Protein AF-L0D5J2-F1 (afdb_monomer)

InterPro domains:
  IPR009045 Peptidase M74/Hedgehog-like, zinc-binding domain superfamily [G3DSA:3.30.1380.10] (119-221)
  IPR009045 Peptidase M74/Hedgehog-like, zinc-binding domain superfamily [SSF55166] (71-225)
  IPR039561 Peptidase M15C [PF13539] (147-221)

pLDDT: mean 90.29, std 15.2, range [25.28, 98.81]

Solvent-accessible surface area (backbone atoms only — not comparable to full-atom values): 25087 Å² total; per-residue (Å²): 130,90,88,84,87,87,89,84,87,87,83,90,80,81,90,81,80,91,76,83,81,82,81,84,73,85,84,67,82,74,79,60,82,24,36,92,93,39,40,37,73,76,42,85,71,51,67,68,54,56,51,43,62,60,63,86,88,58,53,64,83,47,57,76,36,53,37,73,44,83,44,64,38,26,27,77,88,76,30,26,31,27,17,27,40,34,27,21,60,93,43,52,81,57,52,52,58,34,41,48,49,27,36,75,69,56,45,34,38,76,41,37,42,44,44,41,39,79,89,16,50,51,97,82,28,66,29,68,67,48,33,30,67,66,18,33,23,34,28,37,47,86,40,50,37,89,98,52,89,51,70,31,55,24,38,51,21,32,23,39,34,42,25,20,37,36,11,23,37,38,47,90,90,49,53,38,33,80,91,38,54,74,44,82,88,46,88,43,29,72,43,90,86,33,69,52,52,46,48,40,45,75,70,58,32,48,55,29,59,72,45,90,84,39,33,26,41,18,34,35,35,49,58,75,40,73,67,48,75,49,79,45,80,47,58,32,64,77,28,78,36,41,33,42,38,37,37,17,79,75,42,53,42,34,36,38,26,56,40,37,60,32,58,52,32,48,50,26,50,56,52,46,27,24,53,47,20,15,36,39,38,35,39,48,75,76,69,37,60,52,50,72,32,37,50,95,93,40,77,42,29,35,48,64,60,15,35,61,32,73,64,8,34,53,50,31,21,48,73,61,48,63,78,47,75,66,59,48,50,27,48,44,53,35,38,53,53,50,50,65,70,64,42,63,93,72,31,80,30,41,34,38,38,38,50,36,89,60,76,90,58,38,61,64,42,41,37,89,94,35,93,42,26,67,30,38,70,46,77,46,76,30,97,86,57,62,54,34,41,25,38,44,26,54,43,68,75,57,44,55,54,39,49,75,70,55,38,26,37,34,31,43,23,72,90,59,44,71,81,53,10,24,63,63,57,40,26,34,71,70,74,38,55,34,32,38,46,35,22,30,71,83,41,40,71,58,42,39,47,53,54,50,57,48,50,50,47,54,51,55,58,62,73,62,63,81,132

Structure (mmCIF, N/CA/C/O backbone):
data_AF-L0D5J2-F1
#
_entry.id   AF-L0D5J2-F1
#
loop_
_atom_site.group_PDB
_atom_site.id
_atom_site.type_symbol
_atom_site.label_atom_id
_atom_site.label_alt_id
_atom_site.label_comp_id
_atom_site.label_asym_id
_atom_site.label_entity_id
_atom_site.label_seq_id
_atom_site.pdbx_PDB_ins_code
_atom_site.Cartn_x
_atom_site.Cartn_y
_atom_site.Cartn_z
_atom_site.occupancy
_atom_site.B_iso_or_equiv
_atom_site.auth_seq_id
_atom_site.auth_comp_id
_atom_site.auth_asym_id
_atom_site.auth_atom_id
_atom_site.pdbx_PDB_model_num
ATOM 1 N N . MET A 1 1 ? 104.814 -36.664 -37.011 1.00 35.97 1 MET A N 1
ATOM 2 C CA . MET A 1 1 ? 105.677 -35.527 -36.620 1.00 35.97 1 MET A C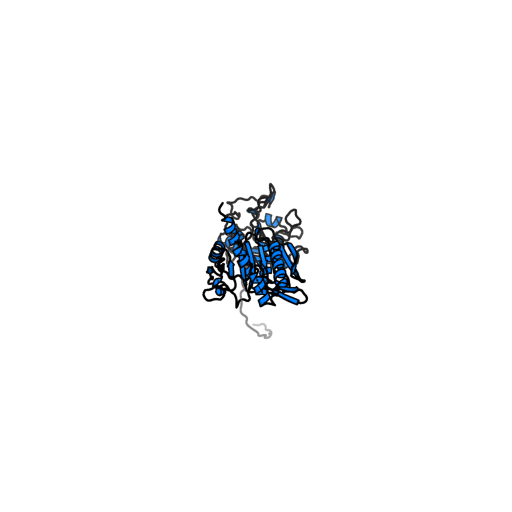A 1
ATOM 3 C C . MET A 1 1 ? 104.803 -34.478 -35.943 1.00 35.97 1 MET A C 1
ATOM 5 O O . MET A 1 1 ? 103.689 -34.309 -36.408 1.00 35.97 1 MET A O 1
ATOM 9 N N . LEU A 1 2 ? 105.285 -33.888 -34.835 1.00 34.88 2 LEU A N 1
ATOM 10 C CA . LEU A 1 2 ? 105.236 -32.454 -34.449 1.00 34.88 2 LEU A CA 1
ATOM 11 C C . LEU A 1 2 ? 104.068 -31.621 -35.044 1.00 34.88 2 LEU A C 1
ATOM 13 O O . LEU A 1 2 ? 103.932 -31.583 -36.255 1.00 34.88 2 LEU A O 1
ATOM 17 N N . HIS A 1 3 ? 103.261 -30.829 -34.332 1.00 33.19 3 HIS A N 1
ATOM 18 C CA . HIS A 1 3 ? 103.298 -30.232 -32.979 1.00 33.19 3 HIS A CA 1
ATOM 19 C C . HIS A 1 3 ? 101.858 -29.676 -32.696 1.00 33.19 3 HIS A C 1
ATOM 21 O O . HIS A 1 3 ? 101.041 -29.708 -33.609 1.00 33.19 3 HIS A O 1
ATOM 27 N N . ARG A 1 4 ? 101.416 -29.141 -31.543 1.00 38.59 4 ARG A N 1
ATOM 28 C CA . ARG A 1 4 ? 101.992 -28.807 -30.219 1.00 38.59 4 ARG A CA 1
ATOM 29 C C . ARG A 1 4 ? 100.847 -28.799 -29.167 1.00 38.59 4 ARG A C 1
ATOM 31 O O . ARG A 1 4 ? 99.684 -28.726 -29.544 1.00 38.59 4 ARG A O 1
ATOM 38 N N . SER A 1 5 ? 101.160 -28.843 -27.871 1.00 34.00 5 SER A N 1
ATOM 39 C CA . SER A 1 5 ? 100.197 -28.783 -26.745 1.00 34.00 5 SER A CA 1
ATOM 40 C C . SER A 1 5 ? 99.791 -27.348 -26.357 1.00 34.00 5 SER A C 1
ATOM 42 O O . SER A 1 5 ? 100.577 -26.439 -26.609 1.00 34.00 5 SER A O 1
ATOM 44 N N . PHE A 1 6 ? 98.687 -27.168 -25.608 1.00 34.91 6 PHE A N 1
ATOM 45 C CA . PHE A 1 6 ? 98.740 -26.633 -24.225 1.00 34.91 6 PHE A CA 1
ATOM 46 C C . PHE A 1 6 ? 97.454 -26.901 -23.402 1.00 34.91 6 PHE A C 1
ATOM 48 O O . PHE A 1 6 ? 96.377 -27.085 -23.959 1.00 34.91 6 PHE A O 1
ATOM 55 N N . LEU A 1 7 ? 97.606 -26.979 -22.072 1.00 33.62 7 LEU A N 1
ATOM 56 C CA . LEU A 1 7 ? 96.569 -27.275 -21.060 1.00 33.62 7 LEU A CA 1
ATOM 57 C C . LEU A 1 7 ? 95.696 -26.050 -20.709 1.00 33.62 7 LEU A C 1
ATOM 59 O O . LEU A 1 7 ? 96.158 -24.921 -20.847 1.00 33.62 7 LEU A O 1
ATOM 63 N N . GLY A 1 8 ? 94.493 -26.276 -20.148 1.00 31.88 8 GLY A N 1
ATOM 64 C CA . GLY A 1 8 ? 93.566 -25.190 -19.777 1.00 31.88 8 GLY A CA 1
ATOM 65 C C . GLY A 1 8 ? 92.416 -25.501 -18.795 1.00 31.88 8 GLY A C 1
ATOM 66 O O . GLY A 1 8 ? 91.331 -24.980 -18.994 1.00 31.88 8 GLY A O 1
ATOM 67 N N . MET A 1 9 ? 92.662 -26.283 -17.734 1.00 33.34 9 MET A N 1
ATOM 68 C CA . MET A 1 9 ? 91.823 -26.443 -16.516 1.00 33.34 9 MET A CA 1
ATOM 69 C C . MET A 1 9 ? 90.380 -27.007 -16.583 1.00 33.34 9 MET A C 1
ATOM 71 O O . MET A 1 9 ? 89.661 -26.958 -17.572 1.00 33.34 9 MET A O 1
ATOM 75 N N . ILE A 1 10 ? 89.995 -27.589 -15.441 1.00 36.34 10 ILE A N 1
ATOM 76 C CA . ILE A 1 10 ? 88.744 -28.302 -15.146 1.00 36.34 10 ILE A CA 1
ATOM 77 C C . ILE A 1 10 ? 87.718 -27.341 -14.524 1.00 36.34 10 ILE A C 1
ATOM 79 O O . ILE A 1 10 ? 88.075 -26.541 -13.663 1.00 36.34 10 ILE A O 1
ATOM 83 N N . GLY A 1 11 ? 86.440 -27.498 -14.881 1.00 32.94 11 GLY A N 1
ATOM 84 C CA . GLY A 1 11 ? 85.307 -26.826 -14.237 1.00 32.94 11 GLY A CA 1
ATOM 85 C C . GLY A 1 11 ? 84.006 -27.596 -14.470 1.00 32.94 11 GLY A C 1
ATOM 86 O O . GLY A 1 11 ? 83.334 -27.398 -15.476 1.00 32.94 11 GLY A O 1
ATOM 87 N N . LEU A 1 12 ? 83.681 -28.518 -13.564 1.00 36.19 12 LEU A N 1
ATOM 88 C CA . LEU A 1 12 ? 82.464 -29.332 -13.607 1.00 36.19 12 LEU A CA 1
ATOM 89 C C . LEU A 1 12 ? 81.248 -28.491 -13.167 1.00 36.19 12 LEU A C 1
ATOM 91 O O . LEU A 1 12 ? 81.346 -27.877 -12.110 1.00 36.19 12 LEU A O 1
ATOM 95 N N . LEU A 1 13 ? 80.112 -28.532 -13.884 1.00 33.19 13 LEU A N 1
ATOM 96 C CA . LEU A 1 13 ? 78.781 -28.775 -13.285 1.00 33.19 13 LEU A CA 1
ATOM 97 C C . LEU A 1 13 ? 77.644 -28.935 -14.325 1.00 33.19 13 LEU A C 1
ATOM 99 O O . LEU A 1 13 ? 77.524 -28.150 -15.256 1.00 33.19 13 LEU A O 1
ATOM 103 N N . SER A 1 14 ? 76.771 -29.910 -14.047 1.00 34.88 14 SER A N 1
ATOM 104 C CA . SER A 1 14 ? 75.347 -30.027 -14.428 1.00 34.88 14 SER A CA 1
ATOM 105 C C . SER A 1 14 ? 74.916 -30.085 -15.905 1.00 34.88 14 SER A C 1
ATOM 107 O O . SER A 1 14 ? 74.902 -29.093 -16.628 1.00 34.88 14 SER A O 1
ATOM 109 N N . LEU A 1 15 ? 74.366 -31.247 -16.290 1.00 43.28 15 LEU A N 1
ATOM 110 C CA . LEU A 1 15 ? 73.416 -31.357 -17.402 1.00 43.28 15 LEU A CA 1
ATOM 111 C C . LEU A 1 15 ? 72.127 -30.589 -17.075 1.00 43.28 15 LEU A C 1
ATOM 113 O O . LEU A 1 15 ? 71.590 -30.730 -15.977 1.00 43.28 15 LEU A O 1
ATOM 117 N N . LEU A 1 16 ? 71.557 -29.919 -18.076 1.00 37.47 16 LEU A N 1
ATOM 118 C CA . LEU A 1 16 ? 70.121 -29.652 -18.152 1.00 37.47 16 LEU A CA 1
ATOM 119 C C . LEU A 1 16 ? 69.671 -29.796 -19.609 1.00 37.47 16 LEU A C 1
ATOM 121 O O . LEU A 1 16 ? 70.294 -29.268 -20.528 1.00 37.47 16 LEU A O 1
ATOM 125 N N . THR A 1 17 ? 68.641 -30.610 -19.812 1.00 40.22 17 THR A N 1
ATOM 126 C CA . THR A 1 17 ? 68.140 -31.023 -21.126 1.00 40.22 17 THR A CA 1
ATOM 127 C C . THR A 1 17 ? 67.281 -29.949 -21.788 1.00 40.22 17 THR A C 1
ATOM 129 O O . THR A 1 17 ? 66.670 -29.121 -21.116 1.00 40.22 17 THR A O 1
ATOM 132 N N . LEU A 1 18 ? 67.213 -30.007 -23.120 1.00 46.91 18 LEU A N 1
ATOM 133 C CA . LEU A 1 18 ? 66.368 -29.166 -23.973 1.00 46.91 18 LEU A CA 1
ATOM 134 C C . LEU A 1 18 ? 64.910 -29.101 -23.489 1.00 46.91 18 LEU A C 1
ATOM 136 O O . LEU A 1 18 ? 64.321 -30.130 -23.168 1.00 46.91 18 LEU A O 1
ATOM 140 N N . ASN A 1 19 ? 64.310 -27.914 -23.590 1.00 40.84 19 ASN A N 1
ATOM 141 C CA . ASN A 1 19 ? 62.863 -27.736 -23.689 1.00 40.84 19 ASN A CA 1
ATOM 142 C C . ASN A 1 19 ? 62.569 -26.830 -24.898 1.00 40.84 19 ASN A C 1
ATOM 144 O O . ASN A 1 19 ? 63.163 -25.751 -24.984 1.00 40.84 19 ASN A O 1
ATOM 148 N N . PRO A 1 20 ? 61.695 -27.230 -25.840 1.00 46.72 20 PRO A N 1
ATOM 149 C CA . PRO A 1 20 ? 61.217 -26.335 -26.886 1.00 46.72 20 PRO A CA 1
ATOM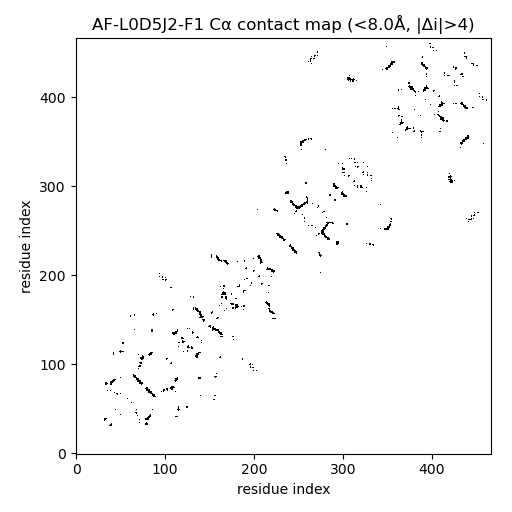 150 C C . PRO A 1 20 ? 60.270 -25.283 -26.290 1.00 46.72 20 PRO A C 1
ATOM 152 O O . PRO A 1 20 ? 59.550 -25.552 -25.328 1.00 46.72 20 PRO A O 1
ATOM 155 N N . SER A 1 21 ? 60.270 -24.082 -26.867 1.00 44.31 21 SER A N 1
ATOM 156 C CA . SER A 1 21 ? 59.431 -22.968 -26.413 1.00 44.31 21 SER A CA 1
ATOM 157 C C . SER A 1 21 ? 57.936 -23.318 -26.458 1.00 44.31 21 SER A C 1
ATOM 159 O O . SER A 1 21 ? 57.493 -23.911 -27.446 1.00 44.31 21 SER A O 1
ATOM 161 N N . PRO A 1 22 ? 57.131 -22.913 -25.458 1.00 45.50 22 PRO A N 1
ATOM 162 C CA . PRO A 1 22 ? 55.684 -23.029 -25.554 1.00 45.50 22 PRO A CA 1
ATOM 163 C C . PRO A 1 22 ? 55.166 -22.096 -26.653 1.00 45.50 22 PRO A C 1
ATOM 165 O O . PRO A 1 22 ? 55.530 -20.919 -26.711 1.00 45.50 22 PRO A O 1
ATOM 168 N N . LEU A 1 23 ? 54.299 -22.623 -27.516 1.00 49.81 23 LEU A N 1
ATOM 169 C CA . LEU A 1 23 ? 53.490 -21.804 -28.412 1.00 49.81 23 LEU A CA 1
ATOM 170 C C . LEU A 1 23 ? 52.545 -20.955 -27.555 1.00 49.81 23 LEU A C 1
ATOM 172 O O . LEU A 1 23 ? 51.772 -21.496 -26.765 1.00 49.81 23 LEU A O 1
ATOM 176 N N . LEU A 1 24 ? 52.617 -19.634 -27.715 1.00 46.59 24 LEU A N 1
ATOM 177 C CA . LEU A 1 24 ? 51.616 -18.717 -27.181 1.00 46.59 24 LEU A CA 1
ATOM 178 C C . LEU A 1 24 ? 50.288 -19.010 -27.888 1.00 46.59 24 LEU A C 1
ATOM 180 O O . LEU A 1 24 ? 50.196 -18.861 -29.105 1.00 46.59 24 LEU A O 1
ATOM 184 N N . GLY A 1 25 ? 49.289 -19.464 -27.133 1.00 47.38 25 GLY A N 1
ATOM 185 C CA . GLY A 1 25 ? 47.916 -19.536 -27.621 1.00 47.38 25 GLY A CA 1
ATOM 186 C C . GLY A 1 25 ? 47.299 -18.140 -27.656 1.00 47.38 25 GLY A C 1
ATOM 187 O O . GLY A 1 25 ? 47.494 -17.359 -26.725 1.00 47.38 25 GLY A O 1
ATOM 188 N N . ASP A 1 26 ? 46.553 -17.835 -28.717 1.00 51.50 26 ASP A N 1
ATOM 189 C CA . ASP A 1 26 ? 45.743 -16.619 -28.802 1.00 51.50 26 ASP A CA 1
ATOM 190 C C . ASP A 1 26 ? 44.562 -16.696 -27.817 1.00 51.50 26 ASP A C 1
ATOM 192 O O . ASP A 1 26 ? 43.464 -17.121 -28.181 1.00 51.50 26 ASP A O 1
ATOM 196 N N . ASP A 1 27 ? 44.763 -16.232 -26.580 1.00 54.69 27 ASP A N 1
ATOM 197 C CA . ASP A 1 27 ? 43.683 -15.920 -25.628 1.00 54.69 27 ASP A CA 1
ATOM 198 C C . ASP A 1 27 ? 42.938 -14.635 -26.060 1.00 54.69 27 ASP A C 1
ATOM 200 O O . ASP A 1 27 ? 42.888 -13.616 -25.368 1.00 54.69 27 ASP A O 1
ATOM 204 N N . GLN A 1 28 ? 42.336 -14.678 -27.251 1.00 56.91 28 GLN A N 1
ATOM 205 C CA . GLN A 1 28 ? 41.264 -13.763 -27.633 1.00 56.91 28 GLN A CA 1
ATOM 206 C C . GLN A 1 28 ? 40.000 -14.177 -26.858 1.00 56.91 28 GLN A C 1
ATOM 208 O O . GLN A 1 28 ? 39.570 -15.328 -26.984 1.00 56.91 28 GLN A O 1
ATOM 213 N N . PRO A 1 29 ? 39.366 -13.286 -26.071 1.00 60.34 29 PRO A N 1
ATOM 214 C CA . PRO A 1 29 ? 38.159 -13.640 -25.332 1.00 60.34 29 PRO A CA 1
ATOM 215 C C . PRO A 1 29 ? 37.051 -14.051 -26.308 1.00 60.34 29 PRO A C 1
ATOM 217 O O . PRO A 1 29 ? 36.612 -13.256 -27.143 1.00 60.34 29 PRO A O 1
ATOM 220 N N . ARG A 1 30 ? 36.596 -15.308 -26.213 1.00 78.44 30 ARG A N 1
ATOM 221 C CA . ARG A 1 30 ? 35.511 -15.823 -27.057 1.00 78.44 30 ARG A CA 1
ATOM 222 C C . ARG A 1 30 ? 34.260 -14.974 -26.836 1.00 78.44 30 ARG A C 1
ATOM 224 O O . ARG A 1 30 ? 33.855 -14.764 -25.696 1.00 78.44 30 ARG A O 1
ATOM 231 N N . ALA A 1 31 ? 33.622 -14.539 -27.921 1.00 82.12 31 ALA A N 1
ATOM 232 C CA . ALA A 1 31 ? 32.327 -13.875 -27.835 1.00 82.12 31 ALA A CA 1
ATOM 233 C C . ALA A 1 31 ? 31.310 -14.763 -27.091 1.00 82.12 31 ALA A C 1
ATOM 235 O O . ALA A 1 31 ? 31.226 -15.970 -27.352 1.00 82.12 31 ALA A O 1
ATOM 236 N N . ALA A 1 32 ? 30.552 -14.152 -26.177 1.00 87.12 32 ALA A N 1
ATOM 237 C CA . ALA A 1 32 ? 29.493 -14.823 -25.432 1.00 87.12 32 ALA A CA 1
ATOM 238 C C . ALA A 1 32 ? 28.446 -15.404 -26.395 1.00 87.12 32 ALA A C 1
ATOM 240 O O . ALA A 1 32 ? 28.070 -14.773 -27.389 1.00 87.12 32 ALA A O 1
ATOM 241 N N . SER A 1 33 ? 27.981 -16.617 -26.107 1.00 92.25 33 SER A N 1
ATOM 242 C CA . SER A 1 33 ? 27.034 -17.343 -26.962 1.00 92.25 33 SER A CA 1
ATOM 243 C C . SER A 1 33 ? 25.627 -16.744 -26.964 1.00 92.25 33 SER A C 1
ATOM 245 O O . SER A 1 33 ? 24.869 -16.999 -27.899 1.00 92.25 33 SER A O 1
ATOM 247 N N . GLY A 1 34 ? 25.282 -15.929 -25.963 1.00 94.75 34 GLY A N 1
ATOM 248 C CA . GLY A 1 34 ? 23.953 -15.338 -25.839 1.00 94.75 34 GLY A CA 1
ATOM 249 C C . GLY A 1 34 ? 22.923 -16.331 -25.304 1.00 94.75 34 GLY A C 1
ATOM 250 O O . GLY A 1 34 ? 21.786 -16.363 -25.773 1.00 94.75 34 GLY A O 1
ATOM 251 N N . THR A 1 35 ? 23.333 -17.172 -24.356 1.00 96.69 35 THR A N 1
ATOM 252 C CA . THR A 1 35 ? 22.486 -18.165 -23.676 1.00 96.69 35 THR A CA 1
ATOM 253 C C . THR A 1 35 ? 22.289 -17.787 -22.204 1.00 96.69 35 THR A C 1
ATOM 255 O O . THR A 1 35 ? 22.863 -16.808 -21.739 1.00 96.69 35 THR A O 1
ATOM 258 N N . LEU A 1 36 ? 21.462 -18.523 -21.452 1.00 94.25 36 LEU A N 1
ATOM 259 C CA . LEU A 1 36 ? 21.282 -18.256 -20.014 1.00 94.25 36 LEU A CA 1
ATOM 260 C C . LEU A 1 36 ? 22.569 -18.485 -19.203 1.00 94.25 36 LEU A C 1
ATOM 262 O O . LEU A 1 36 ? 22.828 -17.734 -18.267 1.00 94.25 36 LEU A O 1
ATOM 266 N N . ASP A 1 37 ? 23.373 -19.480 -19.585 1.00 95.50 37 ASP A N 1
ATOM 267 C CA . ASP A 1 37 ? 24.621 -19.830 -18.894 1.00 95.50 37 ASP A CA 1
ATOM 268 C C . ASP A 1 37 ? 25.819 -18.970 -19.353 1.00 95.50 37 ASP A C 1
ATOM 270 O O . ASP A 1 37 ? 26.802 -18.828 -18.629 1.00 95.50 37 ASP A O 1
ATOM 274 N N . ASP A 1 38 ? 25.734 -18.382 -20.552 1.00 96.88 38 ASP A N 1
ATOM 275 C CA . ASP A 1 38 ? 26.763 -17.541 -21.185 1.00 96.88 38 ASP A CA 1
ATOM 276 C C . ASP A 1 38 ? 26.094 -16.359 -21.937 1.00 96.88 38 ASP A C 1
ATOM 278 O O . ASP A 1 38 ? 25.997 -16.368 -23.175 1.00 96.88 38 ASP A O 1
ATOM 282 N N . PRO A 1 39 ? 25.542 -15.370 -21.197 1.00 97.69 39 PRO A N 1
ATOM 283 C CA . PRO A 1 39 ? 24.799 -14.239 -21.751 1.00 97.69 39 PRO A CA 1
ATOM 284 C C . PRO A 1 39 ? 25.720 -13.109 -22.227 1.00 97.69 39 PRO A C 1
ATOM 286 O O . PRO A 1 39 ? 26.816 -12.905 -21.702 1.00 97.69 39 PRO A O 1
ATOM 289 N N . ILE A 1 40 ? 25.239 -12.292 -23.166 1.00 98.38 40 ILE A N 1
ATOM 290 C CA . ILE A 1 40 ? 25.926 -11.048 -23.548 1.00 98.38 40 ILE A CA 1
ATOM 291 C C . ILE A 1 40 ? 25.727 -10.008 -22.437 1.00 98.38 40 ILE A C 1
ATOM 293 O O . ILE A 1 40 ? 24.598 -9.706 -22.069 1.00 98.38 40 ILE A O 1
ATOM 297 N N . VAL A 1 41 ? 26.810 -9.466 -21.875 1.00 98.12 41 VAL A N 1
ATOM 298 C CA . VAL A 1 41 ? 26.746 -8.539 -20.731 1.00 98.12 41 VAL A CA 1
ATOM 299 C C . VAL A 1 41 ? 26.780 -7.086 -21.210 1.00 98.12 41 VAL A C 1
ATOM 301 O O . VAL A 1 41 ? 27.824 -6.602 -21.642 1.00 98.12 41 VAL A O 1
ATOM 304 N N . ASP A 1 42 ? 25.661 -6.369 -21.085 1.00 97.88 42 ASP A N 1
ATOM 305 C CA . ASP A 1 42 ? 25.554 -4.952 -21.482 1.00 97.88 42 ASP A CA 1
ATOM 306 C C . ASP A 1 42 ? 25.886 -3.975 -20.350 1.00 97.88 42 ASP A C 1
ATOM 308 O O . ASP A 1 42 ? 26.190 -2.806 -20.610 1.00 97.88 42 ASP A O 1
ATOM 312 N N . SER A 1 43 ? 25.790 -4.437 -19.099 1.00 98.00 43 SER A N 1
ATOM 313 C CA . SER A 1 43 ? 26.143 -3.691 -17.889 1.00 98.00 43 SER A CA 1
ATOM 314 C C . SER A 1 43 ? 26.566 -4.643 -16.769 1.00 98.00 43 SER A C 1
ATOM 316 O O . SER A 1 43 ? 25.987 -5.716 -16.598 1.00 98.00 43 SER A O 1
ATOM 318 N N . ALA A 1 44 ? 27.572 -4.231 -15.999 1.00 97.62 44 ALA A N 1
ATOM 319 C CA . ALA A 1 44 ? 28.074 -4.921 -14.808 1.00 97.62 44 ALA A CA 1
ATOM 320 C C . ALA A 1 44 ? 28.648 -3.906 -13.795 1.00 97.62 44 ALA A C 1
ATOM 322 O O . ALA A 1 44 ? 29.729 -4.093 -13.242 1.00 97.62 44 ALA A O 1
ATOM 323 N N . MET A 1 45 ? 27.946 -2.787 -13.609 1.00 97.94 45 MET A N 1
ATOM 324 C CA . MET A 1 45 ? 28.329 -1.708 -12.701 1.00 97.94 45 MET A CA 1
ATOM 325 C C . MET A 1 45 ? 28.210 -2.121 -11.236 1.00 97.94 45 MET A C 1
ATOM 327 O O . MET A 1 45 ? 27.252 -2.780 -10.823 1.00 97.94 45 MET A O 1
ATOM 331 N N . THR A 1 46 ? 29.129 -1.613 -10.422 1.00 98.06 46 THR A N 1
ATOM 332 C CA . THR A 1 46 ? 28.954 -1.500 -8.972 1.00 98.06 46 THR A CA 1
ATOM 333 C C . THR A 1 46 ? 27.895 -0.444 -8.627 1.00 98.06 46 THR A C 1
ATOM 335 O O . THR A 1 46 ? 27.617 0.465 -9.411 1.00 98.06 46 THR A O 1
ATOM 338 N N . ARG A 1 47 ? 27.353 -0.469 -7.397 1.00 95.75 47 ARG A N 1
ATOM 339 C CA . ARG A 1 47 ? 26.453 0.599 -6.908 1.00 95.75 47 ARG A CA 1
ATOM 340 C C . ARG A 1 47 ? 27.092 1.994 -6.970 1.00 95.75 47 ARG A C 1
ATOM 342 O O . ARG A 1 47 ? 26.383 2.971 -7.192 1.00 95.75 47 ARG A O 1
ATOM 349 N N . ALA A 1 48 ? 28.410 2.100 -6.791 1.00 96.44 48 ALA A N 1
ATOM 350 C CA . ALA A 1 48 ? 29.117 3.377 -6.874 1.00 96.44 48 ALA A CA 1
ATOM 351 C C . ALA A 1 48 ? 29.094 3.953 -8.301 1.00 96.44 48 ALA A C 1
ATOM 353 O O . ALA A 1 48 ? 28.798 5.132 -8.480 1.00 96.44 48 ALA A O 1
ATOM 354 N N . GLU A 1 49 ? 29.332 3.123 -9.318 1.00 96.94 49 GLU A N 1
ATOM 355 C CA . GLU A 1 49 ? 29.267 3.518 -10.734 1.00 96.94 49 GLU A CA 1
ATOM 356 C C . GLU A 1 49 ? 27.822 3.772 -11.189 1.00 96.94 49 GLU A C 1
ATOM 358 O O . GLU A 1 49 ? 27.538 4.764 -11.863 1.00 96.94 49 GLU A O 1
ATOM 363 N N . ALA A 1 50 ? 26.885 2.936 -10.737 1.00 96.62 50 ALA A N 1
ATOM 364 C CA . ALA A 1 50 ? 25.457 3.068 -11.011 1.00 96.62 50 ALA A CA 1
ATOM 365 C C . ALA A 1 50 ? 24.831 4.355 -10.422 1.00 96.62 50 ALA A C 1
ATOM 367 O O . ALA A 1 50 ? 23.787 4.806 -10.888 1.00 96.62 50 ALA A O 1
ATOM 368 N N . LEU A 1 51 ? 25.478 4.979 -9.428 1.00 95.31 51 LEU A N 1
ATOM 369 C CA . LEU A 1 51 ? 25.089 6.271 -8.846 1.00 95.31 51 LEU A CA 1
ATOM 370 C C . LEU A 1 51 ? 26.067 7.415 -9.193 1.00 95.31 51 LEU A C 1
ATOM 372 O O . LEU A 1 51 ? 25.883 8.548 -8.740 1.00 95.31 51 LEU A O 1
ATOM 376 N N . ALA A 1 52 ? 27.093 7.168 -10.013 1.00 93.69 52 ALA A N 1
ATOM 377 C CA . ALA A 1 52 ? 28.079 8.180 -10.380 1.00 93.69 52 ALA A CA 1
ATOM 378 C C . ALA A 1 52 ? 27.459 9.264 -11.280 1.00 93.69 52 ALA A C 1
ATOM 380 O O . ALA A 1 52 ? 26.885 8.973 -12.330 1.00 93.69 52 ALA A O 1
ATOM 381 N N . GLY A 1 53 ? 27.610 10.533 -10.891 1.00 89.88 53 GLY A N 1
ATOM 382 C CA . GLY A 1 53 ? 26.996 11.676 -11.582 1.00 89.88 53 GLY A CA 1
ATOM 383 C C . GLY A 1 53 ? 25.551 11.982 -11.164 1.00 89.88 53 GLY A C 1
ATOM 384 O O . GLY A 1 53 ? 24.943 12.874 -11.750 1.00 89.88 53 GLY A O 1
ATOM 385 N N . LEU A 1 54 ? 25.016 11.283 -10.153 1.00 92.50 54 LEU A N 1
ATOM 386 C CA . LEU A 1 54 ? 23.762 11.649 -9.492 1.00 92.50 54 LEU A CA 1
ATOM 387 C C . LEU A 1 54 ? 23.862 13.062 -8.892 1.00 92.50 54 LEU A C 1
ATOM 389 O O . LEU A 1 54 ? 24.872 13.403 -8.273 1.00 92.50 54 LEU A O 1
ATOM 393 N N . ASP A 1 55 ? 22.796 13.853 -9.035 1.00 89.81 55 ASP A N 1
ATOM 394 C CA . ASP A 1 55 ? 22.711 15.218 -8.511 1.00 89.81 55 ASP A CA 1
ATOM 395 C C . ASP A 1 55 ? 23.070 15.273 -7.003 1.00 89.81 55 ASP A C 1
ATOM 397 O O . ASP A 1 55 ? 22.516 14.500 -6.206 1.00 89.81 55 ASP A O 1
ATOM 401 N N . PRO A 1 56 ? 23.989 16.159 -6.568 1.00 88.38 56 PRO A N 1
ATOM 402 C CA . PRO A 1 56 ? 24.291 16.360 -5.150 1.00 88.38 56 PRO A CA 1
ATOM 403 C C . PRO A 1 56 ? 23.069 16.768 -4.314 1.00 88.38 56 PRO A C 1
ATOM 405 O O . PRO A 1 56 ? 23.009 16.436 -3.136 1.00 88.38 56 PRO A O 1
ATOM 408 N N . GLY A 1 57 ? 22.080 17.431 -4.922 1.00 89.75 57 GLY A N 1
ATOM 409 C CA . GLY A 1 57 ? 20.797 17.782 -4.314 1.00 89.75 57 GLY A CA 1
ATOM 410 C C . GLY A 1 57 ? 19.781 16.636 -4.248 1.00 89.75 57 GLY A C 1
ATOM 411 O O . GLY A 1 57 ? 18.636 16.878 -3.868 1.00 89.75 57 GLY A O 1
ATOM 412 N N . CYS A 1 58 ? 20.150 15.404 -4.622 1.00 92.06 58 CYS A N 1
ATOM 413 C CA . CYS A 1 58 ? 19.353 14.212 -4.331 1.00 92.06 58 CYS A CA 1
ATOM 414 C C . CYS A 1 58 ? 19.441 13.866 -2.831 1.00 92.06 58 CYS A C 1
ATOM 416 O O . CYS A 1 58 ? 20.547 13.524 -2.385 1.00 92.06 58 CYS A O 1
ATOM 418 N N . PRO A 1 59 ? 18.313 13.884 -2.084 1.00 91.56 59 PRO A N 1
ATOM 419 C CA . PRO A 1 59 ? 18.267 13.533 -0.666 1.00 91.56 59 PRO A CA 1
ATOM 420 C C . PRO A 1 59 ? 18.855 12.150 -0.374 1.00 91.56 59 PRO A C 1
ATOM 422 O O . PRO A 1 59 ? 18.770 11.230 -1.198 1.00 91.56 59 PRO A O 1
ATOM 425 N N . GLU A 1 60 ? 19.435 12.004 0.814 1.00 90.62 60 GLU A N 1
ATOM 426 C CA . GLU A 1 60 ? 20.067 10.766 1.280 1.00 90.62 60 GLU A CA 1
ATOM 427 C C . GLU A 1 60 ? 19.037 9.633 1.398 1.00 90.62 60 GLU A C 1
ATOM 429 O O . GLU A 1 60 ? 19.276 8.519 0.936 1.00 90.62 60 GLU A O 1
ATOM 434 N N . GLU A 1 61 ? 17.819 9.950 1.842 1.00 86.44 61 GLU A N 1
ATOM 435 C CA . GLU A 1 61 ? 16.701 9.014 1.990 1.00 86.44 61 GLU A CA 1
ATOM 436 C C . GLU A 1 61 ? 16.226 8.428 0.650 1.00 86.44 61 GLU A C 1
ATOM 438 O O . GLU A 1 61 ? 15.659 7.335 0.613 1.00 86.44 61 GLU A O 1
ATOM 443 N N . ILE A 1 62 ? 16.458 9.137 -0.462 1.00 91.12 62 ILE A N 1
ATOM 444 C CA . ILE A 1 62 ? 16.240 8.614 -1.817 1.00 91.12 62 ILE A CA 1
ATOM 445 C C . ILE A 1 62 ? 17.449 7.785 -2.255 1.00 91.12 62 ILE A C 1
ATOM 447 O O . ILE A 1 62 ? 17.277 6.663 -2.736 1.00 91.12 62 ILE A O 1
ATOM 451 N N . ARG A 1 63 ? 18.662 8.326 -2.081 1.00 94.50 63 ARG A N 1
ATOM 452 C CA . ARG A 1 63 ? 19.936 7.725 -2.508 1.00 94.50 63 ARG A CA 1
ATOM 453 C C . ARG A 1 63 ? 20.148 6.335 -1.901 1.00 94.50 63 ARG A C 1
ATOM 455 O O . ARG A 1 63 ? 20.469 5.390 -2.622 1.00 94.50 63 ARG A O 1
ATOM 462 N N . ASP A 1 64 ? 19.909 6.187 -0.604 1.00 94.19 64 ASP A N 1
ATOM 463 C CA . ASP A 1 64 ? 20.161 4.953 0.151 1.00 94.19 64 ASP A CA 1
ATOM 464 C C . ASP A 1 64 ? 19.147 3.843 -0.100 1.00 94.19 64 ASP A C 1
ATOM 466 O O . ASP A 1 64 ? 19.419 2.670 0.159 1.00 94.19 64 ASP A O 1
ATOM 470 N N . ARG A 1 65 ? 17.999 4.187 -0.682 1.00 95.19 65 ARG A N 1
ATOM 471 C CA . ARG A 1 65 ? 17.014 3.204 -1.133 1.00 95.19 65 ARG A CA 1
ATOM 472 C C . ARG A 1 65 ? 17.340 2.609 -2.500 1.00 95.19 65 ARG A C 1
ATOM 474 O O . ARG A 1 65 ? 16.735 1.601 -2.844 1.00 95.19 65 ARG A O 1
ATOM 481 N N . GLN A 1 66 ? 18.280 3.182 -3.256 1.00 97.69 66 GLN A N 1
ATOM 482 C CA . GLN A 1 66 ? 18.622 2.693 -4.593 1.00 97.69 66 GLN A CA 1
ATOM 483 C C . GLN A 1 66 ? 19.566 1.485 -4.541 1.00 97.69 66 GLN A C 1
ATOM 485 O O . GLN A 1 66 ? 20.684 1.579 -4.019 1.00 97.69 66 GLN A O 1
ATOM 490 N N . VAL A 1 67 ? 19.135 0.374 -5.140 1.00 98.00 67 VAL A N 1
ATOM 491 C CA . VAL A 1 67 ? 19.906 -0.865 -5.328 1.00 98.00 67 VAL A CA 1
ATOM 492 C C . VAL A 1 67 ? 20.081 -1.169 -6.814 1.00 98.00 67 VAL A C 1
ATOM 494 O O . VAL A 1 67 ? 19.233 -0.810 -7.629 1.00 98.00 67 VAL A O 1
ATOM 497 N N . VAL A 1 68 ? 21.190 -1.824 -7.165 1.00 98.50 68 VAL A N 1
ATOM 498 C CA . VAL A 1 68 ? 21.448 -2.324 -8.525 1.00 98.50 68 VAL A CA 1
ATOM 499 C C . VAL A 1 68 ? 20.993 -3.776 -8.589 1.00 98.50 68 VAL A C 1
ATOM 501 O O . VAL A 1 68 ? 21.368 -4.561 -7.720 1.00 98.50 68 VAL A O 1
ATOM 504 N N . ILE A 1 69 ? 20.206 -4.132 -9.603 1.00 98.25 69 ILE A N 1
ATOM 505 C CA . ILE A 1 69 ? 19.733 -5.501 -9.824 1.00 98.25 69 ILE A CA 1
ATOM 506 C C . ILE A 1 69 ? 20.145 -5.995 -11.212 1.00 98.25 69 ILE A C 1
ATOM 508 O O . ILE A 1 69 ? 19.821 -5.368 -12.220 1.00 98.25 69 ILE A O 1
ATOM 512 N N . ASP A 1 70 ? 20.845 -7.129 -11.267 1.00 98.25 70 ASP A N 1
ATOM 513 C CA . ASP A 1 70 ? 21.156 -7.819 -12.522 1.00 98.25 70 ASP A CA 1
ATOM 514 C C . ASP A 1 70 ? 19.931 -8.579 -13.040 1.00 98.25 70 ASP A C 1
ATOM 516 O O . ASP A 1 70 ? 19.235 -9.256 -12.273 1.00 98.25 70 ASP A O 1
ATOM 520 N N . LEU A 1 71 ? 19.672 -8.468 -14.342 1.00 98.25 71 LEU A N 1
ATOM 521 C CA . LEU A 1 71 ? 18.496 -9.022 -15.011 1.00 98.25 71 LEU A CA 1
ATOM 522 C C . LEU A 1 71 ? 18.912 -9.684 -16.329 1.00 98.25 71 LEU A C 1
ATOM 524 O O . LEU A 1 71 ? 19.547 -9.053 -17.175 1.00 98.25 71 LEU A O 1
ATOM 528 N N . HIS A 1 72 ? 18.529 -10.950 -16.508 1.00 98.50 72 HIS A N 1
ATOM 529 C CA . HIS A 1 72 ? 18.601 -11.625 -17.803 1.00 98.50 72 HIS A CA 1
ATOM 530 C C . HIS A 1 72 ? 17.367 -11.278 -18.635 1.00 98.50 72 HIS A C 1
ATOM 532 O O . HIS A 1 72 ? 16.257 -11.232 -18.104 1.00 98.50 72 HIS A O 1
ATOM 538 N N . TYR A 1 73 ? 17.550 -11.048 -19.932 1.00 98.62 73 TYR A N 1
ATOM 539 C CA . TYR A 1 73 ? 16.464 -10.692 -20.840 1.00 98.62 73 TYR A CA 1
ATOM 540 C C . TYR A 1 73 ? 16.711 -11.223 -22.255 1.00 98.62 73 TYR A C 1
ATOM 542 O O . TYR A 1 73 ? 17.848 -11.477 -22.650 1.00 98.62 73 TYR A O 1
ATOM 550 N N . PHE A 1 74 ? 15.630 -11.400 -23.014 1.00 98.62 74 PHE A N 1
ATOM 551 C CA . PHE A 1 74 ? 15.692 -11.710 -24.440 1.00 98.62 74 PHE A CA 1
ATOM 552 C C . PHE A 1 74 ? 15.857 -10.403 -25.227 1.00 98.62 74 PHE A C 1
ATOM 554 O O . PHE A 1 74 ? 15.137 -9.435 -24.982 1.00 98.62 74 PHE A O 1
ATOM 561 N N . SER A 1 75 ? 16.820 -10.357 -26.141 1.00 98.56 75 SER A N 1
ATOM 562 C CA . SER A 1 75 ? 17.155 -9.182 -26.953 1.00 98.56 75 SER A CA 1
ATOM 563 C C . SER A 1 75 ? 16.521 -9.256 -28.348 1.00 98.56 75 SER A C 1
ATOM 565 O O . SER A 1 75 ? 16.192 -10.336 -28.842 1.00 98.56 75 SER A O 1
ATOM 567 N N . PHE A 1 76 ? 16.381 -8.109 -29.023 1.00 98.38 76 PHE A N 1
ATOM 568 C CA . PHE A 1 76 ? 15.968 -8.050 -30.435 1.00 98.38 76 PHE A CA 1
ATOM 569 C C . PHE A 1 76 ? 16.924 -8.787 -31.398 1.00 98.38 76 PHE A C 1
ATOM 571 O O . PHE A 1 76 ? 16.510 -9.140 -32.500 1.00 98.38 76 PHE A O 1
ATOM 578 N N . ASP A 1 77 ? 18.175 -9.063 -31.007 1.00 97.62 77 ASP A N 1
ATOM 579 C CA . ASP A 1 77 ? 19.096 -9.925 -31.776 1.00 97.62 77 ASP A CA 1
ATOM 580 C C . ASP A 1 77 ? 18.852 -11.438 -31.559 1.00 97.62 77 ASP A C 1
ATOM 582 O O . ASP A 1 77 ? 19.608 -12.273 -32.057 1.00 97.62 77 ASP A O 1
ATOM 586 N N . GLN A 1 78 ? 17.771 -11.781 -30.847 1.00 97.31 78 GLN A N 1
ATOM 587 C CA . GLN A 1 78 ? 17.319 -13.127 -30.479 1.00 97.31 78 GLN A CA 1
ATOM 588 C C . GLN A 1 78 ? 18.237 -13.889 -29.512 1.00 97.31 78 GLN A C 1
ATOM 590 O O . GLN A 1 78 ? 18.122 -15.112 -29.381 1.00 97.31 78 GLN A O 1
ATOM 595 N N . LYS A 1 79 ? 19.117 -13.185 -28.794 1.00 98.12 79 LYS A N 1
ATOM 596 C CA . LYS A 1 79 ? 19.979 -13.767 -27.760 1.00 98.12 79 LYS A CA 1
ATOM 597 C C . LYS A 1 79 ? 19.537 -13.404 -26.352 1.00 98.12 79 LYS A C 1
ATOM 599 O O . LYS A 1 79 ? 18.761 -12.475 -26.131 1.00 98.12 79 LYS A O 1
ATOM 604 N N . ILE A 1 80 ? 20.070 -14.143 -25.384 1.00 98.56 80 ILE A N 1
ATOM 605 C CA . ILE A 1 80 ? 20.004 -13.785 -23.972 1.00 98.56 80 ILE A CA 1
ATOM 606 C C . ILE A 1 80 ? 21.120 -12.799 -23.645 1.00 98.56 80 ILE A C 1
ATOM 608 O O . ILE A 1 80 ? 22.308 -13.056 -23.864 1.00 98.56 80 ILE A O 1
ATOM 612 N N . HIS A 1 81 ? 20.705 -11.677 -23.082 1.00 98.75 81 HIS A N 1
ATOM 613 C CA . HIS A 1 81 ? 21.561 -10.634 -22.558 1.00 98.75 81 HIS A CA 1
ATOM 614 C C . HIS A 1 81 ? 21.441 -10.562 -21.032 1.00 98.75 81 HIS A C 1
ATOM 616 O O . HIS A 1 81 ? 20.459 -11.027 -20.447 1.00 98.75 81 HIS A O 1
ATOM 622 N N . ARG A 1 82 ? 22.435 -9.951 -20.385 1.00 98.62 82 ARG A N 1
ATOM 623 C CA . ARG A 1 82 ? 22.416 -9.573 -18.973 1.00 98.62 82 ARG A CA 1
ATOM 624 C C . ARG A 1 82 ? 22.700 -8.083 -18.844 1.00 98.62 82 ARG A C 1
ATOM 626 O O . ARG A 1 82 ? 23.771 -7.601 -19.213 1.00 98.62 82 ARG A O 1
ATOM 633 N N . GLY A 1 83 ? 21.732 -7.376 -18.283 1.00 98.62 83 GLY A N 1
ATOM 634 C CA . GLY A 1 83 ? 21.795 -5.947 -18.017 1.00 98.62 83 GLY A CA 1
ATOM 635 C C . GLY A 1 83 ? 21.473 -5.642 -16.560 1.00 98.62 83 GLY A C 1
ATOM 636 O O . GLY A 1 83 ? 21.349 -6.550 -15.736 1.00 98.62 83 GLY A O 1
ATOM 637 N N . GLN A 1 84 ? 21.335 -4.359 -16.243 1.00 98.75 84 GLN A N 1
ATOM 638 C CA . GLN A 1 84 ? 21.094 -3.890 -14.884 1.00 98.75 84 GLN A CA 1
ATOM 639 C C . GLN A 1 84 ? 20.064 -2.766 -14.839 1.00 98.75 84 GLN A C 1
ATOM 641 O O . GLN A 1 84 ? 20.081 -1.852 -15.664 1.00 98.75 84 GLN A O 1
ATOM 646 N N . LEU A 1 85 ? 19.218 -2.792 -13.810 1.00 98.56 85 LEU A N 1
ATOM 647 C CA . LEU A 1 85 ? 18.416 -1.642 -13.402 1.00 98.56 85 LEU A CA 1
ATOM 648 C C . LEU A 1 85 ? 18.868 -1.137 -12.034 1.00 98.56 85 LEU A C 1
ATOM 650 O O . LEU A 1 85 ? 19.328 -1.902 -11.191 1.00 98.56 85 LEU A O 1
ATOM 654 N N . VAL A 1 86 ? 18.681 0.162 -11.815 1.00 98.56 86 VAL A N 1
ATOM 655 C CA . VAL A 1 86 ? 18.745 0.780 -10.489 1.00 98.56 86 VAL A CA 1
ATOM 656 C C . VAL A 1 86 ? 17.314 1.069 -10.056 1.00 98.56 86 VAL A C 1
ATOM 658 O O . VAL A 1 86 ? 16.597 1.766 -10.776 1.00 98.56 86 VAL A O 1
ATOM 661 N N . VAL A 1 87 ? 16.888 0.509 -8.926 1.00 98.38 87 VAL A N 1
ATOM 662 C CA . VAL A 1 87 ? 15.505 0.587 -8.426 1.00 98.38 87 VAL A CA 1
ATOM 663 C C . VAL A 1 87 ? 15.473 0.868 -6.928 1.00 98.38 87 VAL A C 1
ATOM 665 O O . VAL A 1 87 ? 16.458 0.652 -6.221 1.00 98.38 87 VAL A O 1
ATOM 668 N N . ASP A 1 88 ? 14.316 1.298 -6.433 1.00 96.94 88 ASP A N 1
ATOM 669 C CA . ASP A 1 88 ? 14.023 1.291 -5.003 1.00 96.94 88 ASP A CA 1
ATOM 670 C C . ASP A 1 88 ? 14.054 -0.154 -4.470 1.00 96.94 88 ASP A C 1
ATOM 672 O O . ASP A 1 88 ? 13.413 -1.046 -5.030 1.00 96.94 88 ASP A O 1
ATOM 676 N N . ARG A 1 89 ? 14.792 -0.387 -3.380 1.00 93.75 89 ARG A N 1
ATOM 677 C CA . ARG A 1 89 ? 15.018 -1.717 -2.789 1.00 93.75 89 ARG A CA 1
ATOM 678 C C . ARG A 1 89 ? 13.736 -2.484 -2.453 1.00 93.75 89 ARG A C 1
ATOM 680 O O . ARG A 1 89 ? 13.718 -3.705 -2.565 1.00 93.75 89 ARG A O 1
ATOM 687 N N . ASP A 1 90 ? 12.653 -1.789 -2.099 1.00 88.38 90 ASP A N 1
ATOM 688 C CA . ASP A 1 90 ? 11.387 -2.432 -1.731 1.00 88.38 90 ASP A CA 1
ATOM 689 C C . ASP A 1 90 ? 10.596 -2.884 -2.987 1.00 88.38 90 ASP A C 1
ATOM 691 O O . ASP A 1 90 ? 9.508 -3.447 -2.863 1.00 88.38 90 ASP A O 1
ATOM 695 N N . LEU A 1 91 ? 11.124 -2.637 -4.198 1.00 95.00 91 LEU A N 1
ATOM 696 C CA . LEU A 1 91 ? 10.546 -3.031 -5.490 1.00 95.00 91 LEU A CA 1
ATOM 697 C C . LEU A 1 91 ? 11.348 -4.109 -6.231 1.00 95.00 91 LEU A C 1
ATOM 699 O O . LEU A 1 91 ? 10.880 -4.597 -7.258 1.00 95.00 91 LEU A O 1
ATOM 703 N N . GLU A 1 92 ? 12.504 -4.546 -5.724 1.00 94.88 92 GLU A N 1
ATOM 704 C CA . GLU A 1 92 ? 13.264 -5.657 -6.324 1.00 94.88 92 GLU A CA 1
ATOM 705 C C . GLU A 1 92 ? 12.396 -6.922 -6.489 1.00 94.88 92 GLU A C 1
ATOM 707 O O . GLU A 1 92 ? 12.447 -7.589 -7.526 1.00 94.88 92 GLU A O 1
ATOM 712 N N . GLN A 1 93 ? 11.544 -7.199 -5.495 1.00 88.56 93 GLN A N 1
ATOM 713 C CA . GLN A 1 93 ? 10.619 -8.337 -5.488 1.00 88.56 93 GLN A CA 1
ATOM 714 C C . GLN A 1 93 ? 9.455 -8.203 -6.485 1.00 88.56 93 GLN A C 1
ATOM 716 O O . GLN A 1 93 ? 8.880 -9.222 -6.855 1.00 88.56 93 GLN A O 1
ATOM 721 N N . ASP A 1 94 ? 9.143 -6.995 -6.966 1.00 92.81 94 ASP A N 1
ATOM 722 C CA . ASP A 1 94 ? 8.180 -6.790 -8.056 1.00 92.81 94 ASP A CA 1
ATOM 723 C C . ASP A 1 94 ? 8.873 -6.891 -9.427 1.00 92.81 94 ASP A C 1
ATOM 725 O O . ASP A 1 94 ? 8.373 -7.505 -10.370 1.00 92.81 94 ASP A O 1
ATOM 729 N N . VAL A 1 95 ? 10.046 -6.264 -9.557 1.00 97.12 95 VAL A N 1
ATOM 730 C CA . VAL A 1 95 ? 10.713 -6.079 -10.851 1.00 97.12 95 VAL A CA 1
ATOM 731 C C . VAL A 1 95 ? 11.314 -7.385 -11.367 1.00 97.12 95 VAL A C 1
ATOM 733 O O . VAL A 1 95 ? 11.190 -7.674 -12.558 1.00 97.12 95 VAL A O 1
ATOM 736 N N . ARG A 1 96 ? 11.903 -8.220 -10.498 1.00 97.44 96 ARG A N 1
ATOM 737 C CA . ARG A 1 96 ? 12.475 -9.513 -10.917 1.00 97.44 96 ARG A CA 1
ATOM 738 C C . ARG A 1 96 ? 11.425 -10.452 -11.545 1.00 97.44 96 ARG A C 1
ATOM 740 O O . ARG A 1 96 ? 11.669 -10.886 -12.671 1.00 97.44 96 ARG A O 1
ATOM 747 N N . PRO A 1 97 ? 10.247 -10.710 -10.935 1.0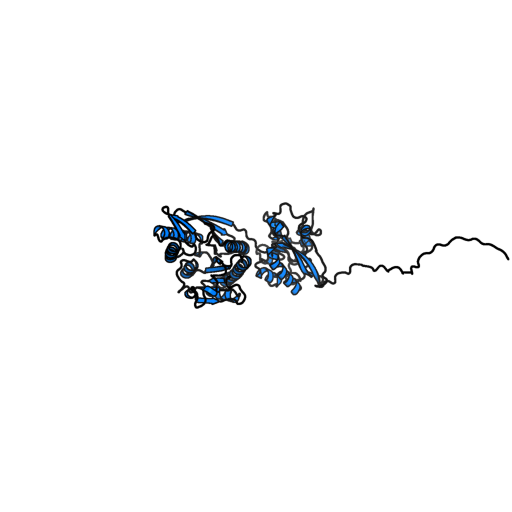0 95.06 97 PRO A N 1
ATOM 748 C CA . PRO A 1 97 ? 9.180 -11.480 -11.583 1.00 95.06 97 PRO A CA 1
ATOM 749 C C . PRO A 1 97 ? 8.677 -10.872 -12.897 1.00 95.06 97 PRO A C 1
ATOM 751 O O . PRO A 1 97 ? 8.400 -11.607 -13.842 1.00 95.06 97 PRO A O 1
ATOM 754 N N . ALA A 1 98 ? 8.580 -9.542 -13.004 1.00 96.69 98 ALA A N 1
ATOM 755 C CA . ALA A 1 98 ? 8.137 -8.907 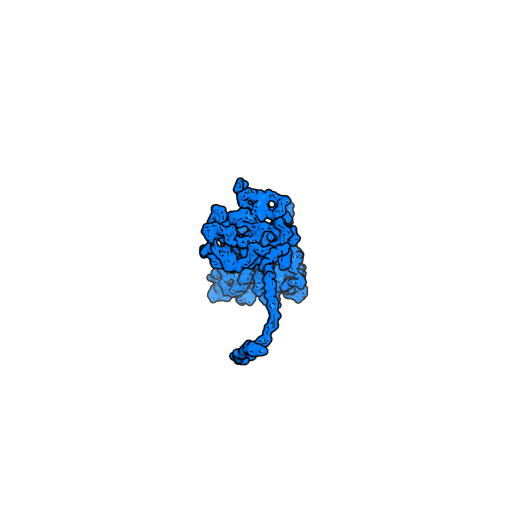-14.245 1.00 96.69 98 ALA A CA 1
ATOM 756 C C . ALA A 1 98 ? 9.135 -9.111 -15.403 1.00 96.69 98 ALA A C 1
ATOM 758 O O . ALA A 1 98 ? 8.723 -9.383 -16.531 1.00 96.69 98 ALA A O 1
ATOM 759 N N . PHE A 1 99 ? 10.441 -9.042 -15.126 1.00 98.12 99 PHE A N 1
ATOM 760 C CA . PHE A 1 99 ? 11.487 -9.363 -16.103 1.00 98.12 99 PHE A CA 1
ATOM 761 C C . PHE A 1 99 ? 11.567 -10.862 -16.413 1.00 98.12 99 PHE A C 1
ATOM 763 O O . PHE A 1 99 ? 11.787 -11.224 -17.566 1.00 98.12 99 PHE A O 1
ATOM 770 N N . GLN A 1 100 ? 11.304 -11.737 -15.438 1.00 97.69 100 GLN A N 1
ATOM 771 C CA . GLN A 1 100 ? 11.148 -13.170 -15.693 1.00 97.69 100 GLN A CA 1
ATOM 772 C C . GLN A 1 100 ? 9.994 -13.435 -16.677 1.00 97.69 100 GLN A C 1
ATOM 774 O O . GLN A 1 100 ? 10.185 -14.161 -17.647 1.00 97.69 100 GLN A O 1
ATOM 779 N N . VAL A 1 101 ? 8.844 -12.766 -16.517 1.00 97.94 101 VAL A N 1
ATOM 780 C CA . VAL A 1 101 ? 7.733 -12.841 -17.485 1.00 97.94 101 VAL A CA 1
ATOM 781 C C . VAL A 1 101 ? 8.156 -12.348 -18.876 1.00 97.94 101 VAL A C 1
ATOM 783 O O . VAL A 1 101 ? 7.784 -12.977 -19.866 1.00 97.94 101 VAL A O 1
ATOM 786 N N . MET A 1 102 ? 8.942 -11.268 -18.991 1.00 98.31 102 MET A N 1
ATOM 787 C CA . MET A 1 102 ? 9.486 -10.820 -20.289 1.00 98.31 102 MET A CA 1
ATOM 788 C C . MET A 1 102 ? 10.380 -11.891 -20.928 1.00 98.31 102 MET A C 1
ATOM 790 O O . MET A 1 102 ? 10.199 -12.227 -22.095 1.00 98.31 102 MET A O 1
ATOM 794 N N . LEU A 1 103 ? 11.308 -12.456 -20.154 1.00 98.06 103 LEU A N 1
ATOM 795 C CA . LEU A 1 103 ? 12.262 -13.473 -20.592 1.00 98.06 103 LEU A CA 1
ATOM 796 C C . LEU A 1 103 ? 11.566 -14.770 -21.045 1.00 98.06 103 LEU A C 1
ATOM 798 O O . LEU A 1 103 ? 11.837 -15.263 -22.138 1.00 98.06 103 LEU A O 1
ATOM 802 N N . GLU A 1 104 ? 10.631 -15.290 -20.246 1.00 97.25 104 GLU A N 1
ATOM 803 C CA . GLU A 1 104 ? 9.866 -16.510 -20.544 1.00 97.25 104 GLU A CA 1
ATOM 804 C C . GLU A 1 104 ? 8.935 -16.339 -21.752 1.00 97.25 104 GLU A C 1
ATOM 806 O O . GLU A 1 104 ? 8.817 -17.243 -22.579 1.00 97.25 104 GLU A O 1
ATOM 811 N N . SER A 1 105 ? 8.310 -15.163 -21.897 1.00 96.50 105 SER A N 1
ATOM 812 C CA . SER A 1 105 ? 7.483 -14.832 -23.069 1.00 96.50 105 SER A CA 1
ATOM 813 C C . SER A 1 105 ? 8.289 -14.408 -24.303 1.00 96.50 105 SER A C 1
ATOM 815 O O . SER A 1 105 ? 7.691 -14.145 -25.345 1.00 96.50 105 SER A O 1
ATOM 817 N N . LYS A 1 106 ? 9.629 -14.357 -24.207 1.00 97.19 106 LYS A N 1
ATOM 818 C CA . LYS A 1 106 ? 10.544 -13.839 -25.241 1.00 97.19 106 LYS A CA 1
ATOM 819 C C . LYS A 1 106 ? 10.173 -12.435 -25.732 1.00 97.19 106 LYS A C 1
ATOM 821 O O . LYS A 1 106 ? 10.341 -12.120 -26.905 1.00 97.19 106 LYS A O 1
ATOM 826 N N . PHE A 1 107 ? 9.677 -11.582 -24.839 1.00 98.31 107 PHE A N 1
ATOM 827 C CA . PHE A 1 107 ? 9.450 -10.171 -25.131 1.00 98.31 107 PHE A CA 1
ATOM 828 C C . PHE A 1 107 ? 10.809 -9.470 -25.305 1.00 98.31 107 PHE A C 1
ATOM 830 O O . PHE A 1 107 ? 11.561 -9.392 -24.329 1.00 98.31 107 PHE A O 1
ATOM 837 N N . PRO A 1 108 ? 11.162 -8.988 -26.513 1.00 98.44 108 PRO A N 1
ATOM 838 C CA . PRO A 1 108 ? 12.501 -8.480 -26.763 1.00 98.44 108 PRO A CA 1
ATOM 839 C C . PRO A 1 108 ? 12.692 -7.086 -26.167 1.00 98.44 108 PRO A C 1
ATOM 841 O O . PRO A 1 108 ? 11.834 -6.211 -26.308 1.00 98.44 108 PRO A O 1
ATOM 844 N N . LEU A 1 109 ? 13.845 -6.861 -25.540 1.00 98.81 109 LEU A N 1
ATOM 845 C CA . LEU A 1 109 ? 14.308 -5.539 -25.112 1.00 98.81 109 LEU A CA 1
ATOM 846 C C . LEU A 1 109 ? 15.518 -5.112 -25.951 1.00 98.81 109 LEU A C 1
ATOM 848 O O . LEU A 1 109 ? 16.321 -5.953 -26.348 1.00 98.81 109 LEU A O 1
ATOM 852 N N . GLN A 1 110 ? 15.679 -3.813 -26.224 1.00 98.56 110 GLN A N 1
ATOM 853 C CA . GLN A 1 110 ? 16.885 -3.343 -26.928 1.00 98.56 110 GLN A CA 1
ATOM 854 C C . GLN A 1 110 ? 18.120 -3.368 -26.030 1.00 98.56 110 GLN A C 1
ATOM 856 O O . GLN A 1 110 ? 19.195 -3.769 -26.473 1.00 98.56 110 GLN A O 1
ATOM 861 N N . SER A 1 111 ? 17.966 -2.883 -24.802 1.00 98.56 111 SER A N 1
ATOM 862 C CA . SER A 1 111 ? 18.997 -2.905 -23.777 1.00 98.56 111 SER A CA 1
ATOM 863 C C . SER A 1 111 ? 18.393 -2.655 -22.396 1.00 98.56 111 SER A C 1
ATOM 865 O O . SER A 1 111 ? 17.306 -2.082 -22.290 1.00 98.56 111 SER A O 1
ATOM 867 N N . VAL A 1 112 ? 19.093 -3.087 -21.344 1.00 98.75 112 VAL A N 1
ATOM 868 C CA . VAL A 1 112 ? 18.733 -2.840 -19.937 1.00 98.75 112 VAL A CA 1
ATOM 869 C C . VAL A 1 112 ? 19.962 -2.293 -19.212 1.00 98.75 112 VAL A C 1
ATOM 871 O O . VAL A 1 112 ? 20.809 -3.051 -18.738 1.00 98.75 112 VAL A O 1
ATOM 874 N N . ILE A 1 113 ? 20.123 -0.971 -19.208 1.00 98.69 113 ILE A N 1
ATOM 875 C CA . ILE A 1 113 ? 21.342 -0.296 -18.737 1.00 98.69 113 ILE A CA 1
ATOM 876 C C . ILE A 1 113 ? 20.959 0.894 -17.831 1.00 98.69 113 ILE A C 1
ATOM 878 O O . ILE A 1 113 ? 20.058 1.660 -18.192 1.00 98.69 113 ILE A O 1
ATOM 882 N N . PRO A 1 114 ? 21.644 1.124 -16.690 1.00 98.44 114 PRO A N 1
ATOM 883 C CA . PRO A 1 114 ? 21.417 2.304 -15.852 1.00 98.44 114 PRO A CA 1
ATOM 884 C C . PRO A 1 114 ? 21.637 3.628 -16.604 1.00 98.44 114 PRO A C 1
ATOM 886 O O . PRO A 1 114 ? 22.596 3.771 -17.359 1.00 98.44 114 PRO A O 1
ATOM 889 N N . VAL A 1 115 ? 20.808 4.649 -16.349 1.00 97.25 115 VAL A N 1
ATOM 890 C CA . VAL A 1 115 ? 20.930 5.977 -17.005 1.00 97.25 115 VAL A CA 1
ATOM 891 C C . VAL A 1 115 ? 22.238 6.702 -16.628 1.00 97.25 115 VAL A C 1
ATOM 893 O O . VAL A 1 115 ? 22.658 7.639 -17.304 1.00 97.25 115 VAL A O 1
ATOM 896 N N . SER A 1 116 ? 22.925 6.246 -15.577 1.00 96.56 116 SER A N 1
ATOM 897 C CA . SER A 1 116 ? 24.248 6.734 -15.182 1.00 96.56 116 SER A CA 1
ATOM 898 C C . SER A 1 116 ? 25.379 6.333 -16.137 1.00 96.56 116 SER A C 1
ATOM 900 O O . SER A 1 116 ? 26.481 6.881 -16.019 1.00 96.56 116 SER A O 1
ATOM 902 N N . ASP A 1 117 ? 25.142 5.397 -17.060 1.00 97.56 117 ASP A N 1
ATOM 903 C CA . ASP A 1 117 ? 26.138 4.889 -18.002 1.00 97.56 117 ASP A CA 1
ATOM 904 C C . ASP A 1 117 ? 26.768 6.008 -18.851 1.00 97.56 117 ASP A C 1
ATOM 906 O O . ASP A 1 117 ? 26.050 6.904 -19.305 1.00 97.56 117 ASP A O 1
ATOM 910 N N . PRO A 1 118 ? 28.090 5.979 -19.120 1.00 95.56 118 PRO A N 1
ATOM 911 C CA . PRO A 1 118 ? 28.744 6.939 -20.009 1.00 95.56 118 PRO A CA 1
ATOM 912 C C . PRO A 1 118 ? 28.054 7.138 -21.371 1.00 95.56 118 PRO A C 1
ATOM 914 O O . PRO A 1 118 ? 28.062 8.259 -21.877 1.00 95.56 118 PRO A O 1
ATOM 917 N N . ARG A 1 119 ? 27.406 6.102 -21.931 1.00 96.06 119 ARG A N 1
ATOM 918 C CA . ARG A 1 119 ? 26.613 6.158 -23.177 1.00 96.06 119 ARG A CA 1
ATOM 919 C C . ARG A 1 119 ? 25.455 7.158 -23.119 1.00 96.06 119 ARG A C 1
ATOM 921 O O . ARG A 1 119 ? 25.058 7.682 -24.156 1.00 96.06 119 ARG A O 1
ATOM 928 N N . PHE A 1 120 ? 24.927 7.437 -21.928 1.00 96.94 120 PHE A N 1
ATOM 929 C CA . PHE A 1 120 ? 23.775 8.317 -21.712 1.00 96.94 120 PHE A CA 1
ATOM 930 C C . PHE A 1 120 ? 24.149 9.600 -20.965 1.00 96.94 120 PHE A C 1
ATOM 932 O O . PHE A 1 120 ? 23.287 10.247 -20.371 1.00 96.94 120 PHE A O 1
ATOM 939 N N . ARG A 1 121 ? 25.425 10.006 -20.991 1.00 93.44 121 ARG A N 1
ATOM 940 C CA . ARG A 1 121 ? 25.866 11.273 -20.394 1.00 93.44 121 ARG A CA 1
ATOM 941 C C . ARG A 1 121 ? 25.925 12.398 -21.418 1.00 93.44 121 ARG A C 1
ATOM 943 O O . ARG A 1 121 ? 26.462 12.243 -22.510 1.00 93.44 121 ARG A O 1
ATOM 950 N N . LYS A 1 122 ? 25.445 13.572 -21.013 1.00 92.19 122 LYS A N 1
ATOM 951 C CA . LYS A 1 122 ? 25.588 14.834 -21.742 1.00 92.19 122 LYS A CA 1
ATOM 952 C C . LYS A 1 122 ? 25.996 15.929 -20.762 1.00 92.19 122 LYS A C 1
ATOM 954 O O . LYS A 1 122 ? 25.410 16.049 -19.690 1.00 92.19 122 LYS A O 1
ATOM 959 N N . ASP A 1 123 ? 27.027 16.697 -21.107 1.00 89.62 123 ASP A N 1
ATOM 960 C CA . ASP A 1 123 ? 27.557 17.796 -20.283 1.00 89.62 123 ASP A CA 1
ATOM 961 C C . ASP A 1 123 ? 27.844 17.371 -18.823 1.00 89.62 123 ASP A C 1
ATOM 963 O O . ASP A 1 123 ? 27.502 18.061 -17.863 1.00 89.62 123 ASP A O 1
ATOM 967 N N . GLY A 1 124 ? 28.414 16.169 -18.658 1.00 83.25 124 GLY A N 1
ATOM 968 C CA . GLY A 1 124 ? 28.742 15.561 -17.361 1.00 83.25 124 GLY A CA 1
ATOM 969 C C . GLY A 1 124 ? 27.555 15.013 -16.554 1.00 83.25 124 GLY A C 1
ATOM 970 O O . GLY A 1 124 ? 27.777 14.412 -15.506 1.00 83.25 124 GLY A O 1
ATOM 971 N N . ARG A 1 125 ? 26.314 15.178 -17.029 1.00 88.88 125 ARG A N 1
ATOM 972 C CA . ARG A 1 125 ? 25.076 14.765 -16.346 1.00 88.88 125 ARG A CA 1
ATOM 973 C C . ARG A 1 125 ? 24.362 13.632 -17.082 1.00 88.88 125 ARG A C 1
ATOM 975 O O . ARG A 1 125 ? 24.603 13.399 -18.264 1.00 88.88 125 ARG A O 1
ATOM 982 N N . TRP A 1 126 ? 23.485 12.928 -16.372 1.00 94.50 126 TRP A N 1
ATOM 983 C CA . TRP A 1 126 ? 22.626 11.883 -16.936 1.00 94.50 126 TRP A CA 1
ATOM 984 C C . TRP A 1 126 ? 21.636 12.489 -17.945 1.00 94.50 126 TRP A C 1
ATOM 986 O O . TRP A 1 126 ? 21.086 13.566 -17.707 1.00 94.50 126 TRP A O 1
ATOM 996 N N . SER A 1 127 ? 21.405 11.811 -19.069 1.00 94.69 127 SER A N 1
ATOM 997 C CA . SER A 1 127 ? 20.545 12.280 -20.157 1.00 94.69 127 SER A CA 1
ATOM 998 C C . SER A 1 127 ? 19.486 11.239 -20.508 1.00 94.69 127 SER A C 1
ATOM 1000 O O . SER A 1 127 ? 19.739 10.235 -21.173 1.00 94.69 127 SER A O 1
ATOM 1002 N N . ASP A 1 128 ? 18.266 11.538 -20.072 1.00 93.62 128 ASP A N 1
ATOM 1003 C CA . ASP A 1 128 ? 17.053 10.771 -20.356 1.00 93.62 128 ASP A CA 1
ATOM 1004 C C . ASP A 1 128 ? 16.814 10.635 -21.873 1.00 93.62 128 ASP A C 1
ATOM 1006 O O . ASP A 1 128 ? 16.591 9.536 -22.374 1.00 93.62 128 ASP A O 1
ATOM 1010 N N . ASP A 1 129 ? 16.994 11.734 -22.618 1.00 95.31 129 ASP A N 1
ATOM 1011 C CA . ASP A 1 129 ? 16.867 11.780 -24.080 1.00 95.31 129 ASP A CA 1
ATOM 1012 C C . ASP A 1 129 ? 17.820 10.807 -24.796 1.00 95.31 129 ASP A C 1
ATOM 1014 O O . ASP A 1 129 ? 17.421 10.174 -25.774 1.00 95.31 129 ASP A O 1
ATOM 1018 N N . LEU A 1 130 ? 19.069 10.663 -24.325 1.00 97.50 130 LEU A N 1
ATOM 1019 C CA . LEU A 1 130 ? 20.032 9.717 -24.909 1.00 97.50 130 LEU A CA 1
ATOM 1020 C C . LEU A 1 130 ? 19.634 8.262 -24.624 1.00 97.50 130 LEU A C 1
ATOM 1022 O O . LEU A 1 130 ? 19.700 7.432 -25.530 1.00 97.50 130 LEU A O 1
ATOM 1026 N N . SER A 1 131 ? 19.174 7.970 -23.401 1.00 97.81 131 SER A N 1
ATOM 1027 C CA . SER A 1 131 ? 18.642 6.652 -23.021 1.00 97.81 131 SER A CA 1
ATOM 1028 C C . SER A 1 131 ? 17.433 6.277 -23.893 1.00 97.81 131 SER A C 1
ATOM 1030 O O . SER A 1 131 ? 17.429 5.229 -24.544 1.00 97.81 131 SER A O 1
ATOM 1032 N N . MET A 1 132 ? 16.450 7.179 -24.015 1.00 97.31 132 MET A N 1
ATOM 1033 C CA . MET A 1 132 ? 15.265 6.966 -24.853 1.00 97.31 132 MET A CA 1
ATOM 1034 C C . MET A 1 132 ? 15.607 6.824 -26.341 1.00 97.31 132 MET A C 1
ATOM 1036 O O . MET A 1 132 ? 15.100 5.919 -27.005 1.00 97.31 132 MET A O 1
ATOM 1040 N N . ALA A 1 133 ? 16.482 7.673 -26.892 1.00 97.69 133 ALA A N 1
ATOM 1041 C CA . ALA A 1 133 ? 16.879 7.598 -28.301 1.00 97.69 133 ALA A CA 1
ATOM 1042 C C . ALA A 1 133 ? 17.575 6.266 -28.647 1.00 97.69 133 ALA A C 1
ATOM 1044 O O . ALA A 1 133 ? 17.339 5.708 -29.727 1.00 97.69 133 ALA A O 1
ATOM 1045 N N . ALA A 1 134 ? 18.365 5.733 -27.708 1.00 98.25 134 ALA A N 1
ATOM 1046 C CA . ALA A 1 134 ? 18.983 4.409 -27.772 1.00 98.25 134 ALA A CA 1
ATOM 1047 C C . ALA A 1 134 ? 18.000 3.240 -27.546 1.00 98.25 134 ALA A C 1
ATOM 1049 O O . ALA A 1 134 ? 18.414 2.088 -27.625 1.00 98.25 134 ALA A O 1
ATOM 1050 N N . ASN A 1 135 ? 16.711 3.520 -27.308 1.00 98.56 135 ASN A N 1
ATOM 1051 C CA . ASN A 1 135 ? 15.665 2.545 -26.983 1.00 98.56 135 ASN A CA 1
ATOM 1052 C C . ASN A 1 135 ? 15.910 1.765 -25.671 1.00 98.56 135 ASN A C 1
ATOM 1054 O O . ASN A 1 135 ? 15.374 0.674 -25.488 1.00 98.56 135 ASN A O 1
ATOM 1058 N N . ASN A 1 136 ? 16.722 2.312 -24.766 1.00 98.75 136 ASN A N 1
ATOM 1059 C CA . ASN A 1 136 ? 17.147 1.632 -23.548 1.00 98.75 136 ASN A CA 1
ATOM 1060 C C . ASN A 1 136 ? 16.005 1.523 -22.526 1.00 98.75 136 ASN A C 1
ATOM 1062 O O . ASN A 1 136 ? 15.320 2.504 -22.236 1.00 98.75 136 ASN A O 1
ATOM 1066 N N . THR A 1 137 ? 15.842 0.336 -21.942 1.00 98.75 137 THR A N 1
ATOM 1067 C CA . THR A 1 137 ? 14.932 0.104 -20.817 1.00 98.75 137 THR A CA 1
ATOM 1068 C C . THR A 1 137 ? 15.621 0.532 -19.524 1.00 98.75 137 THR A C 1
ATOM 1070 O O . THR A 1 137 ? 16.712 0.052 -19.213 1.00 98.75 137 THR A O 1
ATOM 1073 N N . SER A 1 138 ? 15.018 1.455 -18.770 1.00 98.19 138 SER A N 1
ATOM 1074 C CA . SER A 1 138 ? 15.686 2.106 -17.630 1.00 98.19 138 SER A CA 1
ATOM 1075 C C . SER A 1 138 ? 14.731 2.503 -16.499 1.00 98.19 138 SER A C 1
ATOM 1077 O O . SER A 1 138 ? 13.523 2.585 -16.703 1.00 98.19 138 SER A O 1
ATOM 1079 N N . ALA A 1 139 ? 15.273 2.707 -15.291 1.00 98.12 139 ALA A N 1
ATOM 1080 C CA . ALA A 1 139 ? 14.492 2.875 -14.061 1.00 98.12 139 ALA A CA 1
ATOM 1081 C C . ALA A 1 139 ? 14.862 4.140 -13.259 1.00 98.12 139 ALA A C 1
ATOM 1083 O O . ALA A 1 139 ? 14.254 5.187 -13.468 1.00 98.12 139 ALA A O 1
ATOM 1084 N N . PHE A 1 140 ? 15.842 4.104 -12.349 1.00 97.88 140 PHE A N 1
ATOM 1085 C CA . PHE A 1 140 ? 16.217 5.300 -11.581 1.00 97.88 140 PHE A CA 1
ATOM 1086 C C . PHE A 1 140 ? 16.805 6.414 -12.465 1.00 97.88 140 PHE A C 1
ATOM 1088 O O . PHE A 1 140 ? 17.803 6.221 -13.161 1.00 97.88 140 PHE A O 1
ATOM 1095 N N . ASN A 1 141 ? 16.206 7.603 -12.379 1.00 96.00 141 ASN A N 1
ATOM 1096 C CA . ASN A 1 141 ? 16.725 8.846 -12.945 1.00 96.00 141 ASN A CA 1
ATOM 1097 C C . ASN A 1 141 ? 16.241 10.028 -12.087 1.00 96.00 141 ASN A C 1
ATOM 1099 O O . ASN A 1 141 ? 15.046 10.342 -12.073 1.00 96.00 141 ASN A O 1
ATOM 1103 N N . TYR A 1 142 ? 17.146 10.675 -11.346 1.00 94.62 142 TYR A N 1
ATOM 1104 C CA . TYR A 1 142 ? 16.795 11.776 -10.444 1.00 94.62 142 TYR A CA 1
ATOM 1105 C C . TYR A 1 142 ? 16.523 13.074 -11.212 1.00 94.62 142 TYR A C 1
ATOM 1107 O O . TYR A 1 142 ? 17.415 13.887 -11.448 1.00 94.62 142 TYR A O 1
ATOM 1115 N N . ARG A 1 143 ? 15.259 13.260 -11.608 1.00 91.38 143 ARG A N 1
ATOM 1116 C CA . ARG A 1 143 ? 14.782 14.442 -12.337 1.00 91.38 143 ARG A CA 1
ATOM 1117 C C . ARG A 1 143 ? 13.344 14.838 -11.975 1.00 91.38 143 ARG A C 1
ATOM 1119 O O . ARG A 1 143 ? 12.530 13.979 -11.611 1.00 91.38 143 ARG A O 1
ATOM 1126 N N . PRO A 1 144 ? 12.974 16.122 -12.131 1.00 86.19 144 PRO A N 1
ATOM 1127 C CA . PRO A 1 144 ? 11.573 16.507 -12.207 1.00 86.19 144 PRO A CA 1
ATOM 1128 C C . PRO A 1 144 ? 10.893 15.925 -13.456 1.00 86.19 144 PRO A C 1
ATOM 1130 O O . PRO A 1 144 ? 11.532 15.596 -14.459 1.00 86.19 144 PRO A O 1
ATOM 1133 N N . ILE A 1 145 ? 9.565 15.835 -13.413 1.00 83.94 145 ILE A N 1
ATOM 1134 C CA . ILE A 1 145 ? 8.735 15.584 -14.593 1.00 83.94 145 ILE A CA 1
ATOM 1135 C C . ILE A 1 145 ? 8.875 16.783 -15.535 1.00 83.94 145 ILE A C 1
ATOM 1137 O O . ILE A 1 145 ? 8.769 17.931 -15.091 1.00 83.94 145 ILE A O 1
ATOM 1141 N N . ALA A 1 146 ? 9.084 16.511 -16.826 1.00 78.75 146 ALA A N 1
ATOM 1142 C CA . ALA A 1 146 ? 9.348 17.516 -17.851 1.00 78.75 146 ALA A CA 1
ATOM 1143 C C . ALA A 1 146 ? 8.340 18.683 -17.812 1.00 78.75 146 ALA A C 1
ATOM 1145 O O . ALA A 1 146 ? 7.123 18.485 -17.835 1.00 78.75 146 ALA A O 1
ATOM 1146 N N . GLY A 1 147 ? 8.861 19.913 -17.743 1.00 74.44 147 GLY A N 1
ATOM 1147 C CA . GLY A 1 147 ? 8.055 21.136 -17.654 1.00 74.44 147 GLY A CA 1
ATOM 1148 C C . GLY A 1 147 ? 7.419 21.409 -16.282 1.00 74.44 147 GLY A C 1
ATOM 1149 O O . GLY A 1 147 ? 6.522 22.244 -16.195 1.00 74.44 147 GLY A O 1
ATOM 1150 N N . THR A 1 148 ? 7.844 20.728 -15.213 1.00 81.31 148 THR A N 1
ATOM 1151 C CA . THR A 1 148 ? 7.340 20.942 -13.844 1.00 81.31 148 THR A CA 1
ATOM 1152 C C . THR A 1 148 ? 8.476 20.986 -12.816 1.00 81.31 148 THR A C 1
ATOM 1154 O O . THR A 1 148 ? 9.613 20.647 -13.125 1.00 81.31 148 THR A O 1
ATOM 1157 N N . VAL A 1 149 ? 8.157 21.352 -11.569 1.00 78.69 149 VAL A N 1
ATOM 1158 C CA . VAL A 1 149 ? 9.060 21.215 -10.405 1.00 78.69 149 VAL A CA 1
ATOM 1159 C C . VAL A 1 149 ? 8.810 19.935 -9.590 1.00 78.69 149 VAL A C 1
ATOM 1161 O O . VAL A 1 149 ? 9.458 19.711 -8.573 1.00 78.69 149 VAL A O 1
ATOM 1164 N N . ARG A 1 150 ? 7.844 19.095 -9.991 1.00 81.75 150 ARG A N 1
ATOM 1165 C CA . ARG A 1 150 ? 7.494 17.868 -9.262 1.00 81.75 150 ARG A CA 1
ATOM 1166 C C . ARG A 1 150 ? 8.453 16.754 -9.667 1.00 81.75 150 ARG A C 1
ATOM 1168 O O . ARG A 1 150 ? 8.579 16.485 -10.858 1.00 81.75 150 ARG A O 1
ATOM 1175 N N . LEU A 1 151 ? 9.076 16.084 -8.698 1.00 87.25 151 LEU A N 1
ATOM 1176 C CA . LEU A 1 151 ? 9.896 14.895 -8.958 1.00 87.25 151 LEU A CA 1
ATOM 1177 C C . LEU A 1 151 ? 9.099 13.808 -9.699 1.00 87.25 151 LEU A C 1
ATOM 1179 O O . LEU A 1 151 ? 7.899 13.627 -9.471 1.00 87.25 151 LEU A O 1
ATOM 1183 N N . SER A 1 152 ? 9.778 13.115 -10.611 1.00 89.81 152 SER A N 1
ATOM 1184 C CA . SER A 1 152 ? 9.262 11.921 -11.285 1.00 89.81 152 SER A CA 1
ATOM 1185 C C . SER A 1 152 ? 9.317 10.703 -10.355 1.00 89.81 152 SER A C 1
ATOM 1187 O O . SER A 1 152 ? 10.167 10.659 -9.468 1.00 89.81 152 SER A O 1
ATOM 1189 N N . ASN A 1 153 ? 8.493 9.671 -10.569 1.00 92.56 153 ASN A N 1
ATOM 1190 C CA . ASN A 1 153 ? 8.654 8.408 -9.831 1.00 92.56 153 ASN A CA 1
ATOM 1191 C C . ASN A 1 153 ? 9.999 7.719 -10.161 1.00 92.56 153 ASN A C 1
ATOM 1193 O O . ASN A 1 153 ? 10.596 7.099 -9.273 1.00 92.56 153 ASN A O 1
ATOM 1197 N N . HIS A 1 154 ? 10.563 7.960 -11.355 1.00 96.00 154 HIS A N 1
ATOM 1198 C CA . HIS A 1 154 ? 11.959 7.624 -11.693 1.00 96.00 154 HIS A CA 1
ATOM 1199 C C . HIS A 1 154 ? 12.967 8.219 -10.703 1.00 96.00 154 HIS A C 1
ATOM 1201 O O . HIS A 1 154 ? 13.953 7.566 -10.371 1.00 96.00 154 HIS A O 1
ATOM 1207 N N . ALA A 1 155 ? 12.702 9.410 -10.157 1.00 94.38 155 ALA A N 1
ATOM 1208 C CA . ALA A 1 155 ? 13.588 10.069 -9.198 1.00 94.38 155 ALA A CA 1
ATOM 1209 C C . ALA A 1 155 ? 13.583 9.417 -7.809 1.00 94.38 155 ALA A C 1
ATOM 1211 O O . ALA A 1 155 ? 14.332 9.838 -6.938 1.00 94.38 155 ALA A O 1
ATOM 1212 N N . SER A 1 156 ? 12.761 8.387 -7.605 1.00 93.25 156 SER A N 1
ATOM 1213 C CA . SER A 1 156 ? 12.763 7.549 -6.404 1.00 93.25 156 SER A CA 1
ATOM 1214 C C . SER A 1 156 ? 13.093 6.081 -6.686 1.00 93.25 156 SER A C 1
ATOM 1216 O O . SER A 1 156 ? 13.097 5.286 -5.756 1.00 93.25 156 SER A O 1
ATOM 1218 N N . GLY A 1 157 ? 13.368 5.710 -7.945 1.00 96.44 157 GLY A N 1
ATOM 1219 C CA . GLY A 1 157 ? 13.605 4.316 -8.350 1.00 96.44 157 GLY A CA 1
ATOM 1220 C C . GLY A 1 157 ? 12.321 3.494 -8.471 1.00 96.44 157 GLY A C 1
ATOM 1221 O O . GLY A 1 157 ? 12.360 2.268 -8.397 1.00 96.44 157 GLY A O 1
ATOM 1222 N N . ARG A 1 158 ? 11.174 4.172 -8.613 1.00 96.44 158 ARG A N 1
ATOM 1223 C CA . ARG A 1 158 ? 9.823 3.587 -8.568 1.00 96.44 158 ARG A CA 1
ATOM 1224 C C . ARG A 1 158 ? 9.098 3.591 -9.910 1.00 96.44 158 ARG A C 1
ATOM 1226 O O . ARG A 1 158 ? 7.879 3.451 -9.944 1.00 96.44 158 ARG A O 1
ATOM 1233 N N . ALA A 1 159 ? 9.829 3.783 -10.998 1.00 97.69 159 ALA A N 1
ATOM 1234 C CA . ALA A 1 159 ? 9.300 3.689 -12.347 1.00 97.69 159 ALA A CA 1
ATOM 1235 C C . ALA A 1 159 ? 10.296 2.985 -13.268 1.00 97.69 159 ALA A C 1
ATOM 1237 O O . ALA A 1 159 ? 11.493 2.970 -12.976 1.00 97.69 159 ALA A O 1
ATOM 1238 N N . ILE A 1 160 ? 9.784 2.399 -14.347 1.00 98.50 160 ILE A N 1
ATOM 1239 C CA . ILE A 1 160 ? 10.540 1.731 -15.404 1.00 98.50 160 ILE A CA 1
ATOM 1240 C C . ILE A 1 160 ? 9.940 2.160 -16.742 1.00 98.50 160 ILE A C 1
ATOM 1242 O O . ILE A 1 160 ? 8.738 2.000 -16.950 1.00 98.50 160 ILE A O 1
ATOM 1246 N N . ASP A 1 161 ? 10.787 2.657 -17.639 1.00 98.62 161 ASP A N 1
ATOM 1247 C CA . ASP A 1 161 ? 10.448 2.901 -19.040 1.00 98.62 161 ASP A CA 1
ATOM 1248 C C . ASP A 1 161 ? 10.992 1.737 -19.880 1.00 98.62 161 ASP A C 1
ATOM 1250 O O . ASP A 1 161 ? 12.178 1.415 -19.782 1.00 98.62 161 ASP A O 1
ATOM 1254 N N . ILE A 1 162 ? 10.136 1.089 -20.678 1.00 98.75 162 ILE A N 1
ATOM 1255 C CA . ILE A 1 162 ? 10.455 -0.119 -21.464 1.00 98.75 162 ILE A CA 1
ATOM 1256 C C . ILE A 1 162 ? 10.390 0.167 -22.968 1.00 98.75 162 ILE A C 1
ATOM 1258 O O . ILE A 1 162 ? 9.344 0.576 -23.471 1.00 98.75 162 ILE A O 1
ATOM 1262 N N . ASN A 1 163 ? 11.472 -0.131 -23.700 1.00 98.62 163 ASN A N 1
ATOM 1263 C CA . ASN A 1 163 ? 11.617 0.083 -25.153 1.00 98.62 163 ASN A CA 1
ATOM 1264 C C . ASN A 1 163 ? 10.968 1.399 -25.664 1.00 98.62 163 ASN A C 1
ATOM 1266 O O . ASN A 1 163 ? 9.984 1.348 -26.416 1.00 98.62 163 ASN A O 1
ATOM 1270 N N . PRO A 1 164 ? 11.489 2.582 -25.283 1.00 98.44 164 PRO A N 1
ATOM 1271 C CA . PRO A 1 164 ? 10.911 3.892 -25.614 1.00 98.44 164 PRO A CA 1
ATOM 1272 C C . PRO A 1 164 ? 10.518 4.118 -27.087 1.00 98.44 164 PRO A C 1
ATOM 1274 O O . PRO A 1 164 ? 9.574 4.853 -27.368 1.00 98.44 164 PRO A O 1
ATOM 1277 N N . ARG A 1 165 ? 11.193 3.488 -28.060 1.00 98.50 165 ARG A N 1
ATOM 1278 C CA . ARG A 1 165 ? 10.889 3.648 -29.496 1.00 98.50 165 ARG A CA 1
ATOM 1279 C C . ARG A 1 165 ? 9.688 2.831 -29.977 1.00 98.50 165 ARG A C 1
ATOM 1281 O O . ARG A 1 165 ? 8.995 3.293 -30.884 1.00 98.50 165 ARG A O 1
ATOM 1288 N N . GLN A 1 166 ? 9.437 1.663 -29.383 1.00 98.50 166 GLN A N 1
ATOM 1289 C CA . GLN A 1 166 ? 8.201 0.888 -29.571 1.00 98.50 166 GLN A CA 1
ATOM 1290 C C . GLN A 1 166 ? 7.049 1.459 -28.734 1.00 98.50 166 GLN A C 1
ATOM 1292 O O . GLN A 1 166 ? 5.887 1.413 -29.140 1.00 98.50 166 GLN A O 1
ATOM 1297 N N . ASN A 1 167 ? 7.379 2.025 -27.572 1.00 98.56 167 ASN A N 1
ATOM 1298 C CA . ASN A 1 167 ? 6.427 2.450 -26.553 1.00 98.56 167 ASN A CA 1
ATOM 1299 C C . ASN A 1 167 ? 6.526 3.958 -26.248 1.00 98.56 167 ASN A C 1
ATOM 1301 O O . ASN A 1 167 ? 6.746 4.336 -25.101 1.00 98.56 167 ASN A O 1
ATOM 1305 N N . PRO A 1 168 ? 6.355 4.855 -27.231 1.00 98.12 168 PRO A N 1
ATOM 1306 C CA . PRO A 1 168 ? 6.618 6.273 -27.021 1.00 98.12 168 PRO A CA 1
ATOM 1307 C C . PRO A 1 168 ? 5.709 6.944 -25.988 1.00 98.12 168 PRO A C 1
ATOM 1309 O O . PRO A 1 168 ? 4.535 6.596 -25.821 1.00 98.12 168 PRO A O 1
ATOM 1312 N N . TYR A 1 169 ? 6.231 8.017 -25.401 1.00 97.12 169 TYR A N 1
ATOM 1313 C CA . TYR A 1 169 ? 5.426 9.075 -24.808 1.00 97.12 169 TYR A CA 1
ATOM 1314 C C . TYR A 1 169 ? 4.708 9.867 -25.905 1.00 97.12 169 TYR A C 1
ATOM 1316 O O . TYR A 1 169 ? 5.338 10.337 -26.852 1.00 97.12 169 TYR A O 1
ATOM 1324 N N . ILE A 1 170 ? 3.398 10.074 -25.761 1.00 96.25 170 ILE A N 1
ATOM 1325 C CA . ILE A 1 170 ? 2.562 10.852 -26.679 1.00 96.25 170 ILE A CA 1
ATOM 1326 C C . ILE A 1 170 ? 1.688 11.845 -25.900 1.00 96.25 170 ILE A C 1
ATOM 1328 O O . ILE A 1 170 ? 0.838 11.466 -25.086 1.00 96.25 170 ILE A O 1
ATOM 1332 N N . LYS A 1 171 ? 1.832 13.138 -26.213 1.00 94.06 171 LYS A N 1
ATOM 1333 C CA . LYS A 1 171 ? 0.988 14.230 -25.702 1.00 94.06 171 LYS A CA 1
ATOM 1334 C C . LYS A 1 171 ? 0.609 15.189 -26.827 1.00 94.06 171 LYS A C 1
ATOM 1336 O O . LYS A 1 171 ? 1.392 16.051 -27.227 1.00 94.06 171 LYS A O 1
ATOM 1341 N N . GLY A 1 172 ? -0.621 15.065 -27.322 1.00 91.56 172 GLY A N 1
ATOM 1342 C CA . GLY A 1 172 ? -1.070 15.815 -28.497 1.00 91.56 172 GLY A CA 1
ATOM 1343 C C . GLY A 1 172 ? -0.229 15.435 -29.717 1.00 91.56 172 GLY A C 1
ATOM 1344 O O . GLY A 1 172 ? -0.241 14.280 -30.124 1.00 91.56 172 GLY A O 1
ATOM 1345 N N . GLN A 1 173 ? 0.509 16.399 -30.271 1.00 92.19 173 GLN A N 1
ATOM 1346 C CA . GLN A 1 173 ? 1.443 16.182 -31.386 1.00 92.19 173 GLN A CA 1
ATOM 1347 C C . GLN A 1 173 ? 2.883 15.870 -30.938 1.00 92.19 173 GLN A C 1
ATOM 1349 O O . GLN A 1 173 ? 3.716 15.529 -31.772 1.00 92.19 173 GLN A O 1
ATOM 1354 N N . VAL A 1 174 ? 3.200 15.992 -29.643 1.00 94.19 174 VAL A N 1
ATOM 1355 C CA . VAL A 1 174 ? 4.538 15.672 -29.125 1.00 94.19 174 VAL A CA 1
ATOM 1356 C C . VAL A 1 174 ? 4.660 14.163 -28.962 1.00 94.19 174 VAL A C 1
ATOM 1358 O O . VAL A 1 174 ? 3.881 13.564 -28.220 1.00 94.19 174 VAL A O 1
ATOM 1361 N N . VAL A 1 175 ? 5.656 13.580 -29.627 1.00 96.88 175 VAL A N 1
ATOM 1362 C CA . VAL A 1 175 ? 6.055 12.174 -29.499 1.00 96.88 175 VAL A CA 1
ATOM 1363 C C . VAL A 1 175 ? 7.507 12.130 -29.032 1.00 96.88 175 VAL A C 1
ATOM 1365 O O . VAL A 1 175 ? 8.355 12.799 -29.629 1.00 96.88 175 VAL A O 1
ATOM 1368 N N . GLN A 1 176 ? 7.795 11.370 -27.976 1.00 95.62 176 GLN A N 1
ATOM 1369 C CA . GLN A 1 176 ? 9.160 11.126 -27.509 1.00 95.62 176 GLN A CA 1
ATOM 1370 C C . GLN A 1 176 ? 9.440 9.625 -27.328 1.00 95.62 176 GLN A C 1
ATOM 1372 O O . GLN A 1 176 ? 8.562 8.915 -26.838 1.00 95.62 176 GLN A O 1
ATOM 1377 N N . PRO A 1 177 ? 10.640 9.145 -27.712 1.00 97.12 177 PRO A N 1
ATOM 1378 C CA . PRO A 1 177 ? 11.697 9.884 -28.412 1.00 97.12 177 PRO A CA 1
ATOM 1379 C C . PRO A 1 177 ? 11.286 10.259 -29.857 1.00 97.12 177 PRO A C 1
ATOM 1381 O O . PRO A 1 177 ? 10.383 9.640 -30.423 1.00 97.12 177 PRO A O 1
ATOM 1384 N N . PRO A 1 178 ? 11.896 11.289 -30.475 1.00 96.88 178 PRO A N 1
ATOM 1385 C CA . PRO A 1 178 ? 11.521 11.729 -31.819 1.00 96.88 178 PRO A CA 1
ATOM 1386 C C . PRO A 1 178 ? 11.609 10.603 -32.861 1.00 96.88 178 PRO A C 1
ATOM 1388 O O . PRO A 1 178 ? 12.589 9.863 -32.908 1.00 96.88 178 PRO A O 1
ATOM 1391 N N . GLY A 1 179 ? 10.584 10.482 -33.708 1.00 95.69 179 GLY A N 1
ATOM 1392 C CA . GLY A 1 179 ? 10.496 9.436 -34.736 1.00 95.69 179 GLY A CA 1
ATOM 1393 C C . GLY A 1 179 ? 10.042 8.058 -34.235 1.00 95.69 179 GLY A C 1
ATOM 1394 O O . GLY A 1 179 ? 9.856 7.161 -35.054 1.00 95.69 179 GLY A O 1
ATOM 1395 N N . ALA A 1 180 ? 9.827 7.880 -32.928 1.00 97.81 180 ALA A N 1
ATOM 1396 C CA . ALA A 1 180 ? 9.173 6.693 -32.383 1.00 97.81 180 ALA A CA 1
ATOM 1397 C C . ALA A 1 180 ? 7.701 6.602 -32.814 1.00 97.81 180 ALA A C 1
ATOM 1399 O O . ALA A 1 180 ? 7.059 7.609 -33.130 1.00 97.81 180 ALA A O 1
ATOM 1400 N N . LYS A 1 181 ? 7.145 5.387 -32.798 1.00 96.88 181 LYS A N 1
ATOM 1401 C CA . LYS A 1 181 ? 5.755 5.134 -33.186 1.00 96.88 181 LYS A CA 1
ATOM 1402 C C . LYS A 1 181 ? 5.202 3.955 -32.397 1.00 96.88 181 LYS A C 1
ATOM 1404 O O . LYS A 1 181 ? 5.818 2.899 -32.340 1.00 96.88 181 LYS A O 1
ATOM 1409 N N . TYR A 1 182 ? 4.024 4.144 -31.811 1.00 97.81 182 TYR A N 1
ATOM 1410 C CA . TYR A 1 182 ? 3.320 3.085 -31.099 1.00 97.81 182 TYR A CA 1
ATOM 1411 C C . TYR A 1 182 ? 2.573 2.188 -32.093 1.00 97.81 182 TYR A C 1
ATOM 1413 O O . TYR A 1 182 ? 1.611 2.628 -32.727 1.00 97.81 182 TYR A O 1
ATOM 1421 N N . GLU A 1 183 ? 3.017 0.939 -32.228 1.00 97.94 183 GLU A N 1
ATOM 1422 C CA . GLU A 1 183 ? 2.446 -0.049 -33.152 1.00 97.94 183 GLU A CA 1
ATOM 1423 C C . GLU A 1 183 ? 2.159 -1.366 -32.404 1.00 97.94 183 GLU A C 1
ATOM 1425 O O . GLU A 1 183 ? 3.077 -2.165 -32.214 1.00 97.94 183 GLU A O 1
ATOM 1430 N N . PRO A 1 184 ? 0.903 -1.620 -31.970 1.00 96.19 184 PRO A N 1
ATOM 1431 C CA . PRO A 1 184 ? 0.541 -2.735 -31.075 1.00 96.19 184 PRO A CA 1
ATOM 1432 C C . PRO A 1 184 ? 0.913 -4.152 -31.530 1.00 96.19 184 PRO A C 1
ATOM 1434 O O . PRO A 1 184 ? 0.881 -5.070 -30.717 1.00 96.19 184 PRO A O 1
ATOM 1437 N N . ASN A 1 185 ? 1.220 -4.329 -32.817 1.00 96.06 185 ASN A N 1
ATOM 1438 C CA . ASN A 1 185 ? 1.536 -5.618 -33.436 1.00 96.06 185 ASN A CA 1
ATOM 1439 C C . ASN A 1 185 ? 3.045 -5.803 -33.695 1.00 96.06 185 ASN A C 1
ATOM 1441 O O . ASN A 1 185 ? 3.434 -6.790 -34.314 1.00 96.06 185 ASN A O 1
ATOM 1445 N N . VAL A 1 186 ? 3.883 -4.843 -33.290 1.00 97.25 186 VAL A N 1
ATOM 1446 C CA . VAL A 1 186 ? 5.346 -4.908 -33.418 1.00 97.25 186 VAL A CA 1
ATOM 1447 C C . VAL A 1 186 ? 5.940 -5.505 -32.142 1.00 97.25 186 VAL A C 1
ATOM 1449 O O . VAL A 1 186 ? 5.481 -5.220 -31.035 1.00 97.25 186 VAL A O 1
ATOM 1452 N N . GLU A 1 187 ? 6.963 -6.345 -32.291 1.00 97.25 187 GLU A N 1
ATOM 1453 C CA . GLU A 1 187 ? 7.657 -6.955 -31.156 1.00 97.25 187 GLU A CA 1
ATOM 1454 C C . GLU A 1 187 ? 8.279 -5.895 -30.235 1.00 97.25 187 GLU A C 1
ATOM 1456 O O . GLU A 1 187 ? 8.790 -4.870 -30.689 1.00 97.25 187 GLU A O 1
ATOM 1461 N N . GLY A 1 188 ? 8.224 -6.132 -28.923 1.00 97.38 188 GLY A N 1
ATOM 1462 C CA . GLY A 1 188 ? 8.674 -5.172 -27.913 1.00 97.38 188 GLY A CA 1
ATOM 1463 C C . GLY A 1 188 ? 7.696 -4.020 -27.633 1.00 97.38 188 GLY A C 1
ATOM 1464 O O . GLY A 1 188 ? 7.998 -3.185 -26.775 1.00 97.38 188 GLY A O 1
ATOM 1465 N N . THR A 1 189 ? 6.528 -3.974 -28.291 1.00 98.56 189 THR A N 1
ATOM 1466 C CA . THR A 1 189 ? 5.434 -3.047 -27.953 1.00 98.56 189 THR A CA 1
ATOM 1467 C C . THR A 1 189 ? 4.559 -3.601 -26.820 1.00 98.56 189 THR A C 1
ATOM 1469 O O . THR A 1 189 ? 4.015 -4.703 -26.900 1.00 98.56 189 THR A O 1
ATOM 1472 N N . LEU A 1 190 ? 4.374 -2.817 -25.759 1.00 98.38 190 LEU A N 1
ATOM 1473 C CA . LEU A 1 190 ? 3.464 -3.095 -24.652 1.00 98.38 190 LEU A CA 1
ATOM 1474 C C . LEU A 1 190 ? 2.021 -2.756 -25.039 1.00 98.38 190 LEU A C 1
ATOM 1476 O O . LEU A 1 190 ? 1.731 -1.669 -25.527 1.00 98.38 190 LEU A O 1
ATOM 1480 N N . THR A 1 191 ? 1.084 -3.649 -24.733 1.00 97.38 191 THR A N 1
ATOM 1481 C CA . THR A 1 191 ? -0.357 -3.391 -24.872 1.00 97.38 191 THR A CA 1
ATOM 1482 C C . THR A 1 191 ? -1.082 -3.697 -23.562 1.00 97.38 191 THR A C 1
ATOM 1484 O O . THR A 1 191 ? -0.577 -4.454 -22.734 1.00 97.38 191 THR A O 1
ATOM 1487 N N . LYS A 1 192 ? -2.300 -3.164 -23.377 1.00 94.69 192 LYS A N 1
ATOM 1488 C CA . LYS A 1 192 ? -3.137 -3.419 -22.182 1.00 94.69 192 LYS A CA 1
ATOM 1489 C C . LYS A 1 192 ? -3.279 -4.910 -21.852 1.00 94.69 192 LYS A C 1
ATOM 1491 O O . LYS A 1 192 ? -3.340 -5.290 -20.686 1.00 94.69 192 LYS A O 1
ATOM 1496 N N . GLU A 1 193 ? -3.361 -5.750 -22.881 1.00 94.81 193 GLU A N 1
ATOM 1497 C CA . GLU A 1 193 ? -3.586 -7.184 -22.715 1.00 94.81 193 GLU A CA 1
ATOM 1498 C C . GLU A 1 193 ? -2.291 -7.998 -22.576 1.00 94.81 193 GLU A C 1
ATOM 1500 O O . GLU A 1 193 ? -2.370 -9.193 -22.278 1.00 94.81 193 GLU A O 1
ATOM 1505 N N . HIS A 1 194 ? -1.127 -7.363 -22.746 1.00 95.31 194 HIS A N 1
ATOM 1506 C CA . HIS A 1 194 ? 0.179 -8.010 -22.743 1.00 95.31 194 HIS A CA 1
ATOM 1507 C C . HIS A 1 194 ? 0.527 -8.598 -21.358 1.00 95.31 194 HIS A C 1
ATOM 1509 O O . HIS A 1 194 ? 0.313 -7.918 -20.346 1.00 95.31 194 HIS A O 1
ATOM 1515 N N . PRO A 1 195 ? 1.103 -9.817 -21.272 1.00 95.94 195 PRO A N 1
ATOM 1516 C CA . PRO A 1 195 ? 1.440 -10.459 -19.996 1.00 95.94 195 PRO A CA 1
ATOM 1517 C C . PRO A 1 195 ? 2.313 -9.596 -19.078 1.00 95.94 195 PRO A C 1
ATOM 1519 O O . PRO A 1 195 ? 2.067 -9.545 -17.878 1.00 95.94 195 PRO A O 1
ATOM 1522 N N . VAL A 1 196 ? 3.270 -8.858 -19.648 1.00 96.19 196 VAL A N 1
ATOM 1523 C CA . VAL A 1 196 ? 4.166 -7.947 -18.911 1.00 96.19 196 VAL A CA 1
ATOM 1524 C C . VAL A 1 196 ? 3.386 -6.834 -18.207 1.00 96.19 196 VAL A C 1
ATOM 1526 O O . VAL A 1 196 ? 3.549 -6.635 -17.006 1.00 96.19 196 VAL A O 1
ATOM 1529 N N . VAL A 1 197 ? 2.484 -6.149 -18.922 1.00 97.50 197 VAL A N 1
ATOM 1530 C CA . VAL A 1 197 ? 1.639 -5.093 -18.338 1.00 97.50 197 VAL A CA 1
ATOM 1531 C C . VAL A 1 197 ? 0.750 -5.692 -17.247 1.00 97.50 197 VAL A C 1
ATOM 1533 O O . VAL A 1 197 ? 0.686 -5.159 -16.142 1.00 97.50 197 VAL A O 1
ATOM 1536 N N . LYS A 1 198 ? 0.128 -6.849 -17.504 1.00 95.19 198 LYS A N 1
ATOM 1537 C CA . LYS A 1 198 ? -0.699 -7.557 -16.513 1.00 95.19 198 LYS A CA 1
ATOM 1538 C C . LYS A 1 198 ? 0.077 -7.969 -15.259 1.00 95.19 198 LYS A C 1
ATOM 1540 O O . LYS A 1 198 ? -0.481 -7.864 -14.170 1.00 95.19 198 LYS A O 1
ATOM 1545 N N . ALA A 1 199 ? 1.336 -8.391 -15.384 1.00 94.12 199 ALA A N 1
ATOM 1546 C CA . ALA A 1 199 ? 2.186 -8.732 -14.245 1.00 94.12 199 ALA A CA 1
ATOM 1547 C C . ALA A 1 199 ? 2.410 -7.511 -13.338 1.00 94.12 199 ALA A C 1
ATOM 1549 O O . ALA A 1 199 ? 2.097 -7.569 -12.149 1.00 94.12 199 ALA A O 1
ATOM 1550 N N . PHE A 1 200 ? 2.847 -6.382 -13.905 1.00 95.56 200 PHE A N 1
ATOM 1551 C CA . PHE A 1 200 ? 3.019 -5.128 -13.163 1.00 95.56 200 PHE A CA 1
ATOM 1552 C C . PHE A 1 200 ? 1.713 -4.635 -12.517 1.00 95.56 200 PHE A C 1
ATOM 1554 O O . PHE A 1 200 ? 1.692 -4.336 -11.321 1.00 95.56 200 PHE A O 1
ATOM 1561 N N . LEU A 1 201 ? 0.605 -4.607 -13.270 1.00 91.00 201 LEU A N 1
ATOM 1562 C CA . LEU A 1 201 ? -0.702 -4.178 -12.752 1.00 91.00 201 LEU A CA 1
ATOM 1563 C C . LEU A 1 201 ? -1.194 -5.072 -11.600 1.00 91.00 201 LEU A C 1
ATOM 1565 O O . LEU A 1 201 ? -1.722 -4.554 -10.618 1.00 91.00 201 LEU A O 1
ATOM 1569 N N . LYS A 1 202 ? -0.976 -6.396 -11.672 1.00 84.75 202 LYS A N 1
ATOM 1570 C CA . LYS A 1 202 ? -1.296 -7.338 -10.581 1.00 84.75 202 LYS A CA 1
ATOM 1571 C C . LYS A 1 202 ? -0.506 -7.035 -9.303 1.00 84.75 202 LYS A C 1
ATOM 1573 O O . LYS A 1 202 ? -0.998 -7.278 -8.210 1.00 84.75 202 LYS A O 1
ATOM 1578 N N . MET A 1 203 ? 0.696 -6.479 -9.429 1.00 85.44 203 MET A N 1
ATOM 1579 C CA . MET A 1 203 ? 1.511 -6.029 -8.297 1.00 85.44 203 MET A CA 1
ATOM 1580 C C . MET A 1 203 ? 1.183 -4.586 -7.871 1.00 85.44 203 MET A C 1
ATOM 1582 O O . MET A 1 203 ? 1.923 -3.991 -7.092 1.00 85.44 203 MET A O 1
ATOM 1586 N N . GLY A 1 204 ? 0.095 -3.982 -8.360 1.00 83.44 204 GLY A N 1
ATOM 1587 C CA . GLY A 1 204 ? -0.325 -2.631 -7.975 1.00 83.44 204 GLY A CA 1
ATOM 1588 C C . GLY A 1 204 ? 0.552 -1.507 -8.536 1.00 83.44 204 GLY A C 1
ATOM 1589 O O . GLY A 1 204 ? 0.622 -0.432 -7.937 1.00 83.44 204 GLY A O 1
ATOM 1590 N N . TRP A 1 205 ? 1.243 -1.748 -9.654 1.00 93.25 205 TRP A N 1
ATOM 1591 C CA . TRP A 1 205 ? 1.805 -0.677 -10.481 1.00 93.25 205 TRP A CA 1
ATOM 1592 C C . TRP A 1 205 ? 0.704 -0.045 -11.345 1.00 93.25 205 TRP A C 1
ATOM 1594 O O . TRP A 1 205 ? -0.338 -0.650 -11.596 1.00 93.25 205 TRP A O 1
ATOM 1604 N N . GLU A 1 206 ? 0.948 1.165 -11.835 1.00 93.56 206 GLU A N 1
ATOM 1605 C CA . GLU A 1 206 ? 0.150 1.834 -12.861 1.00 93.56 206 GLU A CA 1
ATOM 1606 C C . GLU A 1 206 ? 0.920 1.841 -14.193 1.00 93.56 206 GLU A C 1
ATOM 1608 O O . GLU A 1 206 ? 2.148 1.916 -14.212 1.00 93.56 206 GLU A O 1
ATOM 1613 N N . TRP A 1 207 ? 0.200 1.762 -15.318 1.00 97.88 207 TRP A N 1
ATOM 1614 C CA . TRP A 1 207 ? 0.775 1.836 -16.668 1.00 97.88 207 TRP A CA 1
ATOM 1615 C C . TRP A 1 207 ? 0.346 3.130 -17.362 1.00 97.88 207 TRP A C 1
ATOM 1617 O O . TRP A 1 207 ? -0.853 3.394 -17.506 1.00 97.88 207 TRP A O 1
ATOM 1627 N N . GLY A 1 208 ? 1.313 3.909 -17.845 1.00 96.44 208 GLY A N 1
ATOM 1628 C CA . GLY A 1 208 ? 1.092 5.199 -18.495 1.00 96.44 208 GLY A CA 1
ATOM 1629 C C . GLY A 1 208 ? 0.297 5.119 -19.802 1.00 96.44 208 GLY A C 1
ATOM 1630 O O . GLY A 1 208 ? -0.355 6.090 -20.197 1.00 96.44 208 GLY A O 1
ATOM 1631 N N . GLY A 1 209 ? 0.225 3.940 -20.430 1.00 96.19 209 GLY A N 1
ATOM 1632 C CA . GLY A 1 209 ? -0.686 3.672 -21.546 1.00 96.19 209 GLY A CA 1
ATOM 1633 C C . GLY A 1 209 ? -2.172 3.838 -21.185 1.00 96.19 209 GLY A C 1
ATOM 1634 O O . GLY A 1 209 ? -2.986 4.152 -22.057 1.00 96.19 209 GLY A O 1
ATOM 1635 N N . HIS A 1 210 ? -2.554 3.712 -19.907 1.00 94.38 210 HIS A N 1
ATOM 1636 C CA . HIS A 1 210 ? -3.933 3.924 -19.447 1.00 94.38 210 HIS A CA 1
ATOM 1637 C C . HIS A 1 210 ? -4.314 5.400 -19.243 1.00 94.38 210 HIS A C 1
ATOM 1639 O O . HIS A 1 210 ? -5.507 5.726 -19.282 1.00 94.38 210 HIS A O 1
ATOM 1645 N N . TRP A 1 211 ? -3.347 6.303 -19.062 1.00 93.00 211 TRP A N 1
ATOM 1646 C CA . TRP A 1 211 ? -3.600 7.712 -18.753 1.00 93.00 211 TRP A CA 1
ATOM 1647 C C . TRP A 1 211 ? -4.387 8.433 -19.867 1.00 93.00 211 TRP A C 1
ATOM 1649 O O . TRP A 1 211 ? -4.203 8.192 -21.056 1.00 93.00 211 TRP A O 1
ATOM 1659 N N . LYS A 1 212 ? -5.335 9.306 -19.493 1.00 86.06 212 LYS A N 1
ATOM 1660 C CA . LYS A 1 212 ? -6.318 9.865 -20.449 1.00 86.06 212 LYS A CA 1
ATOM 1661 C C . LYS A 1 212 ? -5.793 11.038 -21.284 1.00 86.06 212 LYS A C 1
ATOM 1663 O O . LYS A 1 212 ? -6.169 11.162 -22.444 1.00 86.06 212 LYS A O 1
ATOM 1668 N N . THR A 1 213 ? -4.984 11.910 -20.686 1.00 84.75 213 THR A N 1
ATOM 1669 C CA . THR A 1 213 ? -4.512 13.186 -21.269 1.00 84.75 213 THR A CA 1
ATOM 1670 C C . THR A 1 213 ? -3.145 13.087 -21.949 1.00 84.75 213 THR A C 1
ATOM 1672 O O . THR A 1 213 ? -2.780 13.950 -22.744 1.00 84.75 213 THR A O 1
ATOM 1675 N N . THR A 1 214 ? -2.396 12.040 -21.627 1.00 91.44 214 THR A N 1
ATOM 1676 C CA . THR A 1 214 ? -1.064 11.689 -22.130 1.00 91.44 214 THR A CA 1
ATOM 1677 C C . THR A 1 214 ? -1.030 10.176 -22.238 1.00 91.44 214 THR A C 1
ATOM 1679 O O . THR A 1 214 ? -1.536 9.524 -21.330 1.00 91.44 214 THR A O 1
ATOM 1682 N N . ARG A 1 215 ? -0.453 9.607 -23.295 1.00 95.88 215 ARG A N 1
ATOM 1683 C CA . ARG A 1 215 ? -0.203 8.162 -23.379 1.00 95.88 215 ARG A CA 1
ATOM 1684 C C . ARG A 1 215 ? 1.286 7.949 -23.215 1.00 95.88 215 ARG A C 1
ATOM 1686 O O . ARG A 1 215 ? 2.039 8.376 -24.076 1.00 95.88 215 ARG A O 1
ATOM 1693 N N . ASP A 1 216 ? 1.695 7.350 -22.110 1.00 96.94 216 ASP A N 1
ATOM 1694 C CA . ASP A 1 216 ? 3.104 7.077 -21.835 1.00 96.94 216 ASP A CA 1
ATOM 1695 C C . ASP A 1 216 ? 3.314 5.564 -21.887 1.00 96.94 216 ASP A C 1
ATOM 1697 O O . ASP A 1 216 ? 3.165 4.867 -20.886 1.00 96.94 216 ASP A O 1
ATOM 1701 N N . TYR A 1 217 ? 3.475 5.023 -23.099 1.00 98.31 217 TYR A N 1
ATOM 1702 C CA . TYR A 1 217 ? 3.374 3.574 -23.309 1.00 98.31 217 TYR A CA 1
ATOM 1703 C C . TYR A 1 217 ? 4.553 2.805 -22.705 1.00 98.31 217 TYR A C 1
ATOM 1705 O O . TYR A 1 217 ? 4.374 1.665 -22.280 1.00 98.31 217 TYR A O 1
ATOM 1713 N N . GLN A 1 218 ? 5.735 3.420 -22.648 1.00 98.12 218 GLN A N 1
ATOM 1714 C CA . GLN A 1 2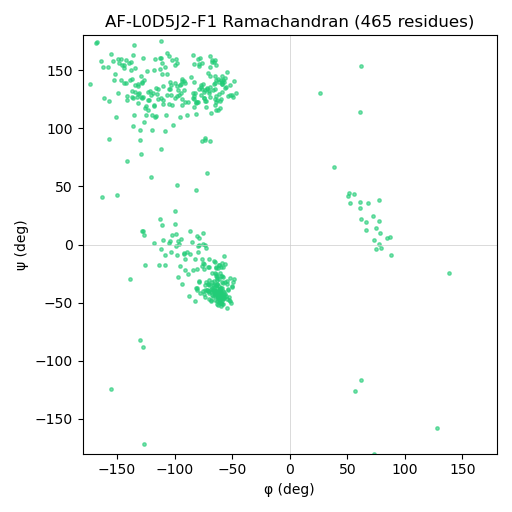18 ? 6.946 2.886 -22.016 1.00 98.12 218 GLN A CA 1
ATOM 1715 C C . GLN A 1 218 ? 6.774 2.742 -20.505 1.00 98.12 218 GLN A C 1
ATOM 1717 O O . GLN A 1 218 ? 7.360 1.841 -19.910 1.00 98.12 218 GLN A O 1
ATOM 1722 N N . HIS A 1 219 ? 5.967 3.622 -19.911 1.00 98.00 219 HIS A N 1
ATOM 1723 C CA . HIS A 1 219 ? 6.075 3.982 -18.512 1.00 98.00 219 HIS A CA 1
ATOM 1724 C C . HIS A 1 219 ? 5.226 3.104 -17.599 1.00 98.00 219 HIS A C 1
ATOM 1726 O O . HIS A 1 219 ? 3.996 3.043 -17.709 1.00 98.00 219 HIS A O 1
ATOM 1732 N N . LEU A 1 220 ? 5.887 2.463 -16.645 1.00 98.25 220 LEU A N 1
ATOM 1733 C CA . LEU A 1 220 ? 5.284 1.710 -15.555 1.00 98.25 220 LEU A CA 1
ATOM 1734 C C . LEU A 1 220 ? 5.773 2.312 -14.242 1.00 98.25 220 LEU A C 1
ATOM 1736 O O . LEU A 1 220 ? 6.977 2.366 -14.014 1.00 98.25 220 LEU A O 1
ATOM 1740 N N . GLU A 1 221 ? 4.867 2.728 -13.357 1.00 95.75 221 GLU A N 1
ATOM 1741 C CA . GLU A 1 221 ? 5.228 3.301 -12.053 1.00 95.75 221 GLU A CA 1
ATOM 1742 C C . GLU A 1 221 ? 4.542 2.597 -10.881 1.00 95.75 221 GLU A C 1
ATOM 1744 O O . GLU A 1 221 ? 3.368 2.238 -10.947 1.00 95.75 221 GLU A O 1
ATOM 1749 N N . LYS A 1 222 ? 5.261 2.428 -9.767 1.00 92.56 222 LYS A N 1
ATOM 1750 C CA . LYS A 1 222 ? 4.685 2.033 -8.481 1.00 92.56 222 LYS A CA 1
ATOM 1751 C C . LYS A 1 222 ? 4.281 3.297 -7.717 1.00 92.56 222 LYS A C 1
ATOM 1753 O O . LYS A 1 222 ? 5.172 4.010 -7.232 1.00 92.56 222 LYS A O 1
ATOM 1758 N N . PRO A 1 223 ? 2.977 3.565 -7.516 1.00 86.25 223 PRO A N 1
ATOM 1759 C CA . PRO A 1 223 ? 2.525 4.795 -6.882 1.00 86.25 223 PRO A CA 1
ATOM 1760 C C . PRO A 1 223 ? 3.210 5.066 -5.537 1.00 86.25 223 PRO A C 1
ATOM 1762 O O . PRO A 1 223 ? 3.389 4.171 -4.704 1.00 86.25 223 PRO A O 1
ATOM 1765 N N . ASN A 1 224 ? 3.586 6.326 -5.330 1.00 83.81 224 ASN A N 1
ATOM 1766 C CA . ASN A 1 224 ? 4.009 6.872 -4.046 1.00 83.81 224 ASN A CA 1
ATOM 1767 C C . ASN A 1 224 ? 3.214 8.153 -3.789 1.00 83.81 224 ASN A C 1
ATOM 1769 O O . ASN A 1 224 ? 3.661 9.266 -4.071 1.00 83.81 224 ASN A O 1
ATOM 1773 N N . ARG A 1 225 ? 1.958 7.990 -3.370 1.00 82.31 225 ARG A N 1
ATOM 1774 C CA . ARG A 1 225 ? 1.035 9.114 -3.231 1.00 82.31 225 ARG A CA 1
ATOM 1775 C C . ARG A 1 225 ? 1.401 9.919 -1.981 1.00 82.31 225 ARG A C 1
ATOM 1777 O O . ARG A 1 225 ? 1.580 9.325 -0.917 1.00 82.31 225 ARG A O 1
ATOM 1784 N N . PRO A 1 226 ? 1.514 11.257 -2.082 1.00 82.81 226 PRO A N 1
ATOM 1785 C CA . PRO A 1 226 ? 1.880 12.089 -0.946 1.00 82.81 226 PRO A CA 1
ATOM 1786 C C . PRO A 1 226 ? 0.787 12.008 0.119 1.00 82.81 226 PRO A C 1
ATOM 1788 O O . PRO A 1 226 ? -0.364 12.373 -0.135 1.00 82.81 226 PRO A O 1
ATOM 1791 N N . VAL A 1 227 ? 1.170 11.538 1.303 1.00 89.06 227 VAL A N 1
ATOM 1792 C CA . VAL A 1 227 ? 0.319 11.522 2.493 1.00 89.06 227 VAL A CA 1
ATOM 1793 C C . VAL A 1 227 ? 0.369 12.899 3.142 1.00 89.06 227 VAL A C 1
ATOM 1795 O O . VAL A 1 227 ? 1.449 13.451 3.355 1.00 89.06 227 VAL A O 1
ATOM 1798 N N . LYS A 1 228 ? -0.799 13.458 3.453 1.00 93.50 228 LYS A N 1
ATOM 1799 C CA . LYS A 1 228 ? -0.931 14.629 4.322 1.00 93.50 228 LYS A CA 1
ATOM 1800 C C . LYS A 1 228 ? -1.411 14.168 5.686 1.00 93.50 228 LYS A C 1
ATOM 1802 O O . LYS A 1 228 ? -2.427 13.489 5.749 1.00 93.50 228 LYS A O 1
ATOM 1807 N N . THR A 1 229 ? -0.722 14.575 6.744 1.00 95.38 229 THR A N 1
ATOM 1808 C CA . THR A 1 229 ? -1.105 14.253 8.122 1.00 95.38 229 THR A CA 1
ATOM 1809 C C . THR A 1 229 ? -1.497 15.524 8.866 1.00 95.38 229 THR A C 1
ATOM 1811 O O . THR A 1 229 ? -0.801 16.537 8.782 1.00 95.38 229 THR A O 1
ATOM 1814 N N . SER A 1 230 ? -2.613 15.474 9.588 1.00 96.94 230 SER A N 1
ATOM 1815 C CA . SER A 1 230 ? -3.107 16.542 10.460 1.00 96.94 230 SER A CA 1
ATOM 1816 C C . SER A 1 230 ? -3.491 15.982 11.823 1.00 96.94 230 SER A C 1
ATOM 1818 O O . SER A 1 230 ? -4.171 14.960 11.901 1.00 96.94 230 SER A O 1
ATOM 1820 N N . THR A 1 231 ? -3.104 16.675 12.892 1.00 97.44 231 THR A N 1
ATOM 1821 C CA . THR A 1 231 ? -3.452 16.293 14.265 1.00 97.44 231 THR A CA 1
ATOM 1822 C C . THR A 1 231 ? -4.717 17.012 14.715 1.00 97.44 231 THR A C 1
ATOM 1824 O O . THR A 1 231 ? -4.776 18.242 14.710 1.00 97.44 231 THR A O 1
ATOM 1827 N N . HIS A 1 232 ? -5.708 16.246 15.156 1.00 97.50 232 HIS A N 1
ATOM 1828 C CA . HIS A 1 232 ? -6.859 16.740 15.904 1.00 97.50 232 HIS A CA 1
ATOM 1829 C C . HIS A 1 232 ? -6.646 16.476 17.397 1.00 97.50 232 HIS A C 1
ATOM 1831 O O . HIS A 1 232 ? -5.931 15.548 17.771 1.00 97.50 232 HIS A O 1
ATOM 1837 N N . VAL A 1 233 ? -7.281 17.274 18.253 1.00 97.62 233 VAL A N 1
ATOM 1838 C CA . VAL A 1 233 ? -7.279 17.062 19.705 1.00 97.62 233 VAL A CA 1
ATOM 1839 C C . VAL A 1 233 ? -8.714 16.817 20.142 1.00 97.62 233 VAL A C 1
ATOM 1841 O O . VAL A 1 233 ? -9.567 17.682 19.952 1.00 97.62 233 VAL A O 1
ATOM 1844 N N . LEU A 1 234 ? -8.968 15.643 20.711 1.00 97.69 234 LEU A N 1
ATOM 1845 C CA . LEU A 1 234 ? -10.226 15.302 21.365 1.00 97.69 234 LEU A CA 1
ATOM 1846 C C . LEU A 1 234 ? -10.064 15.375 22.884 1.00 97.69 234 LEU A C 1
ATOM 1848 O O . LEU A 1 234 ? -8.954 15.307 23.413 1.00 97.69 234 LEU A O 1
ATOM 1852 N N . GLN A 1 235 ? -11.183 15.525 23.583 1.00 97.31 235 GLN A N 1
ATOM 1853 C CA . GLN A 1 235 ? -11.227 15.691 25.031 1.00 97.31 235 GLN A CA 1
ATOM 1854 C C . GLN A 1 235 ? -11.956 14.498 25.659 1.00 97.31 235 GLN A C 1
ATOM 1856 O O . GLN A 1 235 ? -13.026 14.112 25.194 1.00 97.31 235 GLN A O 1
ATOM 1861 N N . VAL A 1 236 ? -11.401 13.936 26.731 1.00 97.56 236 VAL A N 1
ATOM 1862 C CA . VAL A 1 236 ? -12.071 12.943 27.579 1.00 97.56 236 VAL A CA 1
ATOM 1863 C C . VAL A 1 236 ? -11.827 13.306 29.043 1.00 97.56 236 VAL A C 1
ATOM 1865 O O . VAL A 1 236 ? -10.696 13.319 29.528 1.00 97.56 236 VAL A O 1
ATOM 1868 N N . GLY A 1 237 ? -12.897 13.712 29.729 1.00 96.31 237 GLY A N 1
ATOM 1869 C CA . GLY A 1 237 ? -12.798 14.383 31.026 1.00 96.31 237 GLY A CA 1
ATOM 1870 C C . GLY A 1 237 ? -11.921 15.636 30.933 1.00 96.31 237 GLY A C 1
ATOM 1871 O O . GLY A 1 237 ? -12.120 16.492 30.072 1.00 96.31 237 GLY A O 1
ATOM 1872 N N . GLU A 1 238 ? -10.910 15.725 31.788 1.00 97.19 238 GLU A N 1
ATOM 1873 C CA . GLU A 1 238 ? -9.918 16.807 31.821 1.00 97.19 238 GLU A CA 1
ATOM 1874 C C . GLU A 1 238 ? -8.724 16.550 30.876 1.00 97.19 238 GLU A C 1
ATOM 1876 O O . GLU A 1 238 ? -7.915 17.448 30.629 1.00 97.19 238 GLU A O 1
ATOM 1881 N N . THR A 1 239 ? -8.618 15.357 30.281 1.00 97.06 239 THR A N 1
ATOM 1882 C CA . THR A 1 239 ? -7.475 14.952 29.450 1.00 97.06 239 THR A CA 1
ATOM 1883 C C . THR A 1 239 ? -7.699 15.187 27.957 1.00 97.06 239 THR A C 1
ATOM 1885 O O . THR A 1 239 ? -8.755 14.894 27.399 1.00 97.06 239 THR A O 1
ATOM 1888 N N . LYS A 1 240 ? -6.646 15.681 27.299 1.00 97.06 240 LYS A N 1
ATOM 1889 C CA . LYS A 1 240 ? -6.546 15.819 25.843 1.00 97.06 240 LYS A CA 1
ATOM 1890 C C . LYS A 1 240 ? -5.914 14.570 25.241 1.00 97.06 240 LYS A C 1
ATOM 1892 O O . LYS A 1 240 ? -4.871 14.129 25.716 1.00 97.06 240 LYS A O 1
ATOM 1897 N N . VAL A 1 241 ? -6.514 14.052 24.178 1.00 97.19 241 VAL A N 1
ATOM 1898 C CA . VAL A 1 241 ? -6.022 12.911 23.398 1.00 97.19 241 VAL A CA 1
ATOM 1899 C C . VAL A 1 241 ? -5.823 13.362 21.955 1.00 97.19 241 VAL A C 1
ATOM 1901 O O . VAL A 1 241 ? -6.698 14.010 21.378 1.00 97.19 241 VAL A O 1
ATOM 1904 N N . ASN A 1 242 ? -4.672 13.037 21.369 1.00 97.31 242 ASN A N 1
ATOM 1905 C CA . ASN A 1 242 ? -4.379 13.396 19.988 1.00 97.31 242 ASN A CA 1
ATOM 1906 C C . ASN A 1 242 ? -4.941 12.332 19.038 1.00 97.31 242 ASN A C 1
ATOM 1908 O O . ASN A 1 242 ? -4.907 11.134 19.312 1.00 97.31 242 ASN A O 1
ATOM 1912 N N . VAL A 1 243 ? -5.427 12.776 17.885 1.00 97.88 243 VAL A N 1
ATOM 1913 C CA . VAL A 1 243 ? -5.873 11.914 16.791 1.00 97.88 243 VAL A CA 1
ATOM 1914 C C . VAL A 1 243 ? -5.105 12.330 15.542 1.00 97.88 243 VAL A C 1
ATOM 1916 O O . VAL A 1 243 ? -5.302 13.433 15.028 1.00 97.88 243 VAL A O 1
ATOM 1919 N N . SER A 1 244 ? -4.209 11.467 15.070 1.00 97.56 244 SER A N 1
ATOM 1920 C CA . SER A 1 244 ? -3.532 11.637 13.781 1.00 97.56 244 SER A CA 1
ATOM 1921 C C . SER A 1 244 ? -4.506 11.256 12.672 1.00 97.56 244 SER A C 1
ATOM 1923 O O . SER A 1 244 ? -5.120 10.192 12.721 1.00 97.56 244 SER A O 1
ATOM 1925 N N . VAL A 1 245 ? -4.674 12.126 11.680 1.00 98.00 245 VAL A N 1
ATOM 1926 C CA . VAL A 1 245 ? -5.458 11.857 10.471 1.00 98.00 245 VAL A CA 1
ATOM 1927 C C . VAL A 1 245 ? -4.522 11.987 9.279 1.00 98.00 245 VAL A C 1
ATOM 1929 O O . VAL A 1 245 ? -4.072 13.086 8.964 1.00 98.00 245 VAL A O 1
ATOM 1932 N N . SER A 1 246 ? -4.234 10.864 8.629 1.00 97.50 246 SER A N 1
ATOM 1933 C CA . SER A 1 246 ? -3.344 10.751 7.475 1.00 97.50 246 SER A CA 1
ATOM 1934 C C . SER A 1 246 ? -4.152 10.439 6.211 1.00 97.50 246 SER A C 1
ATOM 1936 O O . SER A 1 246 ? -4.884 9.455 6.157 1.00 97.50 246 SER A O 1
ATOM 1938 N N . GLU A 1 247 ? -4.025 11.256 5.166 1.00 96.06 247 GLU A N 1
ATOM 1939 C CA . GLU A 1 247 ? -4.847 11.185 3.949 1.00 96.06 247 GLU A CA 1
ATOM 1940 C C . GLU A 1 247 ? -4.003 11.139 2.673 1.00 96.06 247 GLU A C 1
ATOM 1942 O O . GLU A 1 247 ? -3.054 11.908 2.506 1.00 96.06 247 GLU A O 1
ATOM 1947 N N . ALA A 1 248 ? -4.408 10.296 1.720 1.00 92.25 248 ALA A N 1
ATOM 1948 C CA . ALA A 1 248 ? -3.877 10.293 0.360 1.00 92.25 248 ALA A CA 1
ATOM 1949 C C . ALA A 1 248 ? -4.995 10.012 -0.655 1.00 92.25 248 ALA A C 1
ATOM 1951 O O . ALA A 1 248 ? -5.856 9.157 -0.452 1.00 92.25 248 ALA A O 1
ATOM 1952 N N . ARG A 1 249 ? -4.985 10.720 -1.790 1.00 88.00 249 ARG A N 1
ATOM 1953 C CA . ARG A 1 249 ? -5.973 10.506 -2.865 1.00 88.00 249 ARG A CA 1
ATOM 1954 C C . ARG A 1 249 ? -5.822 9.107 -3.465 1.00 88.00 249 ARG A C 1
ATOM 1956 O O . ARG A 1 249 ? -4.699 8.657 -3.644 1.00 88.00 249 ARG A O 1
ATOM 1963 N N . GLY A 1 250 ? -6.928 8.478 -3.857 1.00 82.44 250 GLY A N 1
ATOM 1964 C CA . GLY A 1 250 ? -6.923 7.223 -4.627 1.00 82.44 250 GLY A CA 1
ATOM 1965 C C . GLY A 1 250 ? -7.966 6.204 -4.176 1.00 82.44 250 GLY A C 1
ATOM 1966 O O . GLY A 1 250 ? -8.415 5.407 -4.992 1.00 82.44 250 GLY A O 1
ATOM 1967 N N . SER A 1 251 ? -8.405 6.277 -2.918 1.00 88.56 251 SER A N 1
ATOM 1968 C CA . SER A 1 251 ? -9.392 5.363 -2.345 1.00 88.56 251 SER A CA 1
ATOM 1969 C C . SER A 1 251 ? -10.285 6.067 -1.319 1.00 88.56 251 SER A C 1
ATOM 1971 O O . SER A 1 251 ? -9.923 7.112 -0.778 1.00 88.56 251 SER A O 1
ATOM 1973 N N . SER A 1 252 ? -11.444 5.468 -1.071 1.00 92.12 252 SER A N 1
ATOM 1974 C CA . SER A 1 252 ? -12.488 5.807 -0.092 1.00 92.12 252 SER A CA 1
ATOM 1975 C C . SER A 1 252 ? -12.448 4.894 1.146 1.00 92.12 252 SER A C 1
ATOM 1977 O O . SER A 1 252 ? -13.351 4.933 1.979 1.00 92.12 252 SER A O 1
ATOM 1979 N N . LEU A 1 253 ? -11.419 4.050 1.273 1.00 95.88 253 LEU A N 1
ATOM 1980 C CA . LEU A 1 253 ? -11.211 3.187 2.437 1.00 95.88 253 LEU A CA 1
ATOM 1981 C C . LEU A 1 253 ? -10.779 3.997 3.666 1.00 95.88 253 LEU A C 1
ATOM 1983 O O . LEU A 1 253 ? -9.887 4.849 3.576 1.00 95.88 253 LEU A O 1
ATOM 1987 N N . LEU A 1 254 ? -11.395 3.686 4.808 1.00 97.75 254 LEU A N 1
ATOM 1988 C CA . LEU A 1 254 ? -11.025 4.203 6.121 1.00 97.75 254 LEU A CA 1
ATOM 1989 C C . LEU A 1 254 ? -10.233 3.136 6.879 1.00 97.75 254 LEU A C 1
ATOM 1991 O O . LEU A 1 254 ? -10.771 2.076 7.177 1.00 97.75 254 LEU A O 1
ATOM 1995 N N . TYR A 1 255 ? -9.000 3.450 7.249 1.00 98.12 255 TYR A N 1
ATOM 1996 C CA . TYR A 1 255 ? -8.175 2.663 8.156 1.00 98.12 255 TYR A CA 1
ATOM 1997 C C . TYR A 1 255 ? -8.215 3.285 9.559 1.00 98.12 255 TYR A C 1
ATOM 1999 O O . TYR A 1 255 ? -8.158 4.511 9.685 1.00 98.12 255 TYR A O 1
ATOM 2007 N N . VAL A 1 256 ? -8.299 2.471 10.612 1.00 97.81 256 VAL A N 1
ATOM 2008 C CA . VAL A 1 256 ? -8.365 2.945 12.007 1.00 97.81 256 VAL A CA 1
ATOM 2009 C C . VAL A 1 256 ? -7.382 2.162 12.875 1.00 97.81 256 VAL A C 1
ATOM 2011 O O . VAL A 1 256 ? -7.454 0.940 12.905 1.00 97.81 256 VAL A O 1
ATOM 2014 N N . ASN A 1 257 ? -6.507 2.853 13.608 1.00 96.62 257 ASN A N 1
ATOM 2015 C CA . ASN A 1 257 ? -5.586 2.257 14.584 1.00 96.62 257 ASN A CA 1
ATOM 2016 C C . ASN A 1 257 ? -5.928 2.806 15.980 1.00 96.62 257 ASN A C 1
ATOM 2018 O O . ASN A 1 257 ? -5.759 4.002 16.229 1.00 96.62 257 ASN A O 1
ATOM 2022 N N . LEU A 1 258 ? -6.478 1.963 16.861 1.00 93.69 258 LEU A N 1
ATOM 2023 C CA . LEU A 1 258 ? -7.066 2.405 18.137 1.00 93.69 258 LEU A CA 1
ATOM 2024 C C . LEU A 1 258 ? -6.109 2.351 19.329 1.00 93.69 258 LEU A C 1
ATOM 2026 O O . LEU A 1 258 ? -6.233 3.197 20.210 1.00 93.69 258 LEU A O 1
ATOM 2030 N N . HIS A 1 259 ? -5.193 1.382 19.375 1.00 93.12 259 HIS A N 1
ATOM 2031 C CA . HIS A 1 259 ? -4.232 1.253 20.469 1.00 93.12 259 HIS A CA 1
ATOM 2032 C C . HIS A 1 259 ? -2.900 1.902 20.074 1.00 93.12 259 HIS A C 1
ATOM 2034 O O . HIS A 1 259 ? -2.387 1.684 18.975 1.00 93.12 259 HIS A O 1
ATOM 2040 N N . ASP A 1 260 ? -2.337 2.706 20.971 1.00 90.00 260 ASP A N 1
ATOM 2041 C CA . ASP A 1 260 ? -1.130 3.505 20.716 1.00 90.00 260 ASP A CA 1
ATOM 2042 C C . ASP A 1 260 ? 0.177 2.692 20.820 1.00 90.00 260 ASP A C 1
ATOM 2044 O O . ASP A 1 260 ? 1.246 3.211 20.520 1.00 90.00 260 ASP A O 1
ATOM 2048 N N . ASP A 1 261 ? 0.103 1.423 21.243 1.00 87.56 261 ASP A N 1
ATOM 2049 C CA . ASP A 1 261 ? 1.211 0.455 21.263 1.00 87.56 261 ASP A CA 1
ATOM 2050 C C . ASP A 1 261 ? 1.233 -0.496 20.042 1.00 87.56 261 ASP A C 1
ATOM 2052 O O . ASP A 1 261 ? 2.115 -1.350 19.918 1.00 87.56 261 ASP A O 1
ATOM 2056 N N . GLU A 1 262 ? 0.312 -0.316 19.091 1.00 86.69 262 GLU A N 1
ATOM 2057 C CA . GLU A 1 262 ? 0.226 -1.073 17.834 1.00 86.69 262 GLU A CA 1
ATOM 2058 C C . GLU A 1 262 ? 0.889 -0.294 16.668 1.00 86.69 262 GLU A C 1
ATOM 2060 O O . GLU A 1 262 ? 0.311 -0.082 15.602 1.00 86.69 262 GLU A O 1
ATOM 2065 N N . ASP A 1 263 ? 2.135 0.166 16.867 1.00 85.31 263 ASP A N 1
ATOM 2066 C CA . ASP A 1 263 ? 2.876 0.977 15.877 1.00 85.31 263 ASP A CA 1
ATOM 2067 C C . ASP A 1 263 ? 3.152 0.223 14.550 1.00 85.31 263 ASP A C 1
ATOM 2069 O O . ASP A 1 263 ? 3.277 0.850 13.496 1.00 85.31 263 ASP A O 1
ATOM 2073 N N . THR A 1 264 ? 3.237 -1.118 14.561 1.00 86.69 264 THR A N 1
ATOM 2074 C CA . THR A 1 264 ? 3.475 -1.910 13.331 1.00 86.69 264 THR A CA 1
ATOM 2075 C C . THR A 1 264 ? 2.273 -1.843 12.384 1.00 86.69 264 THR A C 1
ATOM 2077 O O . THR A 1 264 ? 2.454 -1.662 11.177 1.00 86.69 264 THR A O 1
ATOM 2080 N N . SER A 1 265 ? 1.049 -1.918 12.909 1.00 89.69 265 SER A N 1
ATOM 2081 C CA . SER A 1 265 ? -0.174 -1.823 12.116 1.00 89.69 265 SER A CA 1
ATOM 2082 C C . SER A 1 265 ? -0.435 -0.392 11.641 1.00 89.69 265 SER A C 1
ATOM 2084 O O . SER A 1 265 ? -0.815 -0.199 10.483 1.00 89.69 265 SER A O 1
ATOM 2086 N N . ALA A 1 266 ? -0.091 0.620 12.445 1.00 90.38 266 ALA A N 1
ATOM 2087 C CA . ALA A 1 266 ? -0.073 2.017 12.005 1.00 90.38 266 ALA A CA 1
ATOM 2088 C C . ALA A 1 266 ? 0.908 2.237 10.831 1.00 90.38 266 ALA A C 1
ATOM 2090 O O . ALA A 1 266 ? 0.547 2.835 9.810 1.00 90.38 266 ALA A O 1
ATOM 2091 N N . GLN A 1 267 ? 2.125 1.681 10.916 1.00 89.62 267 GLN A N 1
ATOM 2092 C CA . GLN A 1 267 ? 3.111 1.728 9.832 1.00 89.62 267 GLN A CA 1
ATOM 2093 C C . GLN A 1 267 ? 2.612 1.019 8.561 1.00 89.62 267 GLN A C 1
ATOM 2095 O O . GLN A 1 267 ? 2.747 1.576 7.465 1.00 89.62 267 GLN A O 1
ATOM 2100 N N . ALA A 1 268 ? 1.997 -0.163 8.692 1.00 90.06 268 ALA A N 1
ATOM 2101 C CA . ALA A 1 268 ? 1.398 -0.890 7.572 1.00 90.06 268 ALA A CA 1
ATOM 2102 C C . ALA A 1 268 ? 0.302 -0.058 6.882 1.00 90.06 268 ALA A C 1
ATOM 2104 O O . ALA A 1 268 ? 0.298 0.083 5.655 1.00 90.06 268 ALA A O 1
ATOM 2105 N N . GLY A 1 269 ? -0.573 0.575 7.673 1.00 93.38 269 GLY A N 1
ATOM 2106 C CA . GLY A 1 269 ? -1.601 1.496 7.192 1.00 93.38 269 GLY A CA 1
ATOM 2107 C C . GLY A 1 269 ? -1.019 2.670 6.402 1.00 93.38 269 GLY A C 1
ATOM 2108 O O . GLY A 1 269 ? -1.479 2.953 5.296 1.00 93.38 269 GLY A O 1
ATOM 2109 N N . LEU A 1 270 ? 0.034 3.322 6.909 1.00 91.75 270 LEU A N 1
ATOM 2110 C CA . LEU A 1 270 ? 0.720 4.424 6.218 1.00 91.75 270 LEU A CA 1
ATOM 2111 C C . LEU A 1 270 ? 1.399 3.994 4.910 1.00 91.75 270 LEU A C 1
ATOM 2113 O O . LEU A 1 270 ? 1.470 4.778 3.958 1.00 91.75 270 LEU A O 1
ATOM 2117 N N . GLU A 1 271 ? 1.939 2.779 4.838 1.00 88.31 271 GLU A N 1
ATOM 2118 C CA . GLU A 1 271 ? 2.520 2.259 3.601 1.00 88.31 271 GLU A CA 1
ATOM 2119 C C . GLU A 1 271 ? 1.447 1.966 2.545 1.00 88.31 271 GLU A C 1
ATOM 2121 O O . GLU A 1 271 ? 1.572 2.393 1.392 1.00 88.31 271 GLU A O 1
ATOM 2126 N N . VAL A 1 272 ? 0.363 1.297 2.936 1.00 89.31 272 VAL A N 1
ATOM 2127 C CA . VAL A 1 272 ? -0.775 1.024 2.049 1.00 89.31 272 VAL A CA 1
ATOM 2128 C C . VAL A 1 272 ? -1.412 2.335 1.591 1.00 89.31 272 VAL A C 1
ATOM 2130 O O . VAL A 1 272 ? -1.650 2.507 0.399 1.00 89.31 272 VAL A O 1
ATOM 2133 N N . LEU A 1 273 ? -1.555 3.324 2.475 1.00 91.31 273 LEU A N 1
ATOM 2134 C CA . LEU A 1 273 ? -2.061 4.658 2.153 1.00 91.31 273 LEU A CA 1
ATOM 2135 C C . LEU A 1 273 ? -1.250 5.352 1.039 1.00 91.31 273 LEU A C 1
ATOM 2137 O O . LEU A 1 273 ? -1.841 5.897 0.104 1.00 91.31 273 LEU A O 1
ATOM 2141 N N . ARG A 1 274 ? 0.091 5.272 1.064 1.00 86.75 274 ARG A N 1
ATOM 2142 C CA . ARG A 1 274 ? 0.953 5.759 -0.039 1.00 86.75 274 ARG A CA 1
ATOM 2143 C C . ARG A 1 274 ? 0.714 4.992 -1.348 1.00 86.75 274 ARG A C 1
ATOM 2145 O O . ARG A 1 274 ? 0.793 5.579 -2.427 1.00 86.75 274 ARG A O 1
ATOM 2152 N N . ARG A 1 275 ? 0.410 3.692 -1.268 1.00 82.62 275 ARG A N 1
ATOM 2153 C CA . ARG A 1 275 ? 0.259 2.776 -2.415 1.00 82.62 275 ARG A CA 1
ATOM 2154 C C . ARG A 1 275 ? -1.156 2.716 -3.010 1.00 82.62 275 ARG A C 1
ATOM 2156 O O . ARG A 1 275 ? -1.277 2.473 -4.208 1.00 82.62 275 ARG A O 1
ATOM 2163 N N . THR A 1 276 ? -2.224 3.007 -2.259 1.00 84.06 276 THR A N 1
ATOM 2164 C CA . THR A 1 276 ? -3.633 2.948 -2.730 1.00 84.06 276 THR A CA 1
ATOM 2165 C C . THR A 1 276 ? -4.439 4.232 -2.525 1.00 84.06 276 THR A C 1
ATOM 2167 O O . THR A 1 276 ? -5.476 4.405 -3.161 1.00 84.06 276 THR A O 1
ATOM 2170 N N . GLY A 1 277 ? -3.993 5.144 -1.659 1.00 90.06 277 GLY A N 1
ATOM 2171 C CA . GLY A 1 277 ? -4.857 6.196 -1.125 1.00 90.06 277 GLY A CA 1
ATOM 2172 C C . GLY A 1 277 ? -5.858 5.663 -0.094 1.00 90.06 277 GLY A C 1
ATOM 2173 O O . GLY A 1 277 ? -5.879 4.466 0.208 1.00 90.06 277 GLY A O 1
ATOM 2174 N N . GLY A 1 278 ? -6.683 6.564 0.437 1.00 94.38 278 GLY A N 1
ATOM 2175 C CA . GLY A 1 278 ? -7.602 6.324 1.551 1.00 94.38 278 GLY A CA 1
ATOM 2176 C C . GLY A 1 278 ? -7.425 7.369 2.653 1.00 94.38 278 GLY A C 1
ATOM 2177 O O . GLY A 1 278 ? -6.888 8.460 2.422 1.00 94.38 278 GLY A O 1
ATOM 2178 N N . ARG A 1 279 ? -7.846 7.008 3.864 1.00 97.25 279 ARG A N 1
ATOM 2179 C CA . ARG A 1 279 ? -7.683 7.810 5.080 1.00 97.25 279 ARG A CA 1
ATOM 2180 C C . ARG A 1 279 ? -7.354 6.896 6.251 1.00 97.25 279 ARG A C 1
ATOM 2182 O O . ARG A 1 279 ? -8.106 5.968 6.505 1.00 97.25 279 ARG A O 1
ATOM 2189 N N . LEU A 1 280 ? -6.246 7.141 6.936 1.00 97.88 280 LEU A N 1
ATOM 2190 C CA . LEU A 1 280 ? -5.846 6.458 8.164 1.00 97.88 280 LEU A CA 1
ATOM 2191 C C . LEU A 1 280 ? -6.085 7.391 9.351 1.00 97.88 280 LEU A C 1
ATOM 2193 O O . LEU A 1 280 ? -5.734 8.569 9.285 1.00 97.88 280 LEU A O 1
ATOM 2197 N N . ILE A 1 281 ? -6.683 6.871 10.419 1.00 97.94 281 ILE A N 1
ATOM 2198 C CA . ILE A 1 281 ? -6.923 7.610 11.658 1.00 97.94 281 ILE A CA 1
ATOM 2199 C C . ILE A 1 281 ? -6.326 6.827 12.824 1.00 97.94 281 ILE A C 1
ATOM 2201 O O . ILE A 1 281 ? -6.745 5.705 13.101 1.00 97.94 281 ILE A O 1
ATOM 2205 N N . GLU A 1 282 ? -5.346 7.423 13.495 1.00 97.38 282 GLU A N 1
ATOM 2206 C CA . GLU A 1 282 ? -4.578 6.797 14.575 1.00 97.38 282 GLU A CA 1
ATOM 2207 C C . GLU A 1 282 ? -4.853 7.544 15.880 1.00 97.38 282 GLU A C 1
ATOM 2209 O O . GLU A 1 282 ? -4.739 8.775 15.939 1.00 97.38 282 GLU A O 1
ATOM 2214 N N . LEU A 1 283 ? -5.192 6.812 16.938 1.00 95.75 283 LEU A N 1
ATOM 2215 C CA . LEU A 1 283 ? -5.315 7.382 18.272 1.00 95.75 283 LEU A CA 1
ATOM 2216 C C . LEU A 1 283 ? -3.930 7.450 18.928 1.00 95.75 283 LEU A C 1
ATOM 2218 O O . LEU A 1 283 ? -3.295 6.421 19.125 1.00 95.75 283 LEU A O 1
ATOM 2222 N N . ARG A 1 284 ? -3.456 8.656 19.262 1.00 93.50 284 ARG A N 1
ATOM 2223 C CA . ARG A 1 284 ? -2.141 8.882 19.886 1.00 93.50 284 ARG A CA 1
ATOM 2224 C C . ARG A 1 284 ? -2.349 9.469 21.283 1.00 93.50 284 ARG A C 1
ATOM 2226 O O . ARG A 1 284 ? -2.812 10.604 21.427 1.00 93.50 284 ARG A O 1
ATOM 2233 N N . HIS A 1 285 ? -2.051 8.690 22.319 1.00 89.69 285 HIS A N 1
ATOM 2234 C CA . HIS A 1 285 ? -2.327 9.036 23.712 1.00 89.69 285 HIS A CA 1
ATOM 2235 C C . HIS A 1 285 ? -1.111 8.869 24.626 1.00 89.69 285 HIS A C 1
ATOM 2237 O O . HIS A 1 285 ? -0.466 9.861 24.962 1.00 89.69 285 HIS A O 1
ATOM 2243 N N . SER A 1 286 ? -0.837 7.653 25.095 1.00 81.19 286 SER A N 1
ATOM 2244 C CA . SER A 1 286 ? 0.104 7.394 26.192 1.00 81.19 286 SER A CA 1
ATOM 2245 C C . SER A 1 286 ? 1.189 6.364 25.869 1.00 81.19 286 SER A C 1
ATOM 2247 O O . SER A 1 286 ? 1.887 5.950 26.791 1.00 81.19 286 SER A O 1
ATOM 2249 N N . GLY A 1 287 ? 1.312 5.920 24.613 1.00 85.50 287 GLY A N 1
ATOM 2250 C CA . GLY A 1 287 ? 2.225 4.845 24.199 1.00 85.50 287 GLY A CA 1
ATOM 2251 C C . GLY A 1 287 ? 1.925 3.500 24.872 1.00 85.50 287 GLY A C 1
ATOM 2252 O O . GLY A 1 287 ? 2.837 2.748 25.199 1.00 85.50 287 GLY A O 1
ATOM 2253 N N . LEU A 1 288 ? 0.651 3.248 25.182 1.00 89.12 288 LEU A N 1
ATOM 2254 C CA . LEU A 1 288 ? 0.147 2.064 25.883 1.00 89.12 288 LEU A CA 1
ATOM 2255 C C . LEU A 1 288 ? -1.195 1.672 25.264 1.00 89.12 288 LEU A C 1
ATOM 2257 O O . LEU A 1 288 ? -1.889 2.547 24.759 1.00 89.12 288 LEU A O 1
ATOM 2261 N N . ARG A 1 289 ? -1.618 0.417 25.432 1.00 92.06 289 ARG A N 1
ATOM 2262 C CA . ARG A 1 289 ? -2.928 -0.070 24.979 1.00 92.06 289 ARG A CA 1
ATOM 2263 C C . ARG A 1 289 ? -4.140 0.761 25.417 1.00 92.06 289 ARG A C 1
ATOM 2265 O O . ARG A 1 289 ? -5.017 1.050 24.610 1.00 92.06 289 ARG A O 1
ATOM 2272 N N . ASP A 1 290 ? -4.214 1.101 26.704 1.00 95.75 290 ASP A N 1
ATOM 2273 C CA . ASP A 1 290 ? -5.410 1.709 27.301 1.00 95.75 290 ASP A CA 1
ATOM 2274 C C . ASP A 1 290 ? -5.282 3.231 27.395 1.00 95.75 290 ASP A C 1
ATOM 2276 O O . ASP A 1 290 ? -4.266 3.753 27.874 1.00 95.75 290 ASP A O 1
ATOM 2280 N N . VAL A 1 291 ? -6.350 3.950 27.048 1.00 96.50 291 VAL A N 1
ATOM 2281 C CA . VAL A 1 291 ? -6.434 5.399 27.249 1.00 96.50 291 VAL A CA 1
ATOM 2282 C C . VAL A 1 291 ? -6.559 5.683 28.743 1.00 96.50 291 VAL A C 1
ATOM 2284 O O . VAL A 1 291 ? -7.373 5.072 29.438 1.00 96.50 291 VAL A O 1
ATOM 2287 N N . ARG A 1 292 ? -5.759 6.628 29.246 1.00 96.69 292 ARG A N 1
ATOM 2288 C CA . ARG A 1 292 ? -5.826 7.128 30.627 1.00 96.69 292 ARG A CA 1
ATOM 2289 C C . ARG A 1 292 ? -6.348 8.558 30.623 1.00 96.69 292 ARG A C 1
ATOM 2291 O O . ARG A 1 292 ? -5.877 9.357 29.818 1.00 96.69 292 ARG A O 1
ATOM 2298 N N . PHE A 1 293 ? -7.263 8.891 31.530 1.00 97.44 293 PHE A N 1
ATOM 2299 C CA . PHE A 1 293 ? -7.790 10.250 31.639 1.00 97.44 293 PHE A CA 1
ATOM 2300 C C . PHE A 1 293 ? -8.070 10.682 33.079 1.00 97.44 293 PHE A C 1
ATOM 2302 O O . PHE A 1 293 ? -8.349 9.855 33.945 1.00 97.44 293 PHE A O 1
ATOM 2309 N N . ALA A 1 294 ? -7.985 11.986 33.326 1.00 97.19 294 ALA A N 1
ATOM 2310 C CA . ALA A 1 294 ? -8.320 12.617 34.595 1.00 97.19 294 ALA A CA 1
ATOM 2311 C C . ALA A 1 294 ? -9.773 13.115 34.590 1.00 97.19 294 ALA A C 1
ATOM 2313 O O . ALA A 1 294 ? -10.257 13.629 33.579 1.00 97.19 294 ALA A O 1
ATOM 2314 N N . LEU A 1 295 ? -10.462 12.961 35.719 1.00 97.44 295 LEU A N 1
ATOM 2315 C CA . LEU A 1 295 ? -11.793 13.513 35.957 1.00 97.44 295 LEU A CA 1
ATOM 2316 C C . LEU A 1 295 ? -12.040 13.646 37.466 1.00 97.44 295 LEU A C 1
ATOM 2318 O O . LEU A 1 295 ? -11.951 12.658 38.199 1.00 97.44 295 LEU A O 1
ATOM 2322 N N . GLY A 1 296 ? -12.352 14.853 37.938 1.00 93.88 296 GLY A N 1
ATOM 2323 C CA . GLY A 1 296 ? -12.707 15.110 39.337 1.00 93.88 296 GLY A CA 1
ATOM 2324 C C . GLY A 1 296 ? -11.582 14.756 40.314 1.00 93.88 296 GLY A C 1
ATOM 2325 O O . GLY A 1 296 ? -11.838 14.193 41.378 1.00 93.88 296 GLY A O 1
ATOM 2326 N N . GLY A 1 297 ? -10.325 15.001 39.924 1.00 93.75 297 GLY A N 1
ATOM 2327 C CA . GLY A 1 297 ? -9.137 14.650 40.713 1.00 93.75 297 GLY A CA 1
ATOM 2328 C C . GLY A 1 297 ? -8.790 13.153 40.756 1.00 93.75 297 GLY A C 1
ATOM 2329 O O . GLY A 1 297 ? -7.844 12.773 41.444 1.00 93.75 297 GLY A O 1
ATOM 2330 N N . GLN A 1 298 ? -9.514 12.299 40.026 1.00 95.75 298 GLN A N 1
ATOM 2331 C CA . GLN A 1 298 ? -9.251 10.860 39.918 1.00 95.75 298 GLN A CA 1
ATOM 2332 C C . GLN A 1 298 ? -8.761 10.492 38.512 1.00 95.75 298 GLN A C 1
ATOM 2334 O O . GLN A 1 298 ? -9.031 11.200 37.545 1.00 95.75 298 GLN A O 1
ATOM 2339 N N . THR A 1 299 ? -8.031 9.378 38.392 1.00 96.62 299 THR A N 1
ATOM 2340 C CA . THR A 1 299 ? -7.568 8.840 37.100 1.00 96.62 299 THR A CA 1
ATOM 2341 C C . THR A 1 299 ? -8.359 7.592 36.728 1.00 96.62 299 THR A C 1
ATOM 2343 O O . THR A 1 299 ? -8.433 6.649 37.513 1.00 96.62 299 THR A O 1
ATOM 2346 N N . TYR A 1 300 ? -8.891 7.577 35.511 1.00 97.62 300 TYR A N 1
ATOM 2347 C CA . TYR A 1 300 ? -9.666 6.491 34.920 1.00 97.62 300 TYR A CA 1
ATOM 2348 C C . TYR A 1 300 ? -8.950 5.917 33.691 1.00 97.62 300 TYR A C 1
ATOM 2350 O O . TYR A 1 300 ? -8.091 6.567 33.085 1.00 97.62 300 TYR A O 1
ATOM 2358 N N . ARG A 1 301 ? -9.305 4.686 33.316 1.00 97.62 301 ARG A N 1
ATOM 2359 C CA . ARG A 1 301 ? -8.773 3.950 32.164 1.00 97.62 301 ARG A CA 1
ATOM 2360 C C . ARG A 1 301 ? -9.878 3.233 31.404 1.00 97.62 301 ARG A C 1
ATOM 2362 O O . ARG A 1 301 ? -10.767 2.650 32.022 1.00 97.62 301 ARG A O 1
ATOM 2369 N N . PHE A 1 302 ? -9.765 3.206 30.082 1.00 97.56 302 PHE A N 1
ATOM 2370 C CA . PHE A 1 302 ? -10.605 2.391 29.208 1.00 97.56 302 PHE A CA 1
ATOM 2371 C C . PHE A 1 302 ? -9.803 1.856 28.013 1.00 97.56 302 PHE A C 1
ATOM 2373 O O . PHE A 1 302 ? -8.804 2.450 27.608 1.00 97.56 302 PHE A O 1
ATOM 2380 N N . ASP A 1 303 ? -10.253 0.735 27.454 1.00 97.44 303 ASP A N 1
ATOM 2381 C CA . ASP A 1 303 ? -9.746 0.185 26.196 1.00 97.44 303 ASP A CA 1
ATOM 2382 C C . ASP A 1 303 ? -10.444 0.946 25.043 1.00 97.44 303 ASP A C 1
ATOM 2384 O O . ASP A 1 303 ? -11.682 0.989 25.000 1.00 97.44 303 ASP A O 1
ATOM 2388 N N . PRO A 1 304 ? -9.697 1.604 24.134 1.00 97.06 304 PRO A N 1
ATOM 2389 C CA . PRO A 1 304 ? -10.267 2.446 23.082 1.00 97.06 304 PRO A CA 1
ATOM 2390 C C . PRO A 1 304 ? -11.090 1.670 22.041 1.00 97.06 304 PRO A C 1
ATOM 2392 O O . PRO A 1 304 ? -11.874 2.289 21.325 1.00 97.06 304 PRO A O 1
ATOM 2395 N N . ASN A 1 305 ? -10.990 0.336 21.981 1.00 97.25 305 ASN A N 1
ATOM 2396 C CA . ASN A 1 305 ? -11.865 -0.523 21.179 1.00 97.25 305 ASN A CA 1
ATOM 2397 C C . ASN A 1 305 ? -12.980 -1.183 22.017 1.00 97.25 305 ASN A C 1
ATOM 2399 O O . ASN A 1 305 ? -13.442 -2.279 21.699 1.00 97.25 305 ASN A O 1
ATOM 2403 N N . ARG A 1 306 ? -13.422 -0.531 23.103 1.00 98.25 306 ARG A N 1
ATOM 2404 C CA . ARG A 1 306 ? -14.571 -0.950 23.936 1.00 98.25 306 ARG A CA 1
ATOM 2405 C C . ARG A 1 306 ? -15.599 0.161 24.167 1.00 98.25 306 ARG A C 1
ATOM 2407 O O . ARG A 1 306 ? -16.486 0.018 25.000 1.00 98.25 306 ARG A O 1
ATOM 2414 N N . ILE A 1 307 ? -15.501 1.277 23.443 1.00 98.25 307 ILE A N 1
ATOM 2415 C CA . ILE A 1 307 ? -16.265 2.506 23.729 1.00 98.25 307 ILE A CA 1
ATOM 2416 C C . ILE A 1 307 ? -17.464 2.762 22.808 1.00 98.25 307 ILE A C 1
ATOM 2418 O O . ILE A 1 307 ? -18.223 3.697 23.040 1.00 98.25 307 ILE A O 1
ATOM 2422 N N . PHE A 1 308 ? -17.666 1.960 21.763 1.00 98.31 308 PHE A N 1
ATOM 2423 C CA . PHE A 1 308 ? -18.668 2.241 20.725 1.00 98.31 308 PHE A CA 1
ATOM 2424 C C . PHE A 1 308 ? -20.085 1.755 21.076 1.00 98.31 308 PHE A C 1
ATOM 2426 O O . PHE A 1 308 ? -21.019 1.921 20.289 1.00 98.31 308 PHE A O 1
ATOM 2433 N N . THR A 1 309 ? -20.274 1.187 22.271 1.00 98.12 309 THR A N 1
ATOM 2434 C CA . THR A 1 309 ? -21.590 0.917 22.863 1.00 98.12 309 THR A CA 1
ATOM 2435 C C . THR A 1 309 ? -21.579 1.282 24.344 1.00 98.12 309 THR A C 1
ATOM 2437 O O . THR A 1 309 ? -20.562 1.146 25.023 1.00 98.12 309 THR A O 1
ATOM 2440 N N . ARG A 1 310 ? -22.736 1.695 24.881 1.00 97.19 310 ARG A N 1
ATOM 2441 C CA . ARG A 1 310 ? -22.887 1.993 26.315 1.00 97.19 310 ARG A CA 1
ATOM 2442 C C . ARG A 1 310 ? -22.418 0.824 27.192 1.00 97.19 310 ARG A C 1
ATOM 2444 O O . ARG A 1 310 ? -21.680 1.035 28.144 1.00 97.19 310 ARG A O 1
ATOM 2451 N N . ARG A 1 311 ? -22.809 -0.407 26.847 1.00 97.50 311 ARG A N 1
ATOM 2452 C CA . ARG A 1 311 ? -22.429 -1.617 27.590 1.00 97.50 311 ARG A CA 1
ATOM 2453 C C . ARG A 1 311 ? -20.913 -1.821 27.625 1.00 97.50 311 ARG A C 1
ATOM 2455 O O . ARG A 1 311 ? -20.389 -2.136 28.689 1.00 97.50 311 ARG A O 1
ATOM 2462 N N . GLY A 1 312 ? -20.223 -1.612 26.505 1.00 98.06 312 GLY A N 1
ATOM 2463 C CA . GLY A 1 312 ? -18.766 -1.702 26.458 1.00 98.06 312 GLY A CA 1
ATOM 2464 C C . GLY A 1 312 ? -18.074 -0.656 27.330 1.00 98.06 312 GLY A C 1
ATOM 2465 O O . GLY A 1 312 ? -17.167 -1.009 28.080 1.00 98.06 312 GLY A O 1
ATOM 2466 N N . ILE A 1 313 ? -18.554 0.595 27.326 1.00 98.44 313 ILE A N 1
ATOM 2467 C CA . ILE A 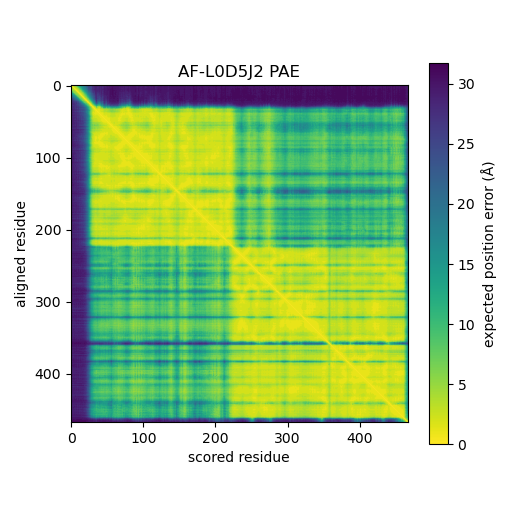1 313 ? -18.034 1.665 28.197 1.00 98.44 313 ILE A CA 1
ATOM 2468 C C . ILE A 1 313 ? -18.149 1.256 29.673 1.00 98.44 313 ILE A C 1
ATOM 2470 O O . ILE A 1 313 ? -17.155 1.283 30.403 1.00 98.44 313 ILE A O 1
ATOM 2474 N N . GLU A 1 314 ? -19.344 0.825 30.095 1.00 97.75 314 GLU A N 1
ATOM 2475 C CA . GLU A 1 314 ? -19.616 0.368 31.465 1.00 97.75 314 GLU A CA 1
ATOM 2476 C C . GLU A 1 314 ? -18.689 -0.794 31.871 1.00 97.75 314 GLU A C 1
ATOM 2478 O O . GLU A 1 314 ? -18.107 -0.787 32.959 1.00 97.75 314 GLU A O 1
ATOM 2483 N N . GLN A 1 315 ? -18.511 -1.782 30.987 1.00 97.50 315 GLN A N 1
ATOM 2484 C CA . GLN A 1 315 ? -17.653 -2.946 31.226 1.00 97.50 315 GLN A CA 1
ATOM 2485 C C . GLN A 1 315 ? -16.159 -2.600 31.227 1.00 97.50 315 GLN A C 1
ATOM 2487 O O . GLN A 1 315 ? -15.414 -3.107 32.068 1.00 97.50 315 GLN A O 1
ATOM 2492 N N . SER A 1 316 ? -15.705 -1.732 30.323 1.00 97.56 316 SER A N 1
ATOM 2493 C CA . SER A 1 316 ? -14.300 -1.339 30.222 1.00 97.56 316 SER A CA 1
ATOM 2494 C C . SER A 1 316 ? -13.857 -0.524 31.433 1.00 97.56 316 SER A C 1
ATOM 2496 O O . SER A 1 316 ? -12.779 -0.789 31.967 1.00 97.56 316 SER A O 1
ATOM 2498 N N . LEU A 1 317 ? -14.676 0.431 31.888 1.00 97.56 317 LEU A N 1
ATOM 2499 C CA . LEU A 1 317 ? -14.389 1.216 33.092 1.00 97.56 317 LEU A CA 1
ATOM 2500 C C . LEU A 1 317 ? -14.431 0.338 34.349 1.00 97.56 317 LEU A C 1
ATOM 2502 O O . LEU A 1 317 ? -13.550 0.459 35.197 1.00 97.56 317 LEU A O 1
ATOM 2506 N N . ALA A 1 318 ? -15.381 -0.601 34.445 1.00 96.81 318 ALA A N 1
ATOM 2507 C CA . ALA A 1 318 ? -15.433 -1.567 35.545 1.00 96.81 318 ALA A CA 1
ATOM 2508 C C . ALA A 1 318 ? -14.215 -2.512 35.588 1.00 96.81 318 ALA A C 1
ATOM 2510 O O . ALA A 1 318 ? -13.791 -2.911 36.669 1.00 96.81 318 ALA A O 1
ATOM 2511 N N . LYS A 1 319 ? -13.656 -2.883 34.427 1.00 96.81 319 LYS A N 1
ATOM 2512 C CA . LYS A 1 319 ? -12.507 -3.799 34.318 1.00 96.81 319 LYS A CA 1
ATOM 2513 C C . LYS A 1 319 ? -11.160 -3.118 34.580 1.00 96.81 319 LYS A C 1
ATOM 2515 O O . LYS A 1 319 ? -10.261 -3.753 35.125 1.00 96.81 319 LYS A O 1
ATOM 2520 N N . LEU A 1 320 ? -10.994 -1.869 34.140 1.00 96.19 320 LEU A N 1
ATOM 2521 C CA . LEU A 1 320 ? -9.702 -1.165 34.139 1.00 96.19 320 LEU A CA 1
ATOM 2522 C C . LEU A 1 320 ? -9.607 -0.039 35.181 1.00 96.19 320 LEU A C 1
ATOM 2524 O O . LEU A 1 320 ? -8.533 0.542 35.359 1.00 96.19 320 LEU A O 1
ATOM 2528 N N . SER A 1 321 ? -10.711 0.313 35.842 1.00 93.75 321 SER A N 1
ATOM 2529 C CA . SER A 1 321 ? -10.807 1.371 36.856 1.00 93.75 321 SER A CA 1
ATOM 2530 C C . SER A 1 321 ? -11.995 1.100 37.795 1.00 93.75 321 SER A C 1
ATOM 2532 O O . SER A 1 321 ? -12.063 0.036 38.401 1.00 93.75 321 SER A O 1
ATOM 2534 N N . GLN A 1 322 ? -12.920 2.051 37.936 1.00 90.38 322 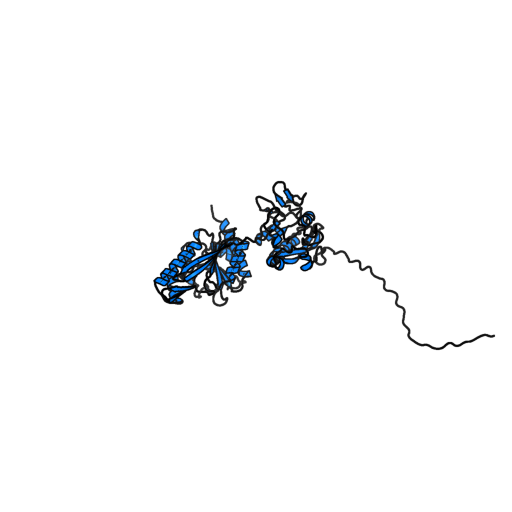GLN A N 1
ATOM 2535 C CA . GLN A 1 322 ? -14.146 1.938 38.719 1.00 90.38 322 GLN A CA 1
ATOM 2536 C C . GLN A 1 322 ? -15.313 2.490 37.895 1.00 90.38 322 GLN A C 1
ATOM 2538 O O . GLN A 1 322 ? -15.121 3.390 37.070 1.00 90.38 322 GLN A O 1
ATOM 2543 N N . ARG A 1 323 ? -16.528 1.987 38.133 1.00 90.19 323 ARG A N 1
ATOM 2544 C CA . ARG A 1 323 ? -17.737 2.561 37.529 1.00 90.19 323 ARG A CA 1
ATOM 2545 C C . ARG A 1 323 ? -18.030 3.939 38.112 1.00 90.19 323 ARG A C 1
ATOM 2547 O O . ARG A 1 323 ? -17.958 4.129 39.324 1.00 90.19 323 ARG A O 1
ATOM 2554 N N . ASN A 1 324 ? -18.365 4.883 37.241 1.00 96.06 324 ASN A N 1
ATOM 2555 C CA . ASN A 1 324 ? -18.728 6.247 37.602 1.00 96.06 324 ASN A CA 1
ATOM 2556 C C . ASN A 1 324 ? -19.492 6.886 36.431 1.00 96.06 324 ASN A C 1
ATOM 2558 O O . ASN A 1 324 ? -18.982 6.923 35.314 1.00 96.06 324 ASN A O 1
ATOM 2562 N N . ASP A 1 325 ? -20.688 7.413 36.685 1.00 97.00 325 ASP A N 1
ATOM 2563 C CA . ASP A 1 325 ? -21.577 7.927 35.638 1.00 97.00 325 ASP A CA 1
ATOM 2564 C C . ASP A 1 325 ? -21.003 9.129 34.859 1.00 97.00 325 ASP A C 1
ATOM 2566 O O . ASP A 1 325 ? -21.353 9.338 33.697 1.00 97.00 325 ASP A O 1
ATOM 2570 N N . GLU A 1 326 ? -20.148 9.949 35.477 1.00 97.62 326 GLU A N 1
ATOM 2571 C CA . GLU A 1 326 ? -19.486 11.074 34.801 1.00 97.62 326 GLU A CA 1
ATOM 2572 C C . GLU A 1 326 ? -18.359 10.581 33.894 1.00 97.62 326 GLU A C 1
ATOM 2574 O O . GLU A 1 326 ? -18.251 11.045 32.760 1.00 97.62 326 GLU A O 1
ATOM 2579 N N . ALA A 1 327 ? -17.584 9.589 34.342 1.00 98.00 327 ALA A N 1
ATOM 2580 C CA . ALA A 1 327 ? -16.589 8.904 33.523 1.00 98.00 327 ALA A CA 1
ATOM 2581 C C . ALA A 1 327 ? -17.247 8.177 32.336 1.00 98.00 327 ALA A C 1
ATOM 2583 O O . ALA A 1 327 ? -16.792 8.324 31.204 1.00 98.00 327 ALA A O 1
ATOM 2584 N N . GLU A 1 328 ? -18.356 7.464 32.566 1.00 98.44 328 GLU A N 1
ATOM 2585 C CA . GLU A 1 328 ? -19.139 6.798 31.515 1.00 98.44 328 GLU A CA 1
ATOM 2586 C C . GLU A 1 328 ? -19.651 7.812 30.470 1.00 98.44 328 GLU A C 1
ATOM 2588 O O . GLU A 1 328 ? -19.492 7.590 29.268 1.00 98.44 328 GLU A O 1
ATOM 2593 N N . ARG A 1 329 ? -20.178 8.972 30.900 1.00 98.50 329 ARG A N 1
ATOM 2594 C CA . ARG A 1 329 ? -20.570 10.070 29.992 1.00 98.50 329 ARG A CA 1
ATOM 2595 C C . ARG A 1 329 ? -19.385 10.682 29.239 1.00 98.50 329 ARG A C 1
ATOM 2597 O O . ARG A 1 329 ? -19.514 10.969 28.051 1.00 98.50 329 ARG A O 1
ATOM 2604 N N . ALA A 1 330 ? -18.246 10.882 29.901 1.00 98.44 330 ALA A N 1
ATOM 2605 C CA . ALA A 1 330 ? -17.060 11.476 29.288 1.00 98.44 330 ALA A CA 1
ATOM 2606 C C . ALA A 1 330 ? -16.494 10.583 28.171 1.00 98.44 330 ALA A C 1
ATOM 2608 O O . ALA A 1 330 ? -16.170 11.071 27.088 1.00 98.44 330 ALA A O 1
ATOM 2609 N N . VAL A 1 331 ? -16.434 9.269 28.412 1.00 98.56 331 VAL A N 1
ATOM 2610 C CA . VAL A 1 331 ? -16.009 8.276 27.415 1.00 98.56 331 VAL A CA 1
ATOM 2611 C C . VAL A 1 331 ? -17.030 8.158 26.277 1.00 98.56 331 VAL A C 1
ATOM 2613 O O . VAL A 1 331 ? -16.629 8.064 25.119 1.00 98.56 331 VAL A O 1
ATOM 2616 N N . ALA A 1 332 ? -18.335 8.236 26.565 1.00 98.62 332 ALA A N 1
ATOM 2617 C CA . ALA A 1 332 ? -19.370 8.235 25.528 1.00 98.62 332 ALA A CA 1
ATOM 2618 C C . ALA A 1 332 ? -19.250 9.443 24.583 1.00 98.62 332 ALA A C 1
ATOM 2620 O O . ALA A 1 332 ? -19.267 9.268 23.365 1.00 98.62 332 ALA A O 1
ATOM 2621 N N . GLN A 1 333 ? -19.058 10.656 25.118 1.00 98.56 333 GLN A N 1
ATOM 2622 C CA . GLN A 1 333 ? -18.899 11.849 24.280 1.00 98.56 333 GLN A CA 1
ATOM 2623 C C . GLN A 1 333 ? -17.632 11.778 23.415 1.00 98.56 333 GLN A C 1
ATOM 2625 O O . GLN A 1 333 ? -17.669 12.131 22.235 1.00 98.56 333 GLN A O 1
ATOM 2630 N N . PHE A 1 334 ? -16.538 11.265 23.980 1.00 98.56 334 PHE A N 1
ATOM 2631 C CA . PHE A 1 334 ? -15.289 11.019 23.265 1.00 98.56 334 PHE A CA 1
ATOM 2632 C C . PHE A 1 334 ? -15.454 9.997 22.123 1.00 98.56 334 PHE A C 1
ATOM 2634 O O . PHE A 1 334 ? -14.953 10.220 21.020 1.00 98.56 334 PHE A O 1
ATOM 2641 N N . ALA A 1 335 ? -16.212 8.917 22.346 1.00 98.50 335 ALA A N 1
ATOM 2642 C CA . ALA A 1 335 ? -16.542 7.937 21.310 1.00 98.50 335 ALA A CA 1
ATOM 2643 C C . ALA A 1 335 ? -17.374 8.553 20.168 1.00 98.50 335 ALA A C 1
ATOM 2645 O O . ALA A 1 335 ? -17.098 8.296 18.995 1.00 98.50 335 ALA A O 1
ATOM 2646 N N . GLU A 1 336 ? -18.353 9.409 20.481 1.00 98.25 336 GLU A N 1
ATOM 2647 C CA . GLU A 1 336 ? -19.105 10.153 19.462 1.00 98.25 336 GLU A CA 1
ATOM 2648 C C . GLU A 1 336 ? -18.212 11.089 18.638 1.00 98.25 336 GLU A C 1
ATOM 2650 O O . GLU A 1 336 ? -18.382 11.188 17.422 1.00 98.25 336 GLU A O 1
ATOM 2655 N N . ASP A 1 337 ? -17.263 11.781 19.271 1.00 98.19 337 ASP A N 1
ATOM 2656 C CA . ASP A 1 337 ? -16.351 12.692 18.575 1.00 98.19 337 ASP A CA 1
ATOM 2657 C C . ASP A 1 337 ? -15.348 11.944 17.683 1.00 98.19 337 ASP A C 1
ATOM 2659 O O . ASP A 1 337 ? -15.070 12.388 16.563 1.00 98.19 337 ASP A O 1
ATOM 2663 N N . LEU A 1 338 ? -14.895 10.756 18.099 1.00 97.69 338 LEU A N 1
ATOM 2664 C CA . LEU A 1 338 ? -14.160 9.835 17.227 1.00 97.69 338 LEU A CA 1
ATOM 2665 C C . LEU A 1 338 ? -15.007 9.395 16.025 1.00 97.69 338 LEU A C 1
ATOM 2667 O O . LEU A 1 338 ? -14.543 9.500 14.891 1.00 97.69 338 LEU A O 1
ATOM 2671 N N . LEU A 1 339 ? -16.264 8.987 16.226 1.00 97.44 339 LEU A N 1
ATOM 2672 C CA . LEU A 1 339 ? -17.163 8.595 15.129 1.00 97.44 339 LEU A CA 1
ATOM 2673 C C . LEU A 1 339 ? -17.409 9.747 14.129 1.00 97.44 339 LEU A C 1
ATOM 2675 O O . LEU A 1 339 ? -17.414 9.517 12.913 1.00 97.44 339 LEU A O 1
ATOM 2679 N N . LYS A 1 340 ? -17.530 10.995 14.611 1.00 97.31 340 LYS A N 1
ATOM 2680 C CA . LYS A 1 340 ? -17.599 12.208 13.766 1.00 97.31 340 LYS A CA 1
ATOM 2681 C C . LYS A 1 340 ? -16.320 12.401 12.943 1.00 97.31 340 LYS A C 1
ATOM 2683 O O . LYS A 1 340 ? -16.408 12.739 11.760 1.00 97.31 340 LYS A O 1
ATOM 2688 N N . LEU A 1 341 ? -15.139 12.165 13.528 1.00 96.50 341 LEU A N 1
ATOM 2689 C CA . LEU A 1 341 ? -13.871 12.192 12.790 1.00 96.50 341 LEU A CA 1
ATOM 2690 C C . LEU A 1 341 ? -13.763 11.049 11.780 1.00 96.50 341 LEU A C 1
ATOM 2692 O O . LEU A 1 341 ? -13.238 11.283 10.692 1.00 96.50 341 LEU A O 1
ATOM 2696 N N . TYR A 1 342 ? -14.262 9.852 12.094 1.00 97.19 342 TYR A N 1
ATOM 2697 C CA . TYR A 1 342 ? -14.191 8.675 11.224 1.00 97.19 342 TYR A CA 1
ATOM 2698 C C . TYR A 1 342 ? -15.009 8.846 9.941 1.00 97.19 342 TYR A C 1
ATOM 2700 O O . TYR A 1 342 ? -14.528 8.491 8.868 1.00 97.19 342 TYR A O 1
ATOM 2708 N N . GLN A 1 343 ? -16.197 9.460 10.019 1.00 95.31 343 GLN A N 1
ATOM 2709 C CA . GLN A 1 343 ? -17.101 9.648 8.871 1.00 95.31 343 GLN A CA 1
ATOM 2710 C C . GLN A 1 343 ? -17.453 8.321 8.169 1.00 95.31 343 GLN A C 1
ATOM 2712 O O . GLN A 1 343 ? -17.469 8.249 6.941 1.00 95.31 343 GLN A O 1
ATOM 2717 N N . ILE A 1 344 ? -17.744 7.273 8.951 1.00 95.00 344 ILE A N 1
ATOM 2718 C CA . ILE A 1 344 ? -17.965 5.889 8.481 1.00 95.00 344 ILE A CA 1
ATOM 2719 C C . ILE A 1 344 ? -18.977 5.802 7.325 1.00 95.00 344 ILE A C 1
ATOM 2721 O O . ILE A 1 344 ? -18.780 5.021 6.401 1.00 95.00 344 ILE A O 1
ATOM 2725 N N . ASP A 1 345 ? -20.021 6.637 7.312 1.00 92.06 345 ASP A N 1
ATOM 2726 C CA . ASP A 1 345 ? -21.015 6.685 6.226 1.00 92.06 345 ASP A CA 1
ATOM 2727 C C . ASP A 1 345 ? -20.456 7.062 4.843 1.00 92.06 345 ASP A C 1
ATOM 2729 O O . ASP A 1 345 ? -21.122 6.830 3.836 1.00 92.06 345 ASP A O 1
ATOM 2733 N N . ARG A 1 346 ? -19.255 7.650 4.781 1.00 91.94 346 ARG A N 1
ATOM 2734 C CA . ARG A 1 346 ? -18.559 8.028 3.540 1.00 91.94 346 ARG A CA 1
ATOM 2735 C C . ARG A 1 346 ? -17.512 7.005 3.096 1.00 91.94 346 ARG A C 1
ATOM 2737 O O . ARG A 1 346 ? -16.961 7.166 2.009 1.00 91.94 346 ARG A O 1
ATOM 2744 N N . ALA A 1 347 ? -17.210 6.007 3.924 1.00 94.19 347 ALA A N 1
ATOM 2745 C CA . ALA A 1 347 ? -16.202 4.999 3.631 1.00 94.19 347 ALA A CA 1
ATOM 2746 C C . ALA A 1 347 ? -16.823 3.783 2.926 1.00 94.19 347 ALA A C 1
ATOM 2748 O O . ALA A 1 347 ? -17.885 3.307 3.323 1.00 94.19 347 ALA A O 1
ATOM 2749 N N . ASP A 1 348 ? -16.145 3.237 1.911 1.00 94.12 348 ASP A N 1
ATOM 2750 C CA . ASP A 1 348 ? -16.585 1.987 1.258 1.00 94.12 348 ASP A CA 1
ATOM 2751 C C . ASP A 1 348 ? -16.307 0.737 2.118 1.00 94.12 348 ASP A C 1
ATOM 2753 O O . ASP A 1 348 ? -16.944 -0.305 1.937 1.00 94.12 348 ASP A O 1
ATOM 2757 N N . ALA A 1 349 ? -15.369 0.847 3.064 1.00 96.88 349 ALA A N 1
ATOM 2758 C CA . ALA A 1 349 ? -15.168 -0.077 4.176 1.00 96.88 349 ALA A CA 1
ATOM 2759 C C . ALA A 1 349 ? -14.408 0.616 5.318 1.00 96.88 349 ALA A C 1
ATOM 2761 O O . ALA A 1 349 ? -13.603 1.523 5.076 1.00 96.88 349 ALA A O 1
ATOM 2762 N N . VAL A 1 350 ? -14.634 0.138 6.541 1.00 98.25 350 VAL A N 1
ATOM 2763 C CA . VAL A 1 350 ? -13.801 0.419 7.717 1.00 98.25 350 VAL A CA 1
ATOM 2764 C C . VAL A 1 350 ? -12.832 -0.745 7.911 1.00 98.25 350 VAL A C 1
ATOM 2766 O O . VAL A 1 350 ? -13.256 -1.898 7.961 1.00 98.25 350 VAL A O 1
ATOM 2769 N N . ILE A 1 351 ? -11.543 -0.445 8.015 1.00 98.44 351 ILE A N 1
ATOM 2770 C CA . ILE A 1 351 ? -10.461 -1.411 8.192 1.00 98.44 351 ILE A CA 1
ATOM 2771 C C . ILE A 1 351 ? -9.764 -1.078 9.514 1.00 98.44 351 ILE A C 1
ATOM 2773 O O . ILE A 1 351 ? -8.957 -0.151 9.585 1.00 98.44 351 ILE A O 1
ATOM 2777 N N . ALA A 1 352 ? -10.109 -1.793 10.582 1.00 97.69 352 ALA A N 1
ATOM 2778 C CA . ALA A 1 352 ? -9.382 -1.705 11.840 1.00 97.69 352 ALA A CA 1
ATOM 2779 C C . ALA A 1 352 ? -8.032 -2.418 11.702 1.00 97.69 352 ALA A C 1
ATOM 2781 O O . ALA A 1 352 ? -7.950 -3.524 11.167 1.00 97.69 352 ALA A O 1
ATOM 2782 N N . LEU A 1 353 ? -6.982 -1.745 12.156 1.00 96.69 353 LEU A N 1
ATOM 2783 C CA . LEU A 1 353 ? -5.599 -2.185 12.107 1.00 96.69 353 LEU A CA 1
ATOM 2784 C C . LEU A 1 353 ? -5.156 -2.504 13.532 1.00 96.69 353 LEU A C 1
ATOM 2786 O O . LEU A 1 353 ? -5.226 -1.630 14.397 1.00 96.69 353 LEU A O 1
ATOM 2790 N N . HIS A 1 354 ? -4.732 -3.746 13.756 1.00 93.88 354 HIS A N 1
ATOM 2791 C CA . HIS A 1 354 ? -4.353 -4.243 15.075 1.00 93.88 354 HIS A CA 1
ATOM 2792 C C . HIS A 1 354 ? -3.088 -5.103 15.019 1.00 93.88 354 HIS A C 1
ATOM 2794 O O . HIS A 1 354 ? -2.747 -5.676 13.975 1.00 93.88 354 HIS A O 1
ATOM 2800 N N . ASN A 1 355 ? -2.395 -5.215 16.158 1.00 89.56 355 ASN A N 1
ATOM 2801 C CA . ASN A 1 355 ? -1.329 -6.193 16.330 1.00 89.56 355 ASN A CA 1
ATOM 2802 C C . ASN A 1 355 ? -1.513 -7.044 17.581 1.00 89.56 355 ASN A C 1
ATOM 2804 O O . ASN A 1 355 ? -1.577 -6.539 18.698 1.00 89.56 355 ASN A O 1
ATOM 2808 N N . ASN A 1 356 ? -1.478 -8.363 17.406 1.00 82.19 356 ASN A N 1
ATOM 2809 C CA . ASN A 1 356 ? -1.582 -9.298 18.519 1.00 82.19 356 ASN A CA 1
ATOM 2810 C C . ASN A 1 356 ? -0.211 -9.811 18.997 1.00 82.19 356 ASN A C 1
ATOM 2812 O O . ASN A 1 356 ? 0.780 -9.860 18.265 1.00 82.19 356 ASN A O 1
ATOM 2816 N N . GLY A 1 357 ? -0.171 -10.246 20.260 1.00 72.12 357 GLY A N 1
ATOM 2817 C CA . GLY A 1 357 ? 1.016 -10.819 20.906 1.00 72.12 357 GLY A CA 1
ATOM 2818 C C . GLY A 1 357 ? 1.355 -12.261 20.494 1.00 72.12 357 GLY A C 1
ATOM 2819 O O . GLY A 1 357 ? 2.180 -12.895 21.150 1.00 72.12 357 GLY A O 1
ATOM 2820 N N . GLY A 1 358 ? 0.704 -12.821 19.466 1.00 57.16 358 GLY A N 1
ATOM 2821 C CA . GLY A 1 358 ? 1.107 -14.072 18.815 1.00 57.16 358 GLY A CA 1
ATOM 2822 C C . GLY A 1 358 ? 1.025 -15.372 19.628 1.00 57.16 358 GLY A C 1
ATOM 2823 O O . GLY A 1 358 ? 1.620 -16.366 19.211 1.00 57.16 358 GLY A O 1
ATOM 2824 N N . ARG A 1 359 ? 0.372 -15.392 20.804 1.00 58.47 359 ARG A N 1
ATOM 2825 C CA . ARG A 1 359 ? 0.246 -16.614 21.638 1.00 58.47 359 ARG A CA 1
ATOM 2826 C C . ARG A 1 359 ? -1.114 -16.867 22.291 1.00 58.47 359 ARG A C 1
ATOM 2828 O O . ARG A 1 359 ? -1.438 -18.029 22.506 1.00 58.47 359 ARG A O 1
ATOM 2835 N N . SER A 1 360 ? -1.891 -15.837 22.626 1.00 72.75 360 SER A N 1
ATOM 2836 C CA . SER A 1 360 ? -3.190 -15.983 23.317 1.00 72.75 360 SER A CA 1
ATOM 2837 C C . SER A 1 360 ? -4.412 -15.691 22.441 1.00 72.75 360 SER A C 1
ATOM 2839 O O . SER A 1 360 ? -5.519 -16.085 22.797 1.00 72.75 360 SER A O 1
ATOM 2841 N N . TYR A 1 361 ? -4.227 -15.015 21.307 1.00 88.12 361 TYR A N 1
ATOM 2842 C CA . TYR A 1 361 ? -5.300 -14.576 20.419 1.00 88.12 361 TYR A CA 1
ATOM 2843 C C . TYR A 1 361 ? -4.903 -14.834 18.964 1.00 88.12 361 TYR A C 1
ATOM 2845 O O . TYR A 1 361 ? -3.762 -14.583 18.581 1.00 88.12 361 TYR A O 1
ATOM 2853 N N . SER A 1 362 ? -5.816 -15.432 18.199 1.00 93.19 362 SER A N 1
ATOM 2854 C CA . SER A 1 362 ? -5.607 -15.911 16.825 1.00 93.19 362 SER A CA 1
ATOM 2855 C C . SER A 1 362 ? -6.958 -16.270 16.194 1.00 93.19 362 SER A C 1
ATOM 2857 O O . SER A 1 362 ? -7.953 -16.385 16.912 1.00 93.19 362 SER A O 1
ATOM 2859 N N . VAL A 1 363 ? -6.994 -16.605 14.899 1.00 94.75 363 VAL A N 1
ATOM 2860 C CA . VAL A 1 363 ? -8.196 -17.169 14.242 1.00 94.75 363 VAL A CA 1
ATOM 2861 C C . VAL A 1 363 ? -8.773 -18.382 14.996 1.00 94.75 363 VAL A C 1
ATOM 2863 O O . VAL A 1 363 ? -9.980 -18.620 14.991 1.00 94.75 363 VAL A O 1
ATOM 2866 N N . ARG A 1 364 ? -7.923 -19.140 15.708 1.00 94.69 364 ARG A N 1
ATOM 2867 C CA . ARG A 1 364 ? -8.337 -20.321 16.479 1.00 94.69 364 ARG A CA 1
ATOM 2868 C C . ARG A 1 364 ? -9.213 -19.972 17.678 1.00 94.69 364 ARG A C 1
ATOM 2870 O O . ARG A 1 364 ? -10.008 -20.814 18.072 1.00 94.69 364 ARG A O 1
ATOM 2877 N N . SER A 1 365 ? -9.125 -18.753 18.218 1.00 95.06 365 SER A N 1
ATOM 2878 C CA . SER A 1 365 ? -9.928 -18.291 19.363 1.00 95.06 365 SER A CA 1
ATOM 2879 C C . SER A 1 365 ? -11.440 -18.288 19.086 1.00 95.06 365 SER A C 1
ATOM 2881 O O . SER A 1 365 ? -12.226 -18.283 20.030 1.00 95.06 365 SER A O 1
ATOM 2883 N N . TYR A 1 366 ? -11.839 -18.342 17.811 1.00 96.38 366 TYR A N 1
ATOM 2884 C CA . TYR A 1 366 ? -13.228 -18.408 17.345 1.00 96.38 366 TYR A CA 1
ATOM 2885 C C . TYR A 1 366 ? -13.702 -19.832 16.993 1.00 96.38 366 TYR A C 1
ATOM 2887 O O . TYR A 1 366 ? -14.848 -20.023 16.591 1.00 96.38 366 TYR A O 1
ATOM 2895 N N . MET A 1 367 ? -12.847 -20.856 17.114 1.00 95.56 367 MET A N 1
ATOM 2896 C CA . MET A 1 367 ? -13.242 -22.245 16.848 1.00 95.56 367 MET A CA 1
ATOM 2897 C C . MET A 1 367 ? -14.207 -22.778 17.914 1.00 95.56 367 MET A C 1
ATOM 2899 O O . MET A 1 367 ? -14.152 -22.384 19.076 1.00 95.56 367 MET A O 1
ATOM 2903 N N . ALA A 1 368 ? -15.049 -23.745 17.538 1.00 93.69 368 ALA A N 1
ATOM 2904 C CA . ALA A 1 368 ? -15.976 -24.403 18.457 1.00 93.69 368 ALA A CA 1
ATOM 2905 C C . ALA A 1 368 ? -15.273 -24.905 19.738 1.00 93.69 368 ALA A C 1
ATOM 2907 O O . ALA A 1 368 ? -14.268 -25.613 19.674 1.00 93.69 368 ALA A O 1
ATOM 2908 N N . GLY A 1 369 ? -15.825 -24.540 20.900 1.00 92.12 369 GLY A N 1
ATOM 2909 C CA . GLY A 1 369 ? -15.255 -24.860 22.214 1.00 92.12 369 GLY A CA 1
ATOM 2910 C C . GLY A 1 369 ? -14.214 -23.862 22.740 1.00 92.12 369 GLY A C 1
ATOM 2911 O O . GLY A 1 369 ? -13.607 -24.141 23.768 1.00 92.12 369 GLY A O 1
ATOM 2912 N N . GLN A 1 370 ? -13.994 -22.733 22.060 1.00 94.50 370 GLN A N 1
ATOM 2913 C CA . GLN A 1 370 ? -13.185 -21.604 22.541 1.00 94.50 370 GLN A CA 1
ATOM 2914 C C . GLN A 1 370 ? -14.068 -20.428 22.990 1.00 94.50 370 GLN A C 1
ATOM 2916 O O . GLN A 1 370 ? -15.236 -20.342 22.605 1.00 94.50 370 GLN A O 1
ATOM 2921 N N . ASP A 1 371 ? -13.502 -19.506 23.773 1.00 90.38 371 ASP A N 1
ATOM 2922 C CA . ASP A 1 371 ? -14.241 -18.414 24.427 1.00 90.38 371 ASP A CA 1
ATOM 2923 C C . ASP A 1 371 ? -14.999 -17.490 23.455 1.00 90.38 371 ASP A C 1
ATOM 2925 O O . ASP A 1 371 ? -16.071 -16.999 23.800 1.00 90.38 371 ASP A O 1
ATOM 2929 N N . LEU A 1 372 ? -14.484 -17.278 22.235 1.00 94.69 372 LEU A N 1
ATOM 2930 C CA . LEU A 1 372 ? -15.097 -16.397 21.226 1.00 94.69 372 LEU A CA 1
ATOM 2931 C C . LEU A 1 372 ? -15.928 -17.160 20.180 1.00 94.69 372 LEU A C 1
ATOM 2933 O O . LEU A 1 372 ? -16.384 -16.580 19.196 1.00 94.69 372 LEU A O 1
ATOM 2937 N N . ALA A 1 373 ? -16.164 -18.464 20.371 1.00 95.69 373 ALA A N 1
ATOM 2938 C CA . ALA A 1 373 ? -16.916 -19.288 19.419 1.00 95.69 373 ALA A CA 1
ATOM 2939 C C . ALA A 1 373 ? -18.357 -18.799 19.179 1.00 95.69 373 ALA A C 1
ATOM 2941 O O . ALA A 1 373 ? -18.923 -19.051 18.119 1.00 95.69 373 ALA A O 1
ATOM 2942 N N . GLY A 1 374 ? -18.959 -18.111 20.157 1.00 95.88 374 GLY A N 1
ATOM 2943 C CA . GLY A 1 374 ? -20.303 -17.535 20.037 1.00 95.88 374 GLY A CA 1
ATOM 2944 C C . GLY A 1 374 ? -20.382 -16.280 19.160 1.00 95.88 374 GLY A C 1
ATOM 2945 O O . GLY A 1 374 ? -21.477 -15.920 18.728 1.00 95.88 374 GLY A O 1
ATOM 2946 N N . ASP A 1 375 ? -19.243 -15.641 18.879 1.00 97.25 375 ASP A N 1
ATOM 2947 C CA . ASP A 1 375 ? -19.165 -14.390 18.119 1.00 97.25 375 ASP A CA 1
ATOM 2948 C C . ASP A 1 375 ? -19.001 -14.620 16.604 1.00 97.25 375 ASP A C 1
ATOM 2950 O O . ASP A 1 375 ? -19.173 -13.690 15.811 1.00 97.25 375 ASP A O 1
ATOM 2954 N N . ALA A 1 376 ? -18.692 -15.854 16.189 1.00 97.88 376 ALA A N 1
ATOM 2955 C CA . ALA A 1 376 ? -18.462 -16.236 14.799 1.00 97.88 376 ALA A CA 1
ATOM 2956 C C . ALA A 1 376 ? -19.647 -17.010 14.190 1.00 97.88 376 ALA A C 1
ATOM 2958 O O . ALA A 1 376 ? -20.147 -17.976 14.763 1.00 97.88 376 ALA A O 1
ATOM 2959 N N . GLU A 1 377 ? -20.052 -16.622 12.979 1.00 97.94 377 GLU A N 1
ATOM 2960 C CA . GLU A 1 377 ? -20.956 -17.398 12.119 1.00 97.94 377 GLU A CA 1
ATOM 2961 C C . GLU A 1 377 ? -20.185 -18.511 11.387 1.00 97.94 377 GLU A C 1
ATOM 2963 O O . GLU A 1 377 ? -20.681 -19.627 11.243 1.00 97.94 377 GLU A O 1
ATOM 2968 N N . GLU A 1 378 ? -18.961 -18.214 10.934 1.00 98.38 378 GLU A N 1
ATOM 2969 C CA . GLU A 1 378 ? -18.086 -19.150 10.222 1.00 98.38 378 GLU A CA 1
ATOM 2970 C C . GLU A 1 378 ? -16.608 -18.796 10.458 1.00 98.38 378 GLU A C 1
ATOM 2972 O O . GLU A 1 378 ? -16.249 -17.624 10.587 1.00 98.38 378 GLU A O 1
ATOM 2977 N N . VAL A 1 379 ? -15.741 -19.811 10.498 1.00 98.25 379 VAL A N 1
ATOM 2978 C CA . VAL A 1 379 ? -14.287 -19.663 10.659 1.00 98.25 379 VAL A CA 1
ATOM 2979 C C . VAL A 1 379 ? -13.583 -20.493 9.595 1.00 98.25 379 VAL A C 1
ATOM 2981 O O . VAL A 1 379 ? -13.860 -21.684 9.447 1.00 98.25 379 VAL A O 1
ATOM 2984 N N . PHE A 1 380 ? -12.636 -19.884 8.889 1.00 98.06 380 PHE A N 1
ATOM 2985 C CA . PHE A 1 380 ? -11.760 -20.558 7.942 1.00 98.06 380 PHE A CA 1
ATOM 2986 C C . PHE A 1 380 ? -10.292 -20.341 8.324 1.00 98.06 380 PHE A C 1
ATOM 2988 O O . PHE A 1 380 ? -9.857 -19.219 8.579 1.00 98.06 380 PHE A O 1
ATOM 2995 N N . ILE A 1 381 ? -9.524 -21.432 8.353 1.00 96.81 381 ILE A N 1
ATOM 2996 C CA . ILE A 1 381 ? -8.094 -21.430 8.674 1.00 96.81 381 ILE A CA 1
ATOM 2997 C C . ILE A 1 381 ? -7.341 -21.951 7.454 1.00 96.81 381 ILE A C 1
ATOM 2999 O O . ILE A 1 381 ? -7.555 -23.085 7.019 1.00 96.81 381 ILE A O 1
ATOM 3003 N N . ALA A 1 382 ? -6.452 -21.127 6.908 1.00 94.75 382 ALA A N 1
ATOM 3004 C CA . ALA A 1 382 ? -5.612 -21.488 5.780 1.00 94.75 382 ALA A CA 1
ATOM 3005 C C . ALA A 1 382 ? -4.495 -22.444 6.251 1.00 94.75 382 ALA A C 1
ATOM 3007 O O . ALA A 1 382 ? -3.741 -22.081 7.156 1.00 94.75 382 ALA A O 1
ATOM 3008 N N . PRO A 1 383 ? -4.312 -23.635 5.640 1.00 87.19 383 PRO A N 1
ATOM 3009 C CA . PRO A 1 383 ? -3.362 -24.642 6.136 1.00 87.19 383 PRO A CA 1
ATOM 3010 C C . PRO A 1 383 ? -1.888 -24.210 6.237 1.00 87.19 383 PRO A C 1
ATOM 3012 O O . PRO A 1 383 ? -1.108 -24.903 6.883 1.00 87.19 383 PRO A O 1
ATOM 3015 N N . ALA A 1 384 ? -1.500 -23.107 5.585 1.00 83.88 384 ALA A N 1
ATOM 3016 C CA . ALA A 1 384 ? -0.112 -22.662 5.441 1.00 83.88 384 ALA A CA 1
ATOM 3017 C C . ALA A 1 384 ? 0.159 -21.201 5.875 1.00 83.88 384 ALA A C 1
ATOM 3019 O O . ALA A 1 384 ? 1.239 -20.692 5.584 1.00 83.88 384 ALA A O 1
ATOM 3020 N N . ARG A 1 385 ? -0.778 -20.512 6.554 1.00 86.50 385 ARG A N 1
ATOM 3021 C CA . ARG A 1 385 ? -0.541 -19.167 7.138 1.00 86.50 385 ARG A CA 1
ATOM 3022 C C . ARG A 1 385 ? -0.452 -19.231 8.673 1.00 86.50 385 ARG A C 1
ATOM 3024 O O . ARG A 1 385 ? -1.052 -20.117 9.282 1.00 86.50 385 ARG A O 1
ATOM 3031 N N . ASP A 1 386 ? 0.280 -18.302 9.302 1.00 90.38 386 ASP A N 1
ATOM 3032 C CA . ASP A 1 386 ? 0.334 -18.179 10.774 1.00 90.38 386 ASP A CA 1
ATOM 3033 C C . ASP A 1 386 ? -1.089 -17.886 11.293 1.00 90.38 386 ASP A C 1
ATOM 3035 O O . ASP A 1 386 ? -1.693 -16.913 10.848 1.00 90.38 386 ASP A O 1
ATOM 3039 N N . PRO A 1 387 ? -1.668 -18.693 12.205 1.00 92.50 387 PRO A N 1
ATOM 3040 C CA . PRO A 1 387 ? -3.010 -18.452 12.746 1.00 92.50 387 PRO A CA 1
ATOM 3041 C C . PRO A 1 387 ? -3.184 -17.090 13.438 1.00 92.50 387 PRO A C 1
ATOM 3043 O O . PRO A 1 387 ? -4.318 -16.660 13.654 1.00 92.50 387 PRO A O 1
ATOM 3046 N N . SER A 1 388 ? -2.082 -16.444 13.828 1.00 92.19 388 SER A N 1
ATOM 3047 C CA . SER A 1 388 ? -2.069 -15.098 14.413 1.00 92.19 388 SER A CA 1
ATOM 3048 C C . SER A 1 388 ? -2.276 -13.992 13.374 1.00 92.19 388 SER A C 1
ATOM 3050 O O . SER A 1 388 ? -2.636 -12.884 13.757 1.00 92.19 388 SER A O 1
ATOM 3052 N N . ASP A 1 389 ? -2.077 -14.285 12.088 1.00 93.88 389 ASP A N 1
ATOM 3053 C CA . ASP A 1 389 ? -2.297 -13.356 10.982 1.00 93.88 389 ASP A CA 1
ATOM 3054 C C . ASP A 1 389 ? -3.649 -13.706 10.333 1.00 93.88 389 ASP A C 1
ATOM 3056 O O . ASP A 1 389 ? -3.776 -14.731 9.648 1.00 93.88 389 ASP A O 1
ATOM 3060 N N . PHE A 1 390 ? -4.694 -12.922 10.628 1.00 96.31 390 PHE A N 1
ATOM 3061 C CA . PHE A 1 390 ? -6.072 -13.220 10.223 1.00 96.31 390 PHE A CA 1
ATOM 3062 C C . PHE A 1 390 ? -6.979 -11.991 10.080 1.00 96.31 390 PHE A C 1
ATOM 3064 O O . PHE A 1 390 ? -6.758 -10.941 10.677 1.00 96.31 390 PHE A O 1
ATOM 3071 N N . ASP A 1 391 ? -8.045 -12.159 9.302 1.00 98.00 391 ASP A N 1
ATOM 3072 C CA . ASP A 1 391 ? -9.080 -11.154 9.083 1.00 98.00 391 ASP A CA 1
ATOM 3073 C C . ASP A 1 391 ? -10.359 -11.502 9.871 1.00 98.00 391 ASP A C 1
ATOM 3075 O O . ASP A 1 391 ? -10.798 -12.653 9.904 1.00 98.00 391 ASP A O 1
ATOM 3079 N N . PHE A 1 392 ? -11.018 -10.515 10.473 1.00 98.06 392 PHE A N 1
ATOM 3080 C CA . PHE A 1 392 ? -12.329 -10.679 11.115 1.00 98.06 392 PHE A CA 1
ATOM 3081 C C . PHE A 1 392 ? -13.326 -9.697 10.488 1.00 98.06 392 PHE A C 1
ATOM 3083 O O . PHE A 1 392 ? -13.147 -8.481 10.570 1.00 98.06 392 PHE A O 1
ATOM 3090 N N . VAL A 1 393 ? -14.360 -10.212 9.815 1.00 98.50 393 VAL A N 1
ATOM 3091 C CA . VAL A 1 393 ? -15.200 -9.444 8.878 1.00 98.50 393 VAL A CA 1
ATOM 3092 C C . VAL A 1 393 ? -16.686 -9.477 9.228 1.00 98.50 393 VAL A C 1
ATOM 3094 O O . VAL A 1 393 ? -17.200 -10.475 9.729 1.00 98.50 393 VAL A O 1
ATOM 3097 N N . THR A 1 394 ? -17.412 -8.402 8.905 1.00 97.81 394 THR A N 1
ATOM 3098 C CA . THR A 1 394 ? -18.871 -8.311 9.130 1.00 97.81 394 THR A CA 1
ATOM 3099 C C . THR A 1 394 ? -19.730 -8.754 7.942 1.00 97.81 394 THR A C 1
ATOM 3101 O O . THR A 1 394 ? -20.949 -8.850 8.083 1.00 97.81 394 THR A O 1
ATOM 3104 N N . GLU A 1 395 ? -19.137 -9.035 6.776 1.00 96.94 395 GLU A N 1
ATOM 3105 C CA . GLU A 1 395 ? -19.857 -9.329 5.528 1.00 96.94 395 GLU A CA 1
ATOM 3106 C C . GLU A 1 395 ? -19.394 -10.631 4.856 1.00 96.94 395 GLU A C 1
ATOM 3108 O O . GLU A 1 395 ? -18.223 -10.788 4.504 1.00 96.94 395 GLU A O 1
ATOM 3113 N N . ARG A 1 396 ? -20.345 -11.535 4.571 1.00 97.69 396 ARG A N 1
ATOM 3114 C CA . ARG A 1 396 ? -20.083 -12.822 3.903 1.00 97.69 396 ARG A CA 1
ATOM 3115 C C . ARG A 1 396 ? -19.393 -12.704 2.527 1.00 97.69 396 ARG A C 1
ATOM 3117 O O . ARG A 1 396 ? -18.473 -13.479 2.293 1.00 97.69 396 ARG A O 1
ATOM 3124 N N . PRO A 1 397 ? -19.727 -11.748 1.632 1.00 97.44 397 PRO A N 1
ATOM 3125 C CA . PRO A 1 397 ? -18.985 -11.579 0.377 1.00 97.44 397 PRO A CA 1
ATOM 3126 C C . PRO A 1 397 ? -17.486 -11.302 0.568 1.00 97.44 397 PRO A C 1
ATOM 3128 O O . PRO A 1 397 ? -16.679 -11.759 -0.235 1.00 97.44 397 PRO A O 1
ATOM 3131 N N . VAL A 1 398 ? -17.107 -10.594 1.640 1.00 97.56 398 VAL A N 1
ATOM 3132 C CA . VAL A 1 398 ? -15.698 -10.336 1.980 1.00 97.56 398 VAL A CA 1
ATOM 3133 C C . VAL A 1 398 ? -15.048 -11.606 2.541 1.00 97.56 398 VAL A C 1
ATOM 3135 O O . VAL A 1 398 ? -13.948 -11.957 2.119 1.00 97.56 398 VAL A O 1
ATOM 3138 N N . PHE A 1 399 ? -15.753 -12.338 3.414 1.00 98.44 399 PHE A N 1
ATOM 3139 C CA . PHE A 1 399 ? -15.306 -13.628 3.957 1.00 98.44 399 PHE A CA 1
ATOM 3140 C C . PHE A 1 399 ? -14.947 -14.629 2.847 1.00 98.44 399 PHE A C 1
ATOM 3142 O O . PHE A 1 399 ? -13.819 -15.118 2.811 1.00 98.44 399 PHE A O 1
ATOM 3149 N N . GLU A 1 400 ? -15.858 -14.893 1.901 1.00 98.31 400 GLU A N 1
ATOM 3150 C CA . GLU A 1 400 ? -15.603 -15.875 0.832 1.00 98.31 400 GLU A CA 1
ATOM 3151 C C . GLU A 1 400 ? -14.467 -15.424 -0.108 1.00 98.31 400 GLU A C 1
ATOM 3153 O O . GLU A 1 400 ? -13.677 -16.248 -0.572 1.00 98.31 400 GLU A O 1
ATOM 3158 N N . ALA A 1 401 ? -14.337 -14.117 -0.363 1.00 97.06 401 ALA A N 1
ATOM 3159 C CA . ALA A 1 401 ? -13.302 -13.565 -1.238 1.00 97.06 401 ALA A CA 1
ATOM 3160 C C . ALA A 1 401 ? -11.886 -13.602 -0.624 1.00 97.06 401 ALA A C 1
ATOM 3162 O O . ALA A 1 401 ? -10.911 -13.773 -1.365 1.00 97.06 401 ALA A O 1
ATOM 3163 N N . LEU A 1 402 ? -11.768 -13.476 0.705 1.00 97.31 402 LEU A N 1
ATOM 3164 C CA . LEU A 1 402 ? -10.519 -13.656 1.462 1.00 97.31 402 LEU A CA 1
ATOM 3165 C C . LEU A 1 402 ? -10.182 -15.145 1.647 1.00 97.31 402 LEU A C 1
ATOM 3167 O O . LEU A 1 402 ? -9.046 -15.565 1.419 1.00 97.31 402 LEU A O 1
ATOM 3171 N N . ARG A 1 403 ? -11.186 -15.976 1.956 1.00 97.06 403 ARG A N 1
ATOM 3172 C CA . ARG A 1 403 ? -11.081 -17.446 1.984 1.00 97.06 403 ARG A CA 1
ATOM 3173 C C . ARG A 1 403 ? -10.552 -17.996 0.659 1.00 97.06 403 ARG A C 1
ATOM 3175 O O . ARG A 1 403 ? -9.617 -18.793 0.658 1.00 97.06 403 ARG A O 1
ATOM 3182 N N . GLY A 1 404 ? -11.094 -17.532 -0.470 1.00 95.44 404 GLY A N 1
ATOM 3183 C CA . GLY A 1 404 ? -10.640 -17.908 -1.816 1.00 95.44 404 GLY A CA 1
ATOM 3184 C C . GLY A 1 404 ? -9.193 -17.501 -2.133 1.00 95.44 404 GLY A C 1
ATOM 3185 O O . GLY A 1 404 ? -8.568 -18.105 -3.000 1.00 95.44 404 GLY A O 1
ATOM 3186 N N . ARG A 1 405 ? -8.639 -16.526 -1.399 1.00 93.44 405 ARG A N 1
ATOM 3187 C CA . ARG A 1 405 ? -7.227 -16.095 -1.444 1.00 93.44 405 ARG A CA 1
ATOM 3188 C C . ARG A 1 405 ? -6.346 -16.775 -0.382 1.00 93.44 405 ARG A C 1
ATOM 3190 O O . ARG A 1 405 ? -5.167 -16.448 -0.248 1.00 93.44 405 ARG A O 1
ATOM 3197 N N . GLY A 1 406 ? -6.891 -17.720 0.387 1.00 94.75 406 GLY A N 1
ATOM 3198 C CA . GLY A 1 406 ? -6.149 -18.448 1.417 1.00 94.75 406 GLY A CA 1
ATOM 3199 C C . GLY A 1 406 ? -5.739 -17.584 2.613 1.00 94.75 406 GLY A C 1
ATOM 3200 O O . GLY A 1 406 ? -4.643 -17.770 3.144 1.00 94.75 406 GLY A O 1
ATOM 3201 N N . HIS A 1 407 ? -6.580 -16.630 3.018 1.00 96.31 407 HIS A N 1
ATOM 3202 C CA . HIS A 1 407 ? -6.455 -15.943 4.307 1.00 96.31 407 HIS A CA 1
ATOM 3203 C C . HIS A 1 407 ? -7.001 -16.822 5.438 1.00 96.31 407 HIS A C 1
ATOM 3205 O O . HIS A 1 407 ? -7.900 -17.632 5.217 1.00 96.31 407 HIS A O 1
ATOM 3211 N N . ASN A 1 408 ? -6.510 -16.625 6.661 1.00 97.69 408 ASN A N 1
ATOM 3212 C CA . ASN A 1 408 ? -7.272 -16.994 7.852 1.00 97.69 408 ASN A CA 1
ATOM 3213 C C . ASN A 1 408 ? -8.382 -15.954 8.024 1.00 97.69 408 ASN A C 1
ATOM 3215 O O . ASN A 1 408 ? -8.077 -14.764 8.040 1.00 97.69 408 ASN A O 1
ATOM 3219 N N . VAL A 1 409 ? -9.646 -16.362 8.131 1.00 98.44 409 VAL A N 1
ATOM 3220 C CA . VAL A 1 409 ? -10.755 -15.402 8.192 1.00 98.44 409 VAL A CA 1
ATOM 3221 C C . VAL A 1 409 ? -11.915 -15.882 9.065 1.00 98.44 409 VAL A C 1
ATOM 3223 O O . VAL A 1 409 ? -12.267 -17.063 9.073 1.00 98.44 409 VAL A O 1
ATOM 3226 N N . VAL A 1 410 ? -12.517 -14.950 9.802 1.00 98.56 410 VAL A N 1
ATOM 3227 C CA . VAL A 1 410 ? -13.695 -15.147 10.658 1.00 98.56 410 VAL A CA 1
ATOM 3228 C C . VAL A 1 410 ? -14.832 -14.258 10.164 1.00 98.56 410 VAL A C 1
ATOM 3230 O O . VAL A 1 410 ? -14.639 -13.057 9.982 1.00 98.56 410 VAL A O 1
ATOM 3233 N N . LEU A 1 411 ? -16.024 -14.823 9.980 1.00 98.69 411 LEU A N 1
ATOM 3234 C CA . LEU A 1 411 ? -17.253 -14.064 9.749 1.00 98.69 411 LEU A CA 1
ATOM 3235 C C . LEU A 1 411 ? -17.959 -13.828 11.089 1.00 98.69 411 LEU A C 1
ATOM 3237 O O . LEU A 1 411 ? -18.347 -14.791 11.746 1.00 98.69 411 LEU A O 1
ATOM 3241 N N . GLN A 1 412 ? -18.159 -12.569 11.479 1.00 98.56 412 GLN A N 1
ATOM 3242 C CA . GLN A 1 412 ? -18.914 -12.194 12.682 1.00 98.56 412 GLN A CA 1
ATOM 3243 C C . GLN A 1 412 ? -20.392 -12.612 12.554 1.00 98.56 412 GLN A C 1
ATOM 3245 O O . GLN A 1 412 ? -21.063 -12.188 11.609 1.00 98.56 412 GLN A O 1
ATOM 3250 N N . ASP A 1 413 ? -20.948 -13.340 13.534 1.00 97.94 413 ASP A N 1
ATOM 3251 C CA . ASP A 1 413 ? -22.409 -13.476 13.651 1.00 97.94 413 ASP A CA 1
ATOM 3252 C C . ASP A 1 413 ? -22.969 -12.147 14.176 1.00 97.94 413 ASP A C 1
ATOM 3254 O O . ASP A 1 413 ? -23.121 -11.928 15.377 1.00 97.94 413 ASP A O 1
ATOM 3258 N N . ASN A 1 414 ? -23.310 -11.240 13.258 1.00 96.62 414 ASN A N 1
ATOM 3259 C CA . ASN A 1 414 ? -23.868 -9.920 13.575 1.00 96.62 414 ASN A CA 1
ATOM 3260 C C . ASN A 1 414 ? -25.168 -9.960 14.416 1.00 96.62 414 ASN A C 1
ATOM 3262 O O . ASN A 1 414 ? -25.635 -8.907 14.852 1.00 96.62 414 ASN A O 1
ATOM 3266 N N . ARG A 1 415 ? -25.794 -11.132 14.612 1.00 95.38 415 ARG A N 1
ATOM 3267 C CA . ARG A 1 415 ? -27.001 -11.315 15.436 1.00 95.38 415 ARG A CA 1
ATOM 3268 C C . ARG A 1 415 ? -26.681 -11.803 16.849 1.00 95.38 415 ARG A C 1
ATOM 3270 O O . ARG A 1 415 ? -27.482 -11.546 17.745 1.00 95.38 415 ARG A O 1
ATOM 3277 N N . ARG A 1 416 ? -25.569 -12.524 17.038 1.00 95.94 416 ARG A N 1
ATOM 3278 C CA . ARG A 1 416 ? -25.186 -13.157 18.317 1.00 95.94 416 ARG A CA 1
ATOM 3279 C C . ARG A 1 416 ? -23.932 -12.585 18.966 1.00 95.94 416 ARG A C 1
ATOM 3281 O O . ARG A 1 416 ? -23.776 -12.796 20.164 1.00 95.94 416 ARG A O 1
ATOM 3288 N N . VAL A 1 417 ? -23.101 -11.863 18.209 1.00 96.81 417 VAL A N 1
ATOM 3289 C CA . VAL A 1 417 ? -21.845 -11.277 18.689 1.00 96.81 417 VAL A CA 1
ATOM 3290 C C . VAL A 1 417 ? -22.030 -10.554 20.021 1.00 96.81 417 VAL A C 1
ATOM 3292 O O . VAL A 1 417 ? -22.941 -9.737 20.208 1.00 96.81 417 VAL A O 1
ATOM 3295 N N . THR A 1 418 ? -21.147 -10.885 20.954 1.00 97.12 418 THR A N 1
ATOM 3296 C CA . THR A 1 418 ? -21.116 -10.341 22.301 1.00 97.12 418 THR A CA 1
ATOM 3297 C C . THR A 1 418 ? -20.937 -8.830 22.242 1.00 97.12 418 THR A C 1
ATOM 3299 O O . THR A 1 418 ? -19.996 -8.316 21.647 1.00 97.12 418 THR A O 1
ATOM 3302 N N . ASP A 1 419 ? -21.843 -8.092 22.886 1.00 97.75 419 ASP A N 1
ATOM 3303 C CA . ASP A 1 419 ? -21.723 -6.638 22.994 1.00 97.75 419 ASP A CA 1
ATOM 3304 C C . ASP A 1 419 ? -20.619 -6.269 23.990 1.00 97.75 419 ASP A C 1
ATOM 3306 O O . ASP A 1 419 ? -20.855 -6.179 25.200 1.00 97.75 419 ASP A O 1
ATOM 3310 N N . ASP A 1 420 ? -19.420 -6.111 23.439 1.00 96.81 420 ASP A N 1
ATOM 3311 C CA . ASP A 1 420 ? -18.168 -5.757 24.103 1.00 96.81 420 ASP A CA 1
ATOM 3312 C C . ASP A 1 420 ? -17.744 -4.293 23.850 1.00 96.81 420 ASP A C 1
ATOM 3314 O O . ASP A 1 420 ? -16.698 -3.854 24.326 1.00 96.81 420 ASP A O 1
ATOM 3318 N N . GLY A 1 421 ? -18.547 -3.527 23.101 1.00 98.12 421 GLY A N 1
ATOM 3319 C CA . GLY A 1 421 ? -18.264 -2.136 22.732 1.00 98.12 421 GLY A CA 1
ATOM 3320 C C . GLY A 1 421 ? -17.267 -1.918 21.598 1.00 98.12 421 GLY A C 1
ATOM 3321 O O . GLY A 1 421 ? -16.862 -0.774 21.391 1.00 98.12 421 GLY A O 1
ATOM 3322 N N . SER A 1 422 ? -16.858 -2.962 20.880 1.00 98.19 422 SER A N 1
ATOM 3323 C CA . SER A 1 422 ? -15.932 -2.842 19.750 1.00 98.19 422 SER A CA 1
ATOM 3324 C C . SER A 1 422 ? -16.505 -2.105 18.544 1.00 98.19 422 SER A C 1
ATOM 3326 O O . SER A 1 422 ? -17.720 -2.028 18.315 1.00 98.19 422 SER A O 1
ATOM 3328 N N . LEU A 1 423 ? -15.595 -1.597 17.709 1.00 98.00 423 LEU A N 1
ATOM 3329 C CA . LEU A 1 423 ? -15.950 -0.983 16.434 1.00 98.00 423 LEU A CA 1
ATOM 3330 C C . LEU A 1 423 ? -16.577 -2.003 15.460 1.00 98.00 423 LEU A C 1
ATOM 3332 O O . LEU A 1 423 ? -17.386 -1.606 14.618 1.00 98.00 423 LEU A O 1
ATOM 3336 N N . SER A 1 424 ? -16.294 -3.307 15.609 1.00 98.06 424 SER A N 1
ATOM 3337 C CA . SER A 1 424 ? -16.940 -4.377 14.830 1.00 98.06 424 SER A CA 1
ATOM 3338 C C . SER A 1 424 ? -18.400 -4.598 15.238 1.00 98.06 424 SER A C 1
ATOM 3340 O O . SER A 1 424 ? -19.257 -4.762 14.365 1.00 98.06 424 SER A O 1
ATOM 3342 N N . VAL A 1 425 ? -18.716 -4.528 16.538 1.00 98.25 425 VAL A N 1
ATOM 3343 C CA . VAL A 1 425 ? -20.097 -4.567 17.051 1.00 98.25 425 VAL A CA 1
ATOM 3344 C C . VAL A 1 425 ? -20.875 -3.336 16.584 1.00 98.25 425 VAL A C 1
ATOM 3346 O O . VAL A 1 425 ? -22.004 -3.468 16.104 1.00 98.25 425 VAL A O 1
ATOM 3349 N N . TYR A 1 426 ? -20.273 -2.144 16.657 1.00 97.88 426 TYR A N 1
ATOM 3350 C CA . TYR A 1 426 ? -20.877 -0.913 16.136 1.00 97.88 426 TYR A CA 1
ATOM 3351 C C . TYR A 1 426 ? -21.163 -1.013 14.630 1.00 97.88 426 TYR A C 1
ATOM 3353 O O . TYR A 1 426 ? -22.305 -0.825 14.204 1.00 97.88 426 TYR A O 1
ATOM 3361 N N . CYS A 1 427 ? -20.160 -1.368 13.821 1.00 97.81 427 CYS A N 1
ATOM 3362 C CA . CYS A 1 427 ? -20.313 -1.475 12.370 1.00 97.81 427 CYS A CA 1
ATOM 3363 C C . CYS A 1 427 ? -21.292 -2.584 11.964 1.00 97.81 427 CYS A C 1
ATOM 3365 O O . CYS A 1 427 ? -22.133 -2.354 11.095 1.00 97.81 427 CYS A O 1
ATOM 3367 N N . GLY A 1 428 ? -21.250 -3.749 12.618 1.00 96.69 428 GLY A N 1
ATOM 3368 C CA . GLY A 1 428 ? -22.180 -4.856 12.374 1.00 96.69 428 GLY A CA 1
ATOM 3369 C C . GLY A 1 428 ? -23.638 -4.454 12.616 1.00 96.69 428 GLY A C 1
ATOM 3370 O O . GLY A 1 428 ? -24.497 -4.669 11.759 1.00 96.69 428 GLY A O 1
ATOM 3371 N N . ARG A 1 429 ? -23.914 -3.761 13.731 1.00 95.81 429 ARG A N 1
ATOM 3372 C CA . ARG A 1 429 ? -25.243 -3.199 14.042 1.00 95.81 429 ARG A CA 1
ATOM 3373 C C . ARG A 1 429 ? -25.674 -2.122 13.049 1.00 95.81 429 ARG A C 1
ATOM 3375 O O . ARG A 1 429 ? -26.822 -2.121 12.606 1.00 95.81 429 ARG A O 1
ATOM 3382 N N . ALA A 1 430 ? -24.755 -1.238 12.665 1.00 95.12 430 ALA A N 1
ATOM 3383 C CA . ALA A 1 430 ? -24.987 -0.178 11.686 1.00 95.12 430 ALA A CA 1
ATOM 3384 C C . ALA A 1 430 ? -25.025 -0.673 10.221 1.00 95.12 430 ALA A C 1
ATOM 3386 O O . ALA A 1 430 ? -25.212 0.139 9.313 1.00 95.12 430 ALA A O 1
ATOM 3387 N N . LYS A 1 431 ? -24.856 -1.986 9.982 1.00 95.31 431 LYS A N 1
ATOM 3388 C CA . LYS A 1 431 ? -24.747 -2.616 8.651 1.00 95.31 431 LYS A CA 1
ATOM 3389 C C . LYS A 1 431 ? -23.688 -1.941 7.772 1.00 95.31 431 LYS A C 1
ATOM 3391 O O . LYS A 1 431 ? -23.923 -1.641 6.602 1.00 95.31 431 LYS A O 1
ATOM 3396 N N . LYS A 1 432 ? -22.530 -1.662 8.367 1.00 95.12 432 LYS A N 1
ATOM 3397 C CA . LYS A 1 432 ? -21.353 -1.107 7.700 1.00 95.12 432 LYS A CA 1
ATOM 3398 C C . LYS A 1 432 ? -20.329 -2.207 7.475 1.00 95.12 432 LYS A C 1
ATOM 3400 O O . LYS A 1 432 ? -20.060 -3.011 8.373 1.00 95.12 432 LYS A O 1
ATOM 3405 N N . ARG A 1 433 ? -19.733 -2.200 6.284 1.00 97.25 433 ARG A N 1
ATOM 3406 C CA . ARG A 1 433 ? -18.624 -3.083 5.943 1.00 97.25 433 ARG A CA 1
ATOM 3407 C C . ARG A 1 433 ? -17.444 -2.788 6.855 1.00 97.25 433 ARG A C 1
ATOM 3409 O O . ARG A 1 433 ? -16.880 -1.695 6.805 1.00 97.25 433 ARG A O 1
ATOM 3416 N N . TYR A 1 434 ? -17.083 -3.772 7.661 1.00 98.25 434 TYR A N 1
ATOM 3417 C CA . TYR A 1 434 ? -15.980 -3.693 8.598 1.00 98.25 434 TYR A CA 1
ATOM 3418 C C . TYR A 1 434 ? -15.105 -4.933 8.476 1.00 98.25 434 TYR A C 1
ATOM 3420 O O . TYR A 1 434 ? -15.606 -6.055 8.352 1.00 98.25 434 TYR A 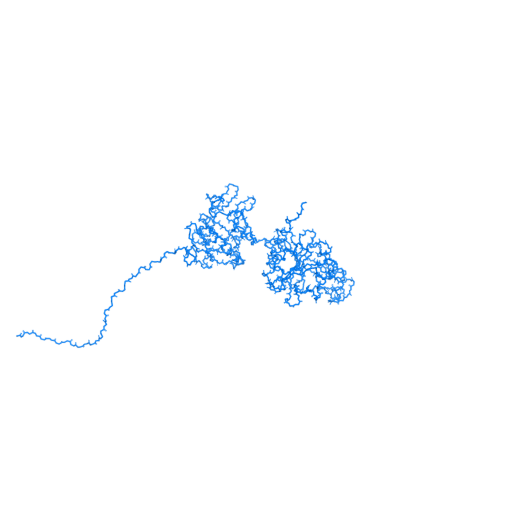O 1
ATOM 3428 N N . ILE A 1 435 ? -13.800 -4.698 8.524 1.00 98.44 435 ILE A N 1
ATOM 3429 C CA . ILE A 1 435 ? -12.748 -5.701 8.573 1.00 98.44 435 ILE A CA 1
ATOM 3430 C C . ILE A 1 435 ? -11.802 -5.293 9.700 1.00 98.44 435 ILE A C 1
ATOM 3432 O O . ILE A 1 435 ? -11.359 -4.151 9.743 1.00 98.44 435 ILE A O 1
ATOM 3436 N N . ASN A 1 436 ? -11.486 -6.209 10.604 1.00 97.44 436 ASN A N 1
ATOM 3437 C CA . ASN A 1 436 ? -10.303 -6.123 11.452 1.00 97.44 436 ASN A CA 1
ATOM 3438 C C . ASN A 1 436 ? -9.195 -6.959 10.797 1.00 97.44 436 ASN A C 1
ATOM 3440 O O . ASN A 1 436 ? -9.449 -8.112 10.452 1.00 97.44 436 ASN A O 1
ATOM 3444 N N . VAL A 1 437 ? -8.012 -6.370 10.621 1.00 97.12 437 VAL A N 1
ATOM 3445 C CA . VAL A 1 437 ? -6.809 -7.030 10.104 1.00 97.12 437 VAL A CA 1
ATOM 3446 C C . VAL A 1 437 ? -5.816 -7.199 11.248 1.00 97.12 437 VAL A C 1
ATOM 3448 O O . VAL A 1 437 ? -5.064 -6.279 11.589 1.00 97.12 437 VAL A O 1
ATOM 3451 N N . GLU A 1 438 ? -5.811 -8.397 11.821 1.00 94.50 438 GLU A N 1
ATOM 3452 C CA . GLU A 1 438 ? -4.909 -8.808 12.888 1.00 94.50 438 GLU A CA 1
ATOM 3453 C C . GLU A 1 438 ? -3.627 -9.372 12.280 1.00 94.50 438 GLU A C 1
ATOM 3455 O O . GLU A 1 438 ? -3.669 -10.350 11.535 1.00 94.50 438 GLU A O 1
ATOM 3460 N N . ALA A 1 439 ? -2.480 -8.791 12.628 1.00 91.44 439 ALA A N 1
ATOM 3461 C CA . ALA A 1 439 ? -1.179 -9.389 12.342 1.00 91.44 439 ALA A CA 1
ATOM 3462 C C . ALA A 1 439 ? -0.320 -9.422 13.600 1.00 91.44 439 ALA A C 1
ATOM 3464 O O . ALA A 1 439 ? -0.357 -8.511 14.429 1.00 91.44 439 ALA A O 1
ATOM 3465 N N . LYS A 1 440 ? 0.492 -10.456 13.754 1.00 86.50 440 LYS A N 1
ATOM 3466 C CA . LYS A 1 440 ? 1.379 -10.603 14.906 1.00 86.50 440 LYS A CA 1
ATOM 3467 C C . LYS A 1 440 ? 2.407 -9.470 14.973 1.00 86.50 440 LYS A C 1
ATOM 3469 O O . LYS A 1 440 ? 2.928 -9.016 13.956 1.00 86.50 440 LYS A O 1
ATOM 3474 N N . HIS A 1 441 ? 2.718 -9.004 16.181 1.00 81.31 441 HIS A N 1
ATOM 3475 C CA . HIS A 1 441 ? 3.660 -7.897 16.378 1.00 81.31 441 HIS A CA 1
ATOM 3476 C C . HIS A 1 441 ? 5.007 -8.163 15.670 1.00 81.31 441 HIS A C 1
ATOM 3478 O O . HIS A 1 441 ? 5.612 -9.224 15.837 1.00 81.31 441 HIS A O 1
ATOM 3484 N N . GLY A 1 442 ? 5.461 -7.201 14.858 1.00 77.69 442 GLY A N 1
ATOM 3485 C CA . GLY A 1 442 ? 6.643 -7.323 13.995 1.00 77.69 442 GLY A CA 1
ATOM 3486 C C . GLY A 1 442 ? 6.400 -7.914 12.594 1.00 77.69 442 GLY A C 1
ATOM 3487 O O . GLY A 1 442 ? 7.300 -7.841 11.760 1.00 77.69 442 GLY A O 1
ATOM 3488 N N . HIS A 1 443 ? 5.212 -8.443 12.273 1.00 84.81 443 HIS A N 1
ATOM 3489 C CA . HIS A 1 443 ? 4.871 -8.976 10.940 1.00 84.81 443 HIS A CA 1
ATOM 3490 C C . HIS A 1 443 ? 4.473 -7.867 9.931 1.00 84.81 443 HIS A C 1
ATOM 3492 O O . HIS A 1 443 ? 3.483 -7.988 9.211 1.00 84.81 443 HIS A O 1
ATOM 3498 N N . LEU A 1 444 ? 5.249 -6.775 9.847 1.00 84.50 444 LEU A N 1
ATOM 3499 C CA . LEU A 1 444 ? 4.941 -5.613 8.993 1.00 84.50 444 LEU A CA 1
ATOM 3500 C C . LEU A 1 444 ? 4.679 -5.997 7.525 1.00 84.50 444 LEU A C 1
ATOM 3502 O O . LEU A 1 444 ? 3.698 -5.558 6.929 1.00 84.50 444 LEU A O 1
ATOM 3506 N N . SER A 1 445 ? 5.554 -6.817 6.938 1.00 80.31 445 SER A N 1
ATOM 3507 C CA . SER A 1 445 ? 5.472 -7.209 5.526 1.00 80.31 445 SER A CA 1
ATOM 3508 C C . SER A 1 445 ? 4.235 -8.055 5.215 1.00 80.31 445 SER A C 1
ATOM 3510 O O . SER A 1 445 ? 3.597 -7.833 4.185 1.00 80.31 445 SER A O 1
ATOM 3512 N N . GLU A 1 446 ? 3.860 -8.979 6.105 1.00 88.06 446 GLU A N 1
ATOM 3513 C CA . GLU A 1 446 ? 2.647 -9.787 5.933 1.00 88.06 446 GLU A CA 1
ATOM 3514 C C . GLU A 1 446 ? 1.391 -8.933 6.153 1.00 88.06 446 GLU A C 1
ATOM 3516 O O . GLU A 1 446 ? 0.467 -9.034 5.354 1.00 88.06 446 GLU A O 1
ATOM 3521 N N . GLN A 1 447 ? 1.372 -8.002 7.119 1.00 92.50 447 GLN A N 1
ATOM 3522 C CA . GLN A 1 447 ? 0.229 -7.096 7.304 1.00 92.50 447 GLN A CA 1
ATOM 3523 C C . GLN A 1 447 ? 0.033 -6.159 6.100 1.00 92.50 447 GLN A C 1
ATOM 3525 O O . GLN A 1 447 ? -1.089 -5.990 5.624 1.00 92.50 447 GLN A O 1
ATOM 3530 N N . VAL A 1 448 ? 1.113 -5.602 5.535 1.00 87.75 448 VAL A N 1
ATOM 3531 C CA . VAL A 1 448 ? 1.052 -4.821 4.284 1.00 87.75 448 VAL A CA 1
ATOM 3532 C C . VAL A 1 448 ? 0.521 -5.674 3.126 1.00 87.75 448 VAL A C 1
ATOM 3534 O O . VAL A 1 448 ? -0.293 -5.190 2.339 1.00 87.75 448 VAL A O 1
ATOM 3537 N N . LYS A 1 449 ? 0.932 -6.944 3.022 1.00 86.88 449 LYS A N 1
ATOM 3538 C CA . LYS A 1 449 ? 0.422 -7.883 2.013 1.00 86.88 449 LYS A CA 1
ATOM 3539 C C . LYS A 1 449 ? -1.065 -8.199 2.211 1.00 86.88 449 LYS A C 1
ATOM 3541 O O . LYS A 1 449 ? -1.814 -8.072 1.247 1.00 86.88 449 LYS A O 1
ATOM 3546 N N . MET A 1 450 ? -1.506 -8.522 3.429 1.00 93.88 450 MET A N 1
ATOM 3547 C CA . MET A 1 450 ? -2.922 -8.751 3.755 1.00 93.88 450 MET A CA 1
ATOM 3548 C C . MET A 1 450 ? -3.783 -7.543 3.373 1.00 93.88 450 MET A C 1
ATOM 3550 O O . MET A 1 450 ? -4.823 -7.704 2.741 1.00 93.88 450 MET A O 1
ATOM 3554 N N . LEU A 1 451 ? -3.321 -6.326 3.677 1.00 94.00 451 LEU A N 1
ATOM 3555 C CA . LEU A 1 451 ? -4.017 -5.086 3.326 1.00 94.00 451 LEU A CA 1
ATOM 3556 C C . LEU A 1 451 ? -4.062 -4.819 1.810 1.00 94.00 451 LEU A C 1
ATOM 3558 O O . LEU A 1 451 ? -5.052 -4.269 1.326 1.00 94.00 451 LEU A O 1
ATOM 3562 N N . HIS A 1 452 ? -3.043 -5.226 1.041 1.00 87.12 452 HIS A N 1
ATOM 3563 C CA . HIS A 1 452 ? -3.104 -5.196 -0.431 1.00 87.12 452 HIS A CA 1
ATOM 3564 C C . HIS A 1 452 ? -4.103 -6.219 -0.978 1.00 87.12 452 HIS A C 1
ATOM 3566 O O . HIS A 1 452 ? -4.959 -5.847 -1.779 1.00 87.12 452 HIS A O 1
ATOM 3572 N N . GLU A 1 453 ? -4.038 -7.469 -0.506 1.00 90.12 453 GLU A N 1
ATOM 3573 C CA . GLU A 1 453 ? -4.942 -8.561 -0.903 1.00 90.12 453 GLU A CA 1
ATOM 3574 C C . GLU A 1 453 ? -6.413 -8.204 -0.574 1.00 90.12 453 GLU A C 1
ATOM 3576 O O . GLU A 1 453 ? -7.301 -8.376 -1.414 1.00 90.12 453 GLU A O 1
ATOM 3581 N N . LEU A 1 454 ? -6.666 -7.589 0.589 1.00 94.62 454 LEU A N 1
ATOM 3582 C CA . LEU A 1 454 ? -7.958 -7.011 0.981 1.00 94.62 454 LEU A CA 1
ATOM 3583 C C . LEU A 1 454 ? -8.362 -5.817 0.098 1.00 94.62 454 LEU A C 1
ATOM 3585 O O . LEU A 1 454 ? -9.528 -5.685 -0.276 1.00 94.62 454 LEU A O 1
ATOM 3589 N N . GLY A 1 455 ? -7.417 -4.951 -0.272 1.00 90.31 455 GLY A N 1
ATOM 3590 C CA . GLY A 1 455 ? -7.656 -3.845 -1.199 1.00 90.31 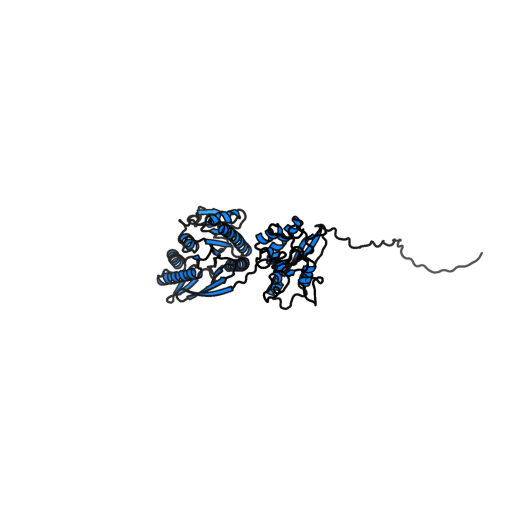455 GLY A CA 1
ATOM 3591 C C . GLY A 1 455 ? -8.150 -4.315 -2.573 1.00 90.31 455 GLY A C 1
ATOM 3592 O O . GLY A 1 455 ? -9.029 -3.675 -3.154 1.00 90.31 455 GLY A O 1
ATOM 3593 N N . ASP A 1 456 ? -7.641 -5.445 -3.072 1.00 86.38 456 ASP A N 1
ATOM 3594 C CA . ASP A 1 456 ? -8.143 -6.095 -4.290 1.00 86.38 456 ASP A CA 1
ATOM 3595 C C . ASP A 1 456 ? -9.543 -6.687 -4.100 1.00 86.38 456 ASP A C 1
ATOM 3597 O O . ASP A 1 456 ? -10.430 -6.392 -4.903 1.00 86.38 456 ASP A O 1
ATOM 3601 N N . VAL A 1 457 ? -9.781 -7.429 -3.008 1.00 93.00 457 VAL A N 1
ATOM 3602 C CA . VAL A 1 457 ? -11.118 -7.945 -2.641 1.00 93.00 457 VAL A CA 1
ATOM 3603 C C . VAL A 1 457 ? -12.163 -6.827 -2.656 1.00 93.00 457 VAL A C 1
ATOM 3605 O O . VAL A 1 457 ? -13.222 -6.956 -3.271 1.00 93.00 457 VAL A O 1
ATOM 3608 N N . LEU A 1 458 ? -11.870 -5.706 -1.995 1.00 92.25 458 LEU A N 1
ATOM 3609 C CA . LEU A 1 458 ? -12.805 -4.590 -1.865 1.00 92.25 458 LEU A CA 1
ATOM 3610 C C . LEU A 1 458 ? -13.022 -3.855 -3.193 1.00 92.25 458 LEU A C 1
ATOM 3612 O O . LEU A 1 458 ? -14.145 -3.422 -3.463 1.00 92.25 458 LEU A O 1
ATOM 3616 N N . ARG A 1 459 ? -11.996 -3.761 -4.053 1.00 86.12 459 ARG A N 1
ATOM 3617 C CA . ARG A 1 459 ? -12.150 -3.261 -5.427 1.00 86.12 459 ARG A CA 1
ATOM 3618 C C . ARG A 1 459 ? -13.064 -4.165 -6.246 1.00 86.12 459 ARG A C 1
ATOM 3620 O O . ARG A 1 459 ? -14.002 -3.656 -6.854 1.00 86.12 459 ARG A O 1
ATOM 3627 N N . GLU A 1 460 ? -12.821 -5.472 -6.263 1.00 86.19 460 GLU A N 1
ATOM 3628 C CA . GLU A 1 460 ? -13.625 -6.442 -7.020 1.00 86.19 460 GLU A CA 1
ATOM 3629 C C . GLU A 1 460 ? -15.093 -6.409 -6.583 1.00 86.19 460 GLU A C 1
ATOM 3631 O O . GLU A 1 460 ? -15.973 -6.178 -7.412 1.00 86.19 460 GLU A O 1
ATOM 3636 N N . LEU A 1 461 ? -15.354 -6.504 -5.274 1.00 87.88 461 LEU A N 1
ATOM 3637 C CA . LEU A 1 461 ? -16.706 -6.420 -4.710 1.00 87.88 461 LEU A CA 1
ATOM 3638 C C . LEU A 1 461 ? -17.373 -5.052 -4.959 1.00 87.88 461 LEU A C 1
ATOM 3640 O O . LEU A 1 461 ? -18.596 -4.963 -5.089 1.00 87.88 461 LEU A O 1
ATOM 3644 N N . GLY A 1 462 ? -16.588 -3.974 -5.041 1.00 72.19 462 GLY A N 1
ATOM 3645 C CA . GLY A 1 462 ? -17.068 -2.639 -5.405 1.00 72.19 462 GLY A CA 1
ATOM 3646 C C . GLY A 1 462 ? -17.569 -2.546 -6.851 1.00 72.19 462 GLY A C 1
ATOM 3647 O O . GLY A 1 462 ? -18.562 -1.863 -7.103 1.00 72.19 462 GLY A O 1
ATOM 3648 N N . HIS A 1 463 ? -16.944 -3.273 -7.783 1.00 50.16 463 HIS A N 1
ATOM 3649 C CA . HIS A 1 463 ? -17.374 -3.345 -9.187 1.00 50.16 463 HIS A CA 1
ATOM 3650 C C . HIS A 1 463 ? -18.604 -4.248 -9.399 1.00 50.16 463 HIS A C 1
ATOM 3652 O O . HIS A 1 463 ? -19.213 -4.188 -10.464 1.00 50.16 463 HIS A O 1
ATOM 3658 N N . THR A 1 464 ? -18.999 -5.056 -8.406 1.00 37.50 464 THR A N 1
ATOM 3659 C CA . THR A 1 464 ? -20.142 -5.985 -8.494 1.00 37.50 464 THR A CA 1
ATOM 3660 C C . THR A 1 464 ? -21.432 -5.477 -7.839 1.00 37.50 464 THR A C 1
ATOM 3662 O O . THR A 1 464 ? -22.321 -6.281 -7.562 1.00 37.50 464 THR A O 1
ATOM 3665 N N . ARG A 1 465 ? -21.586 -4.169 -7.572 1.00 28.03 465 ARG A N 1
ATOM 3666 C CA . ARG A 1 465 ? -22.912 -3.634 -7.202 1.00 28.03 465 ARG A CA 1
ATOM 3667 C C . ARG A 1 465 ? -23.872 -3.835 -8.391 1.00 28.03 465 ARG A C 1
ATOM 3669 O O . ARG A 1 465 ? -23.544 -3.358 -9.479 1.00 28.03 465 ARG A O 1
ATOM 3676 N N . PRO A 1 466 ? -25.029 -4.507 -8.222 1.00 25.28 466 PRO A N 1
ATOM 3677 C CA . PRO A 1 466 ? -26.058 -4.532 -9.258 1.00 25.28 466 PRO A CA 1
ATOM 3678 C C . PRO A 1 466 ? -26.518 -3.102 -9.568 1.00 25.28 466 PRO A C 1
ATOM 3680 O O . PRO A 1 466 ? -26.560 -2.268 -8.659 1.00 25.28 466 PRO A O 1
ATOM 3683 N N . GLN A 1 467 ? -26.839 -2.839 -10.838 1.00 29.06 467 GLN A N 1
ATOM 3684 C CA . GLN A 1 467 ? -27.562 -1.627 -11.248 1.00 29.06 467 GLN A CA 1
ATOM 3685 C C . GLN A 1 467 ? -29.025 -1.693 -10.799 1.00 29.06 467 GLN A C 1
ATOM 3687 O O . GLN A 1 467 ? -29.571 -2.820 -10.786 1.00 29.06 467 GLN A O 1
#

Sequence (467 aa):
MLHRSFLGMIGLLSLLTLNPSPLLGDDQPRAASGTLDDPIVDSAMTRAEALAGLDPGCPEEIRDRQVVIDLHYFSFDQKIHRGQLVVDRDLEQDVRPAFQVMLESKFPLQSVIPVSDPRFRKDGRWSDDLSMAANNTSAFNYRPIAGTVRLSNHASGRAIDINPRQNPYIKGQVVQPPGAKYEPNVEGTLTKEHPVVKAFLKMGWEWGGHWKTTRDYQHLEKPNRPVKTSTHVLQVGETKVNVSVSEARGSSLLYVNLHDDEDTSAQAGLEVLRRTGGRLIELRHSGLRDVRFALGGQTYRFDPNRIFTRRGIEQSLAKLSQRNDEAERAVAQFAEDLLKLYQIDRADAVIALHNNGGRSYSVRSYMAGQDLAGDAEEVFIAPARDPSDFDFVTERPVFEALRGRGHNVVLQDNRRVTDDGSLSVYCGRAKKRYINVEAKHGHLSEQVKMLHELGDVLRELGHTRPQ

Organism: Singulisphaera acidiphila (strain ATCC BAA-1392 / DSM 18658 / VKM B-2454 / MOB10) (NCBI:txid886293)

Radius of gyration: 32.44 Å; Cα contacts (8 Å, |Δi|>4): 984; chains: 1; bounding box: 133×57×77 Å

Mean predicted aligned error: 9.36 Å

Secondary structure (DSSP, 8-state):
-------------------PPPP----PPPPP--SSSS-EES----HHHHTTT--TTS-HHHHTTEEEEEEEEEBTTSSEEEEEEEEEGGGHHHHHHHHHHHHHTT--BS-B--TTSGGGEETTEE-HHHHHHTT-BB-----BPTTSSSBPGGGGT-EEE--TTTS-EEETTEEESTT----TTSTT---TT-HHHHHHHHTT-EEGGG-SS-EESSEEE---PPPEEEEEEEEETTEEEEEEEEEETT--PEEEE--TT-HHHHHHHHHHHHHH-EEEEEEESSSSSSEEEEETTEEEEE-TTS-SSHHHHHHHHHHHS---HHHHHHHHHHHHHHHHHHTGGG-S-EEEEEEE-SSS-SGGGGSTTSTTGGGEEEEE--TTS-TTSEEEES-HHHHHHHHTTT--EEEE-TTT------HHHHHHHTT--EEEEEEETT-HHHHHHHHHHHHHHHHHHHHT---

Foldseek 3Di:
DDDDDDDDDDDDDDDDDDDDDDDDDPPPPDPFPQEPVGRAEPDDDDLCLLCQQPDPPQDPVLSVQWDKDWAWAQAPVRGIHIEIAIAGNVCPVLVRVLRVLRRVVNQHAHEEYRQSDPQQDDPSHRHPQSCLVSQYKYFADQDCDPPDPHTDLSNRRFKIFTRCLCFWKDAPPDTPPPPRDHDCPDGRFDDPPDPSVVSLVVVLWDAQCPDDRIRRRRMIGQFQFDKDWDWDWDDQAPDIKIKIKIWGPAAQEEEEEQALLFVLLVVLVVVVCRRGTHMYIYTHADNGQWHWDDHPNDIFIFGRQQQQDLVLLQVRRVVGHNDDPSNSVSSNVRNVVVCVVRPLVRGLEYEYGGADQLDPDFLCCCDPPHPNVQFFPDWDAQPPDRRQFAKEWADPLLQVLVVVVRGGYTHTPLVRHDNNRGPSVNCSVVVGTYMYGYDHPPPSVVSSVSVVSSVVSSVVVVVPDDD

Nearest PDB structures (foldseek):
  4dm7-assembly2_C  TM=5.148E-01  e=5.615E-03  Pseudomonas aeruginosa UCBPP-PA14
  4dmk-assembly1_A  TM=5.194E-01  e=7.107E-03  Pseudomonas aeruginosa UCBPP-PA14
  4dln-assembly1_A  TM=4.873E-01  e=7.996E-03  Pseudomonas aeruginosa UCBPP-PA14
  8ver-assembly1_A  TM=4.377E-01  e=6.284E-02  Escherichia coli
  4k2a-assembly2_B  TM=2.369E-01  e=7.538E-03  Bradyrhizobium elkanii